Protein AF-A0A150GFI8-F1 (afdb_monomer)

pLDDT: mean 70.6, std 30.33, range [22.95, 98.62]

Secondary structure (DSSP, 8-state):
-PPEEEEESSHHHHHHHHHHHHTTT--EEE-S-GGGS-GGGGGGBHHHHHHTSHHHHHHHHHHHHHHHHHHHHHHHHHTT--TTHHHHHHHHHHHHHHHHHHHHHHHHHHHTT-SEEEEETGGGG-GGG-SS---EEEESSTTTS-HHHHHHHHTTT-SEEEE---TTSPPP--S-HHHIIIIITS-HHHHHHHTS--------EE-SS-HHHHHHHHHHHSTT-PEESS-GGGSPPPSSS--SSTT--EEEEE-TT---EESS-SS---------PPPPPPPP---------PPPP--------S--PPEE-HHHHHHHHHHHHHHHHTSS--EEEEEES-HHHHHHHHHHHHTTTHHHHHHTTT-EEEEEESGGGTT--EEEEEEE-----TT---GGGG-HHHHHHHHTSEEEEEEEEE-HHHHHHH-HHHHHHHHHHHHTT-EEEGGGT--HHHHHHHTTS-S----TTSTTS---------------SGGGSTTTTGGGSS----------------------------------------------------------------------------------------------------------------------------------------

Organism: Gonium pectorale (NCBI:txid33097)

Radius of gyration: 39.71 Å; Cα contacts (8 Å, |Δi|>4): 815; chains: 1; bounding box: 110×130×129 Å

Structure (mmCIF, N/CA/C/O backbone):
data_AF-A0A150GFI8-F1
#
_entry.id   AF-A0A150GFI8-F1
#
loop_
_atom_site.group_PDB
_atom_site.id
_atom_site.type_symbol
_atom_site.label_atom_id
_atom_site.label_alt_id
_atom_site.label_comp_id
_atom_site.label_asym_id
_atom_site.label_entity_id
_atom_site.label_seq_id
_atom_site.pdbx_PDB_ins_code
_atom_site.Cartn_x
_atom_site.Cartn_y
_atom_site.Cartn_z
_atom_site.occupancy
_atom_site.B_iso_or_equiv
_atom_site.auth_seq_id
_atom_site.auth_comp_id
_atom_site.auth_asym_id
_atom_site.auth_atom_id
_atom_site.pdbx_PDB_model_num
ATOM 1 N N . MET A 1 1 ? -29.118 -4.165 13.407 1.00 60.00 1 MET A N 1
ATOM 2 C CA . MET A 1 1 ? -27.859 -4.885 13.725 1.00 60.00 1 MET A CA 1
ATOM 3 C C . MET A 1 1 ? -26.965 -3.961 14.550 1.00 60.00 1 MET A C 1
ATOM 5 O O . MET A 1 1 ? -27.321 -2.798 14.691 1.00 60.00 1 MET A O 1
ATOM 9 N N . GLY A 1 2 ? -25.855 -4.447 15.115 1.00 74.50 2 GLY A N 1
ATOM 10 C CA . GLY A 1 2 ? -24.776 -3.554 15.567 1.00 74.50 2 GLY A CA 1
ATOM 11 C C . GLY A 1 2 ? -23.899 -3.099 14.388 1.00 74.50 2 GLY A C 1
ATOM 12 O O . GLY A 1 2 ? -24.077 -3.646 13.297 1.00 74.50 2 GLY A O 1
ATOM 13 N N . PRO A 1 3 ? -22.971 -2.143 14.587 1.00 88.44 3 PRO A N 1
ATOM 14 C CA . PRO A 1 3 ? -21.940 -1.818 13.610 1.00 88.44 3 PRO A CA 1
ATOM 15 C C . PRO A 1 3 ? -21.150 -3.037 13.134 1.00 88.44 3 PRO A C 1
ATOM 17 O O . PRO A 1 3 ? -20.943 -4.008 13.866 1.00 88.44 3 PRO A O 1
ATOM 20 N N . LEU A 1 4 ? -20.679 -2.923 11.899 1.00 95.81 4 LEU A N 1
ATOM 21 C CA . LEU A 1 4 ? -19.720 -3.816 11.266 1.00 95.81 4 LEU A CA 1
ATOM 22 C C . LEU A 1 4 ? -18.298 -3.458 11.731 1.00 95.81 4 LEU A C 1
ATOM 24 O O . LEU A 1 4 ? -17.987 -2.280 11.925 1.00 95.81 4 LEU A O 1
ATOM 28 N N . LEU A 1 5 ? -17.436 -4.464 11.898 1.00 97.69 5 LEU A N 1
ATOM 29 C CA . LEU A 1 5 ? -16.000 -4.264 12.111 1.00 97.69 5 LEU A CA 1
ATOM 30 C C . LEU A 1 5 ? -15.273 -4.422 10.773 1.00 97.69 5 LEU A C 1
ATOM 32 O O . LEU A 1 5 ? -15.402 -5.461 10.133 1.00 97.69 5 LEU A O 1
ATOM 36 N N . ALA A 1 6 ? -14.518 -3.416 10.348 1.00 98.31 6 ALA A N 1
ATOM 37 C CA . ALA A 1 6 ? -13.645 -3.493 9.183 1.00 98.31 6 ALA A CA 1
ATOM 38 C C . ALA A 1 6 ? -12.182 -3.400 9.633 1.00 98.31 6 ALA A C 1
ATOM 40 O O . ALA A 1 6 ? -11.830 -2.534 10.436 1.00 98.31 6 ALA A O 1
ATOM 41 N N . VAL A 1 7 ? -11.327 -4.284 9.127 1.00 98.38 7 VAL A N 1
ATOM 42 C CA . VAL A 1 7 ? -9.904 -4.322 9.475 1.00 98.38 7 VAL A CA 1
ATOM 43 C C . VAL A 1 7 ? -9.013 -4.501 8.258 1.00 98.38 7 VAL A C 1
ATOM 45 O O . VAL A 1 7 ? -9.412 -5.104 7.269 1.00 98.38 7 VAL A O 1
ATOM 48 N N . ALA A 1 8 ? -7.787 -4.001 8.363 1.00 97.19 8 ALA A N 1
ATOM 49 C CA . ALA A 1 8 ? -6.677 -4.308 7.466 1.00 97.19 8 ALA A CA 1
ATOM 50 C C . ALA A 1 8 ? -5.367 -4.278 8.269 1.00 97.19 8 ALA A C 1
ATOM 52 O O . ALA A 1 8 ? -5.318 -3.685 9.348 1.00 97.19 8 ALA A O 1
ATOM 53 N N . ASP A 1 9 ? -4.281 -4.885 7.788 1.00 94.56 9 ASP A N 1
ATOM 54 C CA . ASP A 1 9 ? -3.040 -4.932 8.585 1.00 94.56 9 ASP A CA 1
ATOM 55 C C . ASP A 1 9 ? -2.298 -3.577 8.618 1.00 94.56 9 ASP A C 1
ATOM 57 O O . ASP A 1 9 ? -1.563 -3.272 9.560 1.00 94.56 9 ASP A O 1
ATOM 61 N N . THR A 1 10 ? -2.536 -2.708 7.623 1.00 91.88 10 THR A N 1
ATOM 62 C CA . THR A 1 10 ? -1.851 -1.413 7.474 1.00 91.88 10 THR A CA 1
ATOM 63 C C . THR A 1 10 ? -2.767 -0.210 7.721 1.00 91.88 10 THR A C 1
ATOM 65 O O . THR A 1 10 ? -3.948 -0.205 7.378 1.00 91.88 10 THR A O 1
ATOM 68 N N . ASN A 1 11 ? -2.193 0.876 8.255 1.00 92.94 11 ASN A N 1
ATOM 69 C CA . ASN A 1 11 ? -2.918 2.139 8.458 1.00 92.94 11 ASN A CA 1
ATOM 70 C C . ASN A 1 11 ? -3.359 2.772 7.121 1.00 92.94 11 ASN A C 1
ATOM 72 O O . ASN A 1 11 ? -4.380 3.444 7.076 1.00 92.94 11 ASN A O 1
ATOM 76 N N . ALA A 1 12 ? -2.630 2.533 6.024 1.00 90.00 12 ALA A N 1
ATOM 77 C CA . ALA A 1 12 ? -2.977 3.065 4.706 1.00 90.00 12 ALA A CA 1
ATOM 78 C C . ALA A 1 12 ? -4.230 2.399 4.107 1.00 90.00 12 ALA A C 1
ATOM 80 O O . ALA A 1 12 ? -5.036 3.086 3.482 1.00 90.00 12 ALA A O 1
ATOM 81 N N . ALA A 1 13 ? -4.412 1.092 4.330 1.00 92.75 13 ALA A N 1
ATOM 82 C CA . ALA A 1 13 ? -5.620 0.368 3.936 1.00 92.75 13 ALA A CA 1
ATOM 83 C C . ALA A 1 13 ? -6.822 0.753 4.820 1.00 92.75 13 ALA A C 1
ATOM 85 O O . ALA A 1 13 ? -7.889 1.065 4.298 1.00 92.75 13 ALA A O 1
ATOM 86 N N . VAL A 1 14 ? -6.624 0.864 6.142 1.00 96.56 14 VAL A N 1
ATOM 87 C CA . VAL A 1 14 ? -7.624 1.430 7.073 1.00 96.56 14 VAL A CA 1
ATOM 88 C C . VAL A 1 14 ? -8.110 2.803 6.603 1.00 96.56 14 VAL A C 1
ATOM 90 O O . VAL A 1 14 ? -9.314 3.045 6.549 1.00 96.56 14 VAL A O 1
ATOM 93 N N . ASP A 1 15 ? -7.192 3.684 6.210 1.00 95.56 15 ASP A N 1
ATOM 94 C CA . ASP A 1 15 ? -7.524 5.027 5.736 1.00 95.56 15 ASP A CA 1
ATOM 95 C C . ASP A 1 15 ? -8.287 5.007 4.400 1.00 95.56 15 ASP A C 1
ATOM 97 O O . ASP A 1 15 ? -9.262 5.742 4.264 1.00 95.56 15 ASP A O 1
ATOM 101 N N . ASN A 1 16 ? -7.932 4.119 3.459 1.00 94.38 16 ASN A N 1
ATOM 102 C CA . ASN A 1 16 ? -8.699 3.913 2.219 1.00 94.38 16 ASN A CA 1
ATOM 103 C C . ASN A 1 16 ? -10.155 3.496 2.500 1.00 94.38 16 ASN A C 1
ATOM 105 O O . ASN A 1 16 ? -11.078 4.027 1.879 1.00 94.38 16 ASN A O 1
ATOM 109 N N . ILE A 1 17 ? -10.374 2.569 3.440 1.00 96.56 17 ILE A N 1
ATOM 110 C CA . ILE A 1 17 ? -11.719 2.117 3.831 1.00 96.56 17 ILE A CA 1
ATOM 111 C C . ILE A 1 17 ? -12.504 3.275 4.466 1.00 96.56 17 ILE A C 1
ATOM 113 O O . ILE A 1 17 ? -13.654 3.517 4.100 1.00 96.56 17 ILE A O 1
ATOM 117 N N . VAL A 1 18 ? -11.888 4.013 5.397 1.00 97.81 18 VAL A N 1
ATOM 118 C CA . VAL A 1 18 ? -12.515 5.162 6.074 1.00 97.81 18 VAL A CA 1
ATOM 119 C C . VAL A 1 18 ? -12.923 6.237 5.066 1.00 97.81 18 VAL A C 1
ATOM 121 O O . VAL A 1 18 ? -14.057 6.708 5.108 1.00 97.81 18 VAL A O 1
ATOM 124 N N . GLU A 1 19 ? -12.040 6.582 4.131 1.00 96.88 19 GLU A N 1
ATOM 125 C CA . GLU A 1 19 ? -12.284 7.563 3.069 1.00 96.88 19 GLU A CA 1
ATOM 126 C C . GLU A 1 19 ? -13.404 7.109 2.115 1.00 96.88 19 GLU A C 1
ATOM 128 O O . GLU A 1 19 ? -14.356 7.854 1.862 1.00 96.88 19 GLU A O 1
ATOM 133 N N . GLY A 1 20 ? -13.364 5.850 1.663 1.00 96.31 20 GLY A N 1
ATOM 134 C CA . GLY A 1 20 ? -14.378 5.264 0.782 1.00 96.31 20 GLY A CA 1
ATOM 135 C C . GLY A 1 20 ? -15.771 5.122 1.413 1.00 96.31 20 GLY A C 1
ATOM 136 O O . GLY A 1 20 ? -16.772 5.177 0.691 1.00 96.31 20 GLY A O 1
ATOM 137 N N . LEU A 1 21 ? -15.854 4.966 2.738 1.00 97.50 21 LEU A N 1
ATOM 138 C CA . LEU A 1 21 ? -17.109 4.941 3.499 1.00 97.50 21 LEU A CA 1
ATOM 139 C C . LEU A 1 21 ? -17.627 6.354 3.809 1.00 97.50 21 LEU A C 1
ATOM 141 O O . LEU A 1 21 ? -18.812 6.628 3.608 1.00 97.50 21 LEU A O 1
ATOM 145 N N . ALA A 1 22 ? -16.751 7.266 4.240 1.00 96.75 22 ALA A N 1
ATOM 146 C CA . ALA A 1 22 ? -17.109 8.654 4.537 1.00 96.75 22 ALA A CA 1
ATOM 147 C C . ALA A 1 22 ? -17.627 9.388 3.289 1.00 96.75 22 ALA A C 1
ATOM 149 O O . ALA A 1 22 ? -18.667 10.043 3.350 1.00 96.75 22 ALA A O 1
ATOM 150 N N . GLY A 1 23 ? -16.989 9.184 2.129 1.00 96.38 23 GLY A N 1
ATOM 151 C CA . GLY A 1 23 ? -17.454 9.705 0.835 1.00 96.38 23 GLY A CA 1
ATOM 152 C C . GLY A 1 23 ? -18.810 9.151 0.365 1.00 96.38 23 GLY A C 1
ATOM 153 O O . GLY A 1 23 ? -19.368 9.649 -0.609 1.00 96.38 23 GLY A O 1
ATOM 154 N N . ARG A 1 24 ? -19.361 8.141 1.054 1.00 96.94 24 ARG A N 1
ATOM 155 C CA . ARG A 1 24 ? -20.710 7.583 0.841 1.00 96.94 24 ARG A CA 1
ATOM 156 C C . ARG A 1 24 ? -21.705 7.966 1.947 1.00 96.94 24 ARG A C 1
ATOM 158 O O . ARG A 1 24 ? -22.824 7.465 1.949 1.00 96.94 24 ARG A O 1
ATOM 165 N N . GLY A 1 25 ? -21.316 8.831 2.887 1.00 96.25 25 GLY A N 1
ATOM 166 C CA . GLY A 1 25 ? -22.165 9.282 3.997 1.00 96.25 25 GLY A CA 1
ATOM 167 C C . GLY A 1 25 ? -22.359 8.261 5.127 1.00 96.25 25 GLY A C 1
ATOM 168 O O . GLY A 1 25 ? -23.204 8.475 5.995 1.00 96.25 25 GLY A O 1
ATOM 169 N N . VAL A 1 26 ? -21.592 7.165 5.141 1.00 97.19 26 VAL A N 1
ATOM 170 C CA . VAL A 1 26 ? -21.648 6.149 6.206 1.00 97.19 26 VAL A CA 1
ATOM 171 C C . VAL A 1 26 ? -21.075 6.727 7.501 1.00 97.19 26 VAL A C 1
ATOM 173 O O . VAL A 1 26 ? -20.017 7.360 7.486 1.00 97.19 26 VAL A O 1
ATOM 176 N N . ARG A 1 27 ? -21.725 6.471 8.646 1.00 96.81 27 ARG A N 1
ATOM 177 C CA . ARG A 1 27 ? -21.221 6.860 9.978 1.00 96.81 27 ARG A CA 1
ATOM 178 C C . ARG A 1 27 ? -20.055 5.963 10.391 1.00 96.81 27 ARG A C 1
ATOM 180 O O . ARG A 1 27 ? -20.212 5.014 11.163 1.00 96.81 27 ARG A O 1
ATOM 187 N N . VAL A 1 28 ? -18.892 6.265 9.824 1.00 97.94 28 VAL A N 1
ATOM 188 C CA . VAL A 1 28 ? -17.633 5.553 10.033 1.00 97.94 28 VAL A CA 1
ATOM 189 C C . VAL A 1 28 ? -16.857 6.112 11.229 1.00 97.94 28 VAL A C 1
ATOM 191 O O . VAL A 1 28 ? -16.815 7.321 11.463 1.00 97.94 28 VAL A O 1
ATOM 194 N N . VAL A 1 29 ? -16.223 5.223 11.992 1.00 98.06 29 VAL A N 1
ATOM 195 C CA . VAL A 1 29 ? -15.345 5.560 13.121 1.00 98.06 29 VAL A CA 1
ATOM 196 C C . VAL A 1 29 ? -13.994 4.892 12.910 1.00 98.06 29 VAL A C 1
ATOM 198 O O . VAL A 1 29 ? -13.917 3.669 12.826 1.00 98.06 29 VAL A O 1
ATOM 201 N N . ARG A 1 30 ? -12.919 5.682 12.855 1.00 98.19 30 ARG A N 1
ATOM 202 C CA . ARG A 1 30 ? -11.548 5.172 12.747 1.00 98.19 30 ARG A CA 1
ATOM 203 C C . ARG A 1 30 ? -10.952 4.957 14.141 1.00 98.19 30 ARG A C 1
ATOM 205 O O . ARG A 1 30 ? -10.594 5.922 14.814 1.00 98.19 30 ARG A O 1
ATOM 212 N N . LEU A 1 31 ? -10.820 3.709 14.577 1.00 97.06 31 LEU A N 1
ATOM 213 C CA . LEU A 1 31 ? -10.127 3.358 15.819 1.00 97.06 31 LEU A CA 1
ATOM 214 C C . LEU A 1 31 ? -8.623 3.145 15.559 1.00 97.06 31 LEU A C 1
ATOM 216 O O . LEU A 1 31 ? -8.215 2.550 14.562 1.00 97.06 31 LEU A O 1
ATOM 220 N N . GLY A 1 32 ? -7.806 3.627 16.493 1.00 92.25 32 GLY A N 1
ATOM 221 C CA . GLY A 1 32 ? -6.346 3.669 16.413 1.00 92.25 32 GLY A CA 1
ATOM 222 C C . GLY A 1 32 ? -5.827 5.113 16.486 1.00 92.25 32 GLY A C 1
ATOM 223 O O . GLY A 1 32 ? -6.617 6.049 16.351 1.00 92.25 32 GLY A O 1
ATOM 224 N N . PRO A 1 33 ? -4.513 5.327 16.698 1.00 88.25 33 PRO A N 1
ATOM 225 C CA . PRO A 1 33 ? -3.965 6.659 16.961 1.00 88.25 33 PRO A CA 1
ATOM 226 C C . PRO A 1 33 ? -4.272 7.663 15.842 1.00 88.25 33 PRO A C 1
ATOM 228 O O . PRO A 1 33 ? -3.973 7.391 14.672 1.00 88.25 33 PRO A O 1
ATOM 231 N N . ALA A 1 34 ? -4.802 8.843 16.189 1.00 87.75 34 ALA A N 1
ATOM 232 C CA . ALA A 1 34 ? -5.105 9.895 15.216 1.00 87.75 34 ALA A CA 1
ATOM 233 C C . ALA A 1 34 ? -3.845 10.381 14.474 1.00 87.75 34 ALA A C 1
ATOM 235 O O . ALA A 1 34 ? -3.887 10.632 13.274 1.00 87.75 34 ALA A O 1
ATOM 236 N N . ALA A 1 35 ? -2.690 10.403 15.148 1.00 88.88 35 ALA A N 1
ATOM 237 C CA . ALA A 1 35 ? -1.391 10.729 14.550 1.00 88.88 35 ALA A CA 1
ATOM 238 C C . ALA A 1 35 ? -0.885 9.713 13.497 1.00 88.88 35 ALA A C 1
ATOM 240 O O . ALA A 1 35 ? 0.134 9.964 12.859 1.00 88.88 35 ALA A O 1
ATOM 241 N N . LYS A 1 36 ? -1.569 8.572 13.312 1.00 89.56 36 LYS A N 1
ATOM 242 C CA . LYS A 1 36 ? -1.306 7.594 12.238 1.00 89.56 36 LYS A CA 1
ATOM 243 C C . LYS A 1 36 ? -2.336 7.654 11.098 1.00 89.56 36 LYS A C 1
ATOM 245 O O . LYS A 1 36 ? -2.366 6.730 10.289 1.00 89.56 36 LYS A O 1
ATOM 250 N N . ALA A 1 37 ? -3.209 8.662 11.066 1.00 91.75 37 ALA A N 1
ATOM 251 C CA . ALA A 1 37 ? -4.162 8.895 9.979 1.00 91.75 37 ALA A CA 1
ATOM 252 C C . ALA A 1 37 ? -3.614 9.893 8.950 1.00 91.75 37 ALA A C 1
ATOM 254 O O . ALA A 1 37 ? -2.856 10.796 9.310 1.00 91.75 37 ALA A O 1
ATOM 255 N N . ARG A 1 38 ? -4.093 9.805 7.703 1.00 92.19 38 ARG A N 1
ATOM 256 C CA . ARG A 1 38 ? -4.118 10.935 6.759 1.00 92.19 38 ARG A CA 1
ATOM 257 C C . ARG A 1 38 ? -4.739 12.151 7.441 1.00 92.19 38 ARG A C 1
ATOM 259 O O . ARG A 1 38 ? -5.770 12.033 8.104 1.00 92.19 38 ARG A O 1
ATOM 266 N N . ASP A 1 39 ? -4.150 13.324 7.235 1.00 92.94 39 ASP A N 1
ATOM 267 C CA . ASP A 1 39 ? -4.564 14.556 7.918 1.00 92.94 39 ASP A CA 1
ATOM 268 C C . ASP A 1 39 ? -6.028 14.923 7.638 1.00 92.94 39 ASP A C 1
ATOM 270 O O . ASP A 1 39 ? -6.759 15.288 8.559 1.00 92.94 39 ASP A O 1
ATOM 274 N N . SER A 1 40 ? -6.490 14.687 6.405 1.00 94.25 40 SER A N 1
ATOM 275 C CA . SER A 1 40 ? -7.896 14.802 5.997 1.00 94.25 40 SER A CA 1
ATOM 276 C C . SER A 1 40 ? -8.852 13.924 6.816 1.00 94.25 40 SER A C 1
ATOM 278 O O . SER A 1 40 ? -9.987 14.326 7.056 1.00 94.25 40 SER A O 1
ATOM 280 N N . LEU A 1 41 ? -8.406 12.756 7.291 1.00 96.19 41 LEU A N 1
ATOM 281 C CA . LEU A 1 41 ? -9.220 11.757 7.994 1.00 96.19 41 LEU A CA 1
ATOM 282 C C . LEU A 1 41 ? -9.086 11.818 9.525 1.00 96.19 41 LEU A C 1
ATOM 284 O O . LEU A 1 41 ? -9.826 11.122 10.221 1.00 96.19 41 LEU A O 1
ATOM 288 N N . ARG A 1 42 ? -8.191 12.649 10.086 1.00 95.62 42 ARG A N 1
ATOM 289 C CA . ARG A 1 42 ? -7.986 12.753 11.551 1.00 95.62 42 ARG A CA 1
ATOM 290 C C . ARG A 1 42 ? -9.277 13.065 12.313 1.00 95.62 42 ARG A C 1
ATOM 292 O O . ARG A 1 42 ? -9.484 12.528 13.399 1.00 95.62 42 ARG A O 1
ATOM 299 N N . HIS A 1 43 ? -10.169 13.864 11.727 1.00 95.38 43 HIS A N 1
ATOM 300 C CA . HIS A 1 43 ? -11.468 14.214 12.311 1.00 95.38 43 HIS A CA 1
ATOM 301 C C . HIS A 1 43 ? -12.446 13.024 12.426 1.00 95.38 43 HIS A C 1
ATOM 303 O O . HIS A 1 43 ? -13.380 13.078 13.222 1.00 95.38 43 HIS A O 1
ATOM 309 N N . LEU A 1 44 ? -12.217 11.938 11.677 1.00 97.25 44 LEU A N 1
ATOM 310 C CA . LEU A 1 44 ? -12.980 10.686 11.757 1.00 97.25 44 LEU A CA 1
ATOM 311 C C . LEU A 1 44 ? -12.394 9.696 12.777 1.00 97.25 44 LEU A C 1
ATOM 313 O O . LEU A 1 44 ? -12.981 8.631 12.990 1.00 97.25 44 LEU A O 1
ATOM 317 N N . SER A 1 45 ? -11.267 10.024 13.421 1.00 97.38 45 SER A N 1
ATOM 318 C CA . SER A 1 45 ? -10.718 9.216 14.515 1.00 97.38 45 SER A CA 1
ATOM 319 C C . SER A 1 45 ? -11.679 9.142 15.701 1.00 97.38 45 SER A C 1
ATOM 321 O O . SER A 1 45 ? -12.387 10.101 16.005 1.00 97.38 45 SER A O 1
ATOM 323 N N . LEU A 1 46 ? -11.696 8.002 16.394 1.00 97.06 46 LEU A N 1
ATOM 324 C CA . LEU A 1 46 ? -12.511 7.811 17.595 1.00 97.06 46 LEU A CA 1
ATOM 325 C C . LEU A 1 46 ? -12.181 8.848 18.680 1.00 97.06 46 LEU A C 1
ATOM 327 O O . LEU A 1 46 ? -13.081 9.323 19.359 1.00 97.06 46 LEU A O 1
ATOM 331 N N . GLU A 1 47 ? -10.910 9.230 18.791 1.00 94.56 47 GLU A N 1
ATOM 332 C CA . GLU A 1 47 ? -10.410 10.302 19.655 1.00 94.56 47 GLU A CA 1
ATOM 333 C C . GLU A 1 47 ? -11.103 11.641 19.341 1.00 94.56 47 GLU A C 1
ATOM 335 O O . GLU A 1 47 ? -11.834 12.170 20.181 1.00 94.56 47 GLU A O 1
ATOM 340 N N . ALA A 1 48 ? -10.989 12.129 18.100 1.00 95.50 48 ALA A N 1
ATOM 341 C CA . ALA A 1 48 ? -11.613 13.382 17.674 1.00 95.50 48 ALA A CA 1
ATOM 342 C C . ALA A 1 48 ? -13.151 13.341 17.754 1.00 95.50 48 ALA A C 1
ATOM 344 O O . ALA A 1 48 ? -13.776 14.311 18.184 1.00 95.50 48 ALA A O 1
ATOM 345 N N . GLN A 1 49 ? -13.780 12.219 17.385 1.00 97.38 49 GLN A N 1
ATOM 346 C CA . GLN A 1 49 ? -15.235 12.060 17.479 1.00 97.38 49 GLN A CA 1
ATOM 347 C C . GLN A 1 49 ? -15.728 12.015 18.935 1.00 97.38 49 GLN A C 1
ATOM 349 O O . GLN A 1 49 ? -16.783 12.578 19.232 1.00 97.38 49 GLN A O 1
ATOM 354 N N . ALA A 1 50 ? -14.981 11.389 19.851 1.00 97.12 50 ALA A N 1
ATOM 355 C CA . ALA A 1 50 ? -15.308 11.366 21.275 1.00 97.12 50 ALA A CA 1
ATOM 356 C C . ALA A 1 50 ? -15.212 12.772 21.876 1.00 97.12 50 ALA A C 1
ATOM 358 O O . ALA A 1 50 ? -16.185 13.235 22.480 1.00 97.12 50 ALA A O 1
ATOM 359 N N . GLU A 1 51 ? -14.104 13.486 21.647 1.00 96.81 51 GLU A N 1
ATOM 360 C CA . GLU A 1 51 ? -13.929 14.879 22.077 1.00 96.81 51 GLU A CA 1
ATOM 361 C C . GLU A 1 51 ? -14.977 15.821 21.463 1.00 96.81 51 GLU A C 1
ATOM 363 O O . GLU A 1 51 ? -15.442 16.739 22.135 1.00 96.81 51 GLU A O 1
ATOM 368 N N . ALA A 1 52 ? -15.439 15.566 20.234 1.00 96.62 52 ALA A N 1
ATOM 369 C CA . ALA A 1 52 ? -16.515 16.327 19.596 1.00 96.62 52 ALA A CA 1
ATOM 370 C C . ALA A 1 52 ? -17.911 16.121 20.231 1.00 96.62 52 ALA A C 1
ATOM 372 O O . ALA A 1 52 ? -18.846 16.872 19.922 1.00 96.62 52 ALA A O 1
ATOM 373 N N . THR A 1 53 ? -18.091 15.168 21.153 1.00 97.56 53 THR A N 1
ATOM 374 C CA . THR A 1 53 ? -19.342 15.043 21.923 1.00 97.56 53 THR A CA 1
ATOM 375 C C . THR A 1 53 ? -19.447 16.111 23.031 1.00 97.56 53 THR A C 1
ATOM 377 O O . THR A 1 53 ? -18.432 16.616 23.511 1.00 97.56 53 THR A O 1
ATOM 380 N N . PRO A 1 54 ? -20.658 16.468 23.511 1.00 97.44 54 PRO A N 1
ATOM 381 C CA . PRO A 1 54 ? -20.806 17.407 24.631 1.00 97.44 54 PRO A CA 1
ATOM 382 C C . PRO A 1 54 ? -20.144 16.931 25.935 1.00 97.44 54 PRO A C 1
ATOM 384 O O . PRO A 1 54 ? -19.609 17.749 26.681 1.00 97.44 54 PRO A O 1
ATOM 387 N N . ALA A 1 55 ? -20.157 15.618 26.197 1.00 96.06 55 ALA A N 1
ATOM 388 C CA . ALA A 1 55 ? -19.477 15.018 27.344 1.00 96.06 55 ALA A CA 1
ATOM 389 C C . ALA A 1 55 ? -17.952 15.005 27.144 1.00 96.06 55 ALA A C 1
ATOM 391 O O . ALA A 1 55 ? -17.215 15.441 28.026 1.00 96.06 55 ALA A O 1
ATOM 392 N N . GLY A 1 56 ? -17.491 14.597 25.958 1.00 97.31 56 GLY A N 1
ATOM 393 C CA . GLY A 1 56 ? -16.077 14.556 25.600 1.00 97.31 56 GLY A CA 1
ATOM 394 C C . GLY A 1 56 ? -15.400 15.922 25.637 1.00 97.31 56 GLY A C 1
ATOM 395 O O . GLY A 1 56 ? -14.332 16.019 26.223 1.00 97.31 56 GLY A O 1
ATOM 396 N N . ARG A 1 57 ? -16.037 17.003 25.158 1.00 98.00 57 ARG A N 1
ATOM 397 C CA . ARG A 1 57 ? -15.502 18.374 25.319 1.00 98.00 57 ARG A CA 1
ATOM 398 C C . ARG A 1 57 ? -15.241 18.734 26.781 1.00 98.00 57 ARG A C 1
ATOM 400 O O . ARG A 1 57 ? -14.209 19.318 27.099 1.00 98.00 57 ARG A O 1
ATOM 407 N N . LYS A 1 58 ? -16.174 18.391 27.677 1.00 97.50 58 LYS A N 1
ATOM 408 C CA . LYS A 1 58 ? -16.028 18.632 29.121 1.00 97.50 58 LYS A CA 1
ATOM 409 C C . LYS A 1 58 ? -14.896 17.782 29.711 1.00 97.50 58 LYS A C 1
ATOM 411 O O . LYS A 1 58 ? -14.148 18.273 30.551 1.00 97.50 58 LYS A O 1
ATOM 416 N N . ALA A 1 59 ? -14.774 16.531 29.272 1.00 97.06 59 ALA A N 1
ATOM 417 C CA . ALA A 1 59 ? -13.750 15.602 29.733 1.00 97.06 59 ALA A CA 1
ATOM 418 C C . ALA A 1 59 ? -12.342 15.972 29.222 1.00 97.06 59 ALA A C 1
ATOM 420 O O . ALA A 1 59 ? -11.412 16.014 30.018 1.00 97.06 59 ALA A O 1
ATOM 421 N N . ALA A 1 60 ? -12.192 16.354 27.950 1.00 96.56 60 ALA A N 1
ATOM 422 C CA . ALA A 1 60 ? -10.952 16.879 27.375 1.00 96.56 60 ALA A CA 1
ATOM 423 C C . ALA A 1 60 ? -10.481 18.142 28.114 1.00 96.56 60 ALA A C 1
ATOM 425 O O . ALA A 1 60 ? -9.363 18.179 28.618 1.00 96.56 60 ALA A O 1
ATOM 426 N N . ALA A 1 61 ? -11.366 19.126 28.318 1.00 96.81 61 ALA A N 1
ATOM 427 C CA . ALA A 1 61 ? -11.031 20.322 29.093 1.00 96.81 61 ALA A CA 1
ATOM 428 C C . ALA A 1 61 ? -10.616 20.001 30.548 1.00 96.81 61 ALA A C 1
ATOM 430 O O . ALA A 1 61 ? -9.746 20.670 31.107 1.00 96.81 61 ALA A O 1
ATOM 431 N N . ALA A 1 62 ? -11.202 18.966 31.165 1.00 95.75 62 ALA A N 1
ATOM 432 C CA . ALA A 1 62 ? -10.809 18.497 32.495 1.00 95.75 62 ALA A CA 1
ATOM 433 C C . ALA A 1 62 ? -9.443 17.780 32.495 1.00 95.75 62 ALA A C 1
ATOM 435 O O . ALA A 1 62 ? -8.632 18.043 33.387 1.00 95.75 62 ALA A O 1
ATOM 436 N N . ARG A 1 63 ? -9.165 16.939 31.485 1.00 96.19 63 ARG A N 1
ATOM 437 C CA . ARG A 1 63 ? -7.860 16.298 31.240 1.00 96.19 63 ARG A CA 1
ATOM 438 C C . ARG A 1 63 ? -6.776 17.359 31.095 1.00 96.19 63 ARG A C 1
ATOM 440 O O . ARG A 1 63 ? -5.794 17.329 31.828 1.00 96.19 63 ARG A O 1
ATOM 447 N N . ASP A 1 64 ? -6.977 18.326 30.208 1.00 95.50 64 ASP A N 1
ATOM 448 C CA . ASP A 1 64 ? -5.984 19.355 29.892 1.00 95.50 64 ASP A CA 1
ATOM 449 C C . ASP A 1 64 ? -5.700 20.234 31.122 1.00 95.50 64 ASP A C 1
ATOM 451 O O . ASP A 1 64 ? -4.544 20.497 31.462 1.00 95.50 64 ASP A O 1
ATOM 455 N N . ALA A 1 65 ? -6.741 20.596 31.881 1.00 94.25 65 ALA A N 1
ATOM 456 C CA . ALA A 1 65 ? -6.586 21.291 33.156 1.00 94.25 65 ALA A CA 1
ATOM 457 C C . ALA A 1 65 ? -5.874 20.441 34.229 1.00 94.25 65 ALA A C 1
ATOM 459 O O . ALA A 1 65 ? -5.187 20.995 35.089 1.00 94.25 65 ALA A O 1
ATOM 460 N N . ALA A 1 66 ? -6.035 19.113 34.238 1.00 91.81 66 ALA A N 1
ATOM 461 C CA . ALA A 1 66 ? -5.312 18.210 35.138 1.00 91.81 66 ALA A CA 1
ATOM 462 C C . ALA A 1 66 ? -3.830 18.060 34.742 1.00 91.81 66 ALA A C 1
ATOM 464 O O . ALA A 1 66 ? -2.958 18.181 35.607 1.00 91.81 66 ALA A O 1
ATOM 465 N N . LEU A 1 67 ? -3.532 17.905 33.447 1.00 92.00 67 LEU A N 1
ATOM 466 C CA . LEU A 1 67 ? -2.170 17.845 32.905 1.00 92.00 67 LEU A CA 1
ATOM 467 C C . LEU A 1 67 ? -1.380 19.120 33.229 1.00 92.00 67 LEU A C 1
ATOM 469 O O . LEU A 1 67 ? -0.338 19.031 33.874 1.00 92.00 67 LEU A O 1
ATOM 473 N N . GLN A 1 68 ? -1.933 20.304 32.943 1.00 90.62 68 GLN A N 1
ATOM 474 C CA . GLN A 1 68 ? -1.282 21.584 33.266 1.00 90.62 68 GLN A CA 1
ATOM 475 C C . GLN A 1 68 ? -1.011 21.790 34.768 1.00 90.62 68 GLN A C 1
ATOM 477 O O . GLN A 1 68 ? -0.165 22.607 35.139 1.00 90.62 68 GLN A O 1
ATOM 482 N N . ARG A 1 69 ? -1.760 21.120 35.656 1.00 86.62 69 ARG A N 1
ATOM 483 C CA . ARG A 1 69 ? -1.504 21.139 37.107 1.00 86.62 69 ARG A CA 1
ATOM 484 C C . ARG A 1 69 ? -0.421 20.136 37.498 1.00 86.62 69 ARG A C 1
ATOM 486 O O . ARG A 1 69 ? 0.390 20.445 38.366 1.00 86.62 69 ARG A O 1
ATOM 493 N N . GLN A 1 70 ? -0.349 18.987 36.825 1.00 84.56 70 GLN A N 1
ATOM 494 C CA . GLN A 1 70 ? 0.752 18.037 36.984 1.00 84.56 70 GLN A CA 1
ATOM 495 C C . GLN A 1 70 ? 2.089 18.614 36.481 1.00 84.56 70 GLN A C 1
ATOM 497 O O . GLN A 1 70 ? 3.116 18.398 37.118 1.00 84.56 70 GLN A O 1
ATOM 502 N N . GLU A 1 71 ? 2.087 19.374 35.384 1.00 86.19 71 GLU A N 1
ATOM 503 C CA . GLU A 1 71 ? 3.275 20.055 34.846 1.00 86.19 71 GLU A CA 1
ATOM 504 C C . GLU A 1 71 ? 3.788 21.132 35.806 1.00 86.19 71 GLU A C 1
ATOM 506 O O . GLU A 1 71 ? 4.917 21.024 36.284 1.00 86.19 71 GLU A O 1
ATOM 511 N N . ARG A 1 72 ? 2.923 22.070 36.217 1.00 83.75 72 ARG A N 1
ATOM 512 C CA . ARG A 1 72 ? 3.252 23.088 37.235 1.00 83.75 72 ARG A CA 1
ATOM 513 C C . ARG A 1 72 ? 3.747 22.475 38.552 1.00 83.75 72 ARG A C 1
ATOM 515 O O . ARG A 1 72 ? 4.625 23.035 39.207 1.00 83.75 72 ARG A O 1
ATOM 522 N N . TRP A 1 73 ? 3.229 21.305 38.936 1.00 76.25 73 TRP A N 1
ATOM 523 C CA . TRP A 1 73 ? 3.744 20.543 40.078 1.00 76.25 73 TRP A CA 1
ATOM 524 C C . TRP A 1 73 ? 5.151 19.973 39.829 1.00 76.25 73 TRP A C 1
ATOM 526 O O . TRP A 1 73 ? 5.996 20.068 40.717 1.00 76.25 73 TRP A O 1
ATOM 536 N N . ARG A 1 74 ? 5.444 19.416 38.642 1.00 76.81 74 ARG A N 1
ATOM 537 C CA . ARG A 1 74 ? 6.794 18.924 38.292 1.00 76.81 74 ARG A CA 1
ATOM 538 C C . ARG A 1 74 ? 7.824 20.056 38.344 1.00 76.81 74 ARG A C 1
ATOM 540 O O . ARG A 1 74 ? 8.892 19.867 38.923 1.00 76.81 74 ARG A O 1
ATOM 547 N N . GLU A 1 75 ? 7.482 21.221 37.801 1.00 79.38 75 GLU A N 1
ATOM 548 C CA . GLU A 1 75 ? 8.321 22.426 37.809 1.00 79.38 75 GLU A CA 1
ATOM 549 C C . GLU A 1 75 ? 8.564 22.939 39.237 1.00 79.38 75 GLU A C 1
ATOM 551 O O . GLU A 1 75 ? 9.711 23.064 39.667 1.00 79.38 75 GLU A O 1
ATOM 556 N N . GLY A 1 76 ? 7.500 23.143 40.025 1.00 75.12 76 GLY A N 1
ATOM 557 C CA . GLY A 1 76 ? 7.613 23.576 41.423 1.00 75.12 76 GLY A CA 1
ATOM 558 C C . GLY A 1 76 ? 8.372 22.585 42.316 1.00 75.12 76 GLY A C 1
ATOM 559 O O . GLY A 1 76 ? 9.069 22.985 43.248 1.00 75.12 76 GLY A O 1
ATOM 560 N N . ARG A 1 77 ? 8.308 21.283 42.010 1.00 70.81 77 ARG A N 1
ATOM 561 C CA . ARG A 1 77 ? 9.083 20.246 42.707 1.00 70.81 77 ARG A CA 1
ATOM 562 C C . ARG A 1 77 ? 10.573 20.306 42.367 1.00 70.81 77 ARG A C 1
ATOM 564 O O . ARG A 1 77 ? 11.391 20.121 43.264 1.00 70.81 77 ARG A O 1
ATOM 571 N N . ALA A 1 78 ? 10.930 20.593 41.113 1.00 63.44 78 ALA A N 1
ATOM 572 C CA . ALA A 1 78 ? 12.323 20.797 40.701 1.00 63.44 78 ALA A CA 1
ATOM 573 C C . ALA A 1 78 ? 12.966 22.027 41.376 1.00 63.44 78 ALA A C 1
ATOM 575 O O . ALA A 1 78 ? 14.183 22.072 41.536 1.00 63.44 78 ALA A O 1
ATOM 576 N N . LEU A 1 79 ? 12.144 22.980 41.827 1.00 68.94 79 LEU A N 1
ATOM 577 C CA . LEU A 1 79 ? 12.543 24.171 42.584 1.00 68.94 79 LEU A CA 1
ATOM 578 C C . LEU A 1 79 ? 12.531 23.978 44.121 1.00 68.94 79 LEU A C 1
ATOM 580 O O . LEU A 1 79 ? 12.733 24.945 44.851 1.00 68.94 79 LEU A O 1
ATOM 584 N N . GLY A 1 80 ? 12.333 22.750 44.627 1.00 61.53 80 GLY A N 1
ATOM 585 C CA . GLY A 1 80 ? 12.489 22.415 46.056 1.00 61.53 80 GLY A CA 1
ATOM 586 C C . GLY A 1 80 ? 11.218 22.485 46.920 1.00 61.53 80 GLY A C 1
ATOM 587 O O . GLY A 1 80 ? 11.310 22.786 48.107 1.00 61.53 80 GLY A O 1
ATOM 588 N N . GLY A 1 81 ? 10.039 22.236 46.338 1.00 63.69 81 GLY A N 1
ATOM 589 C CA . GLY A 1 81 ? 8.732 22.407 46.994 1.00 63.69 81 GLY A CA 1
ATOM 590 C C . GLY A 1 81 ? 8.378 21.503 48.200 1.00 63.69 81 GLY A C 1
ATOM 591 O O . GLY A 1 81 ? 8.937 20.429 48.415 1.00 63.69 81 GLY A O 1
ATOM 592 N N . ASP A 1 82 ? 7.372 21.971 48.949 1.00 61.56 82 ASP A N 1
ATOM 593 C CA . ASP A 1 82 ? 6.831 21.474 50.231 1.00 61.56 82 ASP A CA 1
ATOM 594 C C . ASP A 1 82 ? 6.179 20.061 50.167 1.00 61.56 82 ASP A C 1
ATOM 596 O O . ASP A 1 82 ? 5.443 19.772 49.217 1.00 61.56 82 ASP A O 1
ATOM 600 N N . PRO A 1 83 ? 6.367 19.174 51.177 1.00 53.44 83 PRO A N 1
ATOM 601 C CA . PRO A 1 83 ? 5.650 17.895 51.295 1.00 53.44 83 PRO A CA 1
ATOM 602 C C . PRO A 1 83 ? 4.110 17.953 51.202 1.00 53.44 83 PRO A C 1
ATOM 604 O O . PRO A 1 83 ? 3.512 16.951 50.785 1.00 53.44 83 PRO A O 1
ATOM 607 N N . THR A 1 84 ? 3.445 19.077 51.515 1.00 57.97 84 THR A N 1
ATOM 608 C CA . THR A 1 84 ? 1.985 19.234 51.296 1.00 57.97 84 THR A CA 1
ATOM 609 C C . THR A 1 84 ? 1.572 19.017 49.832 1.00 57.97 84 THR A C 1
ATOM 611 O O . THR A 1 84 ? 0.465 18.541 49.564 1.00 57.97 84 THR A O 1
ATOM 614 N N . ALA A 1 85 ? 2.488 19.234 48.878 1.00 59.94 85 ALA A N 1
ATOM 615 C CA . ALA A 1 85 ? 2.282 19.016 47.446 1.00 59.94 85 ALA A CA 1
ATOM 616 C C . ALA A 1 85 ? 1.955 17.556 47.061 1.00 59.94 85 ALA A C 1
ATOM 618 O O . ALA A 1 85 ? 1.602 17.288 45.911 1.00 59.94 85 ALA A O 1
ATOM 619 N N . THR A 1 86 ? 2.053 16.603 47.995 1.00 68.44 86 THR A N 1
ATOM 620 C CA . THR A 1 86 ? 1.658 15.200 47.785 1.00 68.44 86 THR A CA 1
ATOM 621 C C . THR A 1 86 ? 0.148 15.053 47.553 1.00 68.44 86 THR A C 1
ATOM 623 O O . THR A 1 86 ? -0.262 14.290 46.679 1.00 68.44 86 THR A O 1
ATOM 626 N N . LEU A 1 87 ? -0.682 15.813 48.282 1.00 74.06 87 LEU A N 1
ATOM 627 C CA . LEU A 1 87 ? -2.144 15.787 48.125 1.00 74.06 87 LEU A CA 1
ATOM 628 C C . LEU A 1 87 ? -2.573 16.408 46.792 1.00 74.06 87 LEU A C 1
ATOM 630 O O . LEU A 1 87 ? -3.287 15.767 46.028 1.00 74.06 87 LEU A O 1
ATOM 634 N N . ALA A 1 88 ? -2.048 17.588 46.451 1.00 77.88 88 ALA A N 1
ATOM 635 C CA . ALA A 1 88 ? -2.338 18.250 45.176 1.00 77.88 88 ALA A CA 1
ATOM 636 C C . ALA A 1 88 ? -1.929 17.401 43.952 1.00 77.88 88 ALA A C 1
ATOM 638 O O . ALA A 1 88 ? -2.627 17.394 42.938 1.00 77.88 88 ALA A O 1
ATOM 639 N N . ALA A 1 89 ? -0.832 16.638 44.045 1.00 78.06 89 ALA A N 1
ATOM 640 C CA . ALA A 1 89 ? -0.433 15.690 43.004 1.00 78.06 89 ALA A CA 1
ATOM 641 C C . ALA A 1 89 ? -1.392 14.491 42.892 1.00 78.06 89 ALA A C 1
ATOM 643 O O . ALA A 1 89 ? -1.716 14.068 41.780 1.00 78.06 89 ALA A O 1
ATOM 644 N N . ALA A 1 90 ? -1.866 13.959 44.024 1.00 83.44 90 ALA A N 1
ATOM 645 C CA . ALA A 1 90 ? -2.857 12.885 44.051 1.00 83.44 90 ALA A CA 1
ATOM 646 C C . ALA A 1 90 ? -4.221 13.350 43.510 1.00 83.44 90 ALA A C 1
ATOM 648 O O . ALA A 1 90 ? -4.840 12.634 42.728 1.00 83.44 90 ALA A O 1
ATOM 649 N N . GLU A 1 91 ? -4.654 14.570 43.839 1.00 86.00 91 GLU A N 1
ATOM 650 C CA . GLU A 1 91 ? -5.860 15.194 43.286 1.00 86.00 91 GLU A CA 1
ATOM 651 C C . GLU A 1 91 ? -5.747 15.430 41.777 1.00 86.00 91 GLU A C 1
ATOM 653 O O . GLU A 1 91 ? -6.654 15.059 41.034 1.00 86.00 91 GLU A O 1
ATOM 658 N N . ALA A 1 92 ? -4.635 16.001 41.298 1.00 85.69 92 ALA A N 1
ATOM 659 C CA . ALA A 1 92 ? -4.413 16.214 39.868 1.00 85.69 92 ALA A CA 1
ATOM 660 C C . ALA A 1 92 ? -4.393 14.885 39.093 1.00 85.69 92 ALA A C 1
ATOM 662 O O . ALA A 1 92 ? -4.950 14.806 37.999 1.00 85.69 92 ALA A O 1
ATOM 663 N N . ARG A 1 93 ? -3.815 13.825 39.675 1.00 88.31 93 ARG A N 1
ATOM 664 C CA . ARG A 1 93 ? -3.853 12.468 39.116 1.00 88.31 93 ARG A CA 1
ATOM 665 C C . ARG A 1 93 ? -5.271 11.885 39.110 1.00 88.31 93 ARG A C 1
ATOM 667 O O . ARG A 1 93 ? -5.716 11.428 38.068 1.00 88.31 93 ARG A O 1
ATOM 674 N N . SER A 1 94 ? -5.988 11.945 40.228 1.00 92.50 94 SER A N 1
ATOM 675 C CA . SER A 1 94 ? -7.364 11.443 40.348 1.00 92.50 94 SER A CA 1
ATOM 676 C C . SER A 1 94 ? -8.323 12.153 39.379 1.00 92.50 94 SER A C 1
ATOM 678 O O . SER A 1 94 ? -9.190 11.524 38.776 1.00 92.50 94 SER A O 1
ATOM 680 N N . GLN A 1 95 ? -8.128 13.456 39.159 1.00 92.38 95 GLN A N 1
ATOM 681 C CA . GLN A 1 95 ? -8.897 14.242 38.189 1.00 92.38 95 GLN A CA 1
ATOM 682 C C . GLN A 1 95 ? -8.520 13.931 36.733 1.00 92.38 95 GLN A C 1
ATOM 684 O O . GLN A 1 95 ? -9.394 13.994 35.871 1.00 92.38 95 GLN A O 1
ATOM 689 N N . LEU A 1 96 ? -7.264 13.559 36.457 1.00 93.69 96 LEU A N 1
ATOM 690 C CA . LEU A 1 96 ? -6.850 13.035 35.154 1.00 93.69 96 LEU A CA 1
ATOM 691 C C . LEU A 1 96 ? -7.492 11.664 34.887 1.00 93.69 96 LEU A C 1
ATOM 693 O O . LEU A 1 96 ? -8.153 11.504 33.869 1.00 93.69 96 LEU A O 1
ATOM 697 N N . GLU A 1 97 ? -7.399 10.726 35.833 1.00 95.50 97 GLU A N 1
ATOM 698 C CA . GLU A 1 97 ? -8.004 9.386 35.740 1.00 95.50 97 GLU A CA 1
ATOM 699 C C . GLU A 1 97 ? -9.538 9.467 35.555 1.00 95.50 97 GLU A C 1
ATOM 701 O O . GLU A 1 97 ? -10.115 8.759 34.729 1.00 95.50 97 GLU A O 1
ATOM 706 N N . ALA A 1 98 ? -10.211 10.396 36.247 1.00 96.38 98 ALA A N 1
ATOM 707 C CA . ALA A 1 98 ? -11.641 10.660 36.060 1.00 96.38 98 ALA A CA 1
ATOM 708 C C . ALA A 1 98 ? -11.974 11.290 34.690 1.00 96.38 98 ALA A C 1
ATOM 710 O O . ALA A 1 98 ? -12.998 10.956 34.089 1.00 96.38 98 ALA A O 1
ATOM 711 N N . ALA A 1 99 ? -11.125 12.185 34.176 1.00 96.50 99 ALA A N 1
ATOM 712 C CA . ALA A 1 99 ? -11.292 12.779 32.850 1.00 96.50 99 ALA A CA 1
ATOM 713 C C . ALA A 1 99 ? -11.060 11.756 31.724 1.00 96.50 99 ALA A C 1
ATOM 715 O O . ALA A 1 99 ? -11.819 11.723 30.756 1.00 96.50 99 ALA A O 1
ATOM 716 N N . GLU A 1 100 ? -10.068 10.877 31.876 1.00 95.62 100 GLU A N 1
ATOM 717 C CA . GLU A 1 100 ? -9.804 9.753 30.974 1.00 95.62 100 GLU A CA 1
ATOM 718 C C . GLU A 1 100 ? -10.964 8.744 30.976 1.00 95.62 100 GLU A C 1
ATOM 720 O O . GLU A 1 100 ? -11.391 8.314 29.903 1.00 95.62 100 GLU A O 1
ATOM 725 N N . SER A 1 101 ? -11.558 8.439 32.139 1.00 96.38 101 SER A N 1
ATOM 726 C CA . SER A 1 101 ? -12.780 7.620 32.219 1.00 96.38 101 SER A CA 1
ATOM 727 C C . SER A 1 101 ? -13.953 8.262 31.469 1.00 96.38 101 SER A C 1
ATOM 729 O O . SER A 1 101 ? -14.607 7.603 30.663 1.00 96.38 101 SER A O 1
ATOM 731 N N . ALA A 1 102 ? -14.184 9.566 31.648 1.00 96.88 102 ALA A N 1
ATOM 732 C CA . ALA A 1 102 ? -15.260 10.279 30.955 1.00 96.88 102 ALA A CA 1
ATOM 733 C C . ALA A 1 102 ? -15.027 10.399 29.430 1.00 96.88 102 ALA A C 1
ATOM 735 O O . ALA A 1 102 ? -15.982 10.336 28.651 1.00 96.88 102 ALA A O 1
ATOM 736 N N . LEU A 1 103 ? -13.771 10.515 28.977 1.00 96.38 103 LEU A N 1
ATOM 737 C CA . LEU A 1 103 ? -13.411 10.403 27.555 1.00 96.38 103 LEU A CA 1
ATOM 738 C C . LEU A 1 103 ? -13.650 8.983 27.023 1.00 96.38 103 LEU A C 1
ATOM 740 O O . LEU A 1 103 ? -14.184 8.822 25.924 1.00 96.38 103 LEU A O 1
ATOM 744 N N . ARG A 1 104 ? -13.318 7.949 27.805 1.00 95.62 104 ARG A N 1
ATOM 745 C CA . ARG A 1 104 ? -13.561 6.541 27.457 1.00 95.62 104 ARG A CA 1
ATOM 746 C C . ARG A 1 104 ? -15.056 6.237 27.328 1.00 95.62 104 ARG A C 1
ATOM 748 O O . ARG A 1 104 ? -15.456 5.591 26.364 1.00 95.62 104 ARG A O 1
ATOM 755 N N . GLU A 1 105 ? -15.888 6.740 28.236 1.00 96.00 105 GLU A N 1
ATOM 756 C CA . GLU A 1 105 ? -17.353 6.643 28.149 1.00 96.00 105 GLU A CA 1
ATOM 757 C C . GLU A 1 105 ? -17.899 7.335 26.890 1.00 96.00 105 GLU A C 1
ATOM 759 O O . GLU A 1 105 ? -18.722 6.760 26.172 1.00 96.00 105 GLU A O 1
ATOM 764 N N . ALA A 1 106 ? -17.397 8.533 26.562 1.00 97.19 106 ALA A N 1
ATOM 765 C CA . ALA A 1 106 ? -17.751 9.225 25.322 1.00 97.19 106 ALA A CA 1
ATOM 766 C C . ALA A 1 106 ? -17.344 8.418 24.072 1.00 97.19 106 ALA A C 1
ATOM 768 O O . ALA A 1 106 ? -18.139 8.298 23.137 1.00 97.19 106 ALA A O 1
ATOM 769 N N . ALA A 1 107 ? -16.156 7.805 24.074 1.00 96.44 107 ALA A N 1
ATOM 770 C CA . ALA A 1 107 ? -15.674 6.945 22.994 1.00 96.44 107 ALA A CA 1
ATOM 771 C C . ALA A 1 107 ? -16.527 5.673 22.827 1.00 96.44 107 ALA A C 1
ATOM 773 O O . ALA A 1 107 ? -16.937 5.354 21.711 1.00 96.44 107 ALA A O 1
ATOM 774 N N . VAL A 1 108 ? -16.893 4.989 23.917 1.00 94.94 108 VAL A N 1
ATOM 775 C CA . VAL A 1 108 ? -17.845 3.860 23.876 1.00 94.94 108 VAL A CA 1
ATOM 776 C C . VAL A 1 108 ? -19.200 4.314 23.313 1.00 94.94 108 VAL A C 1
ATOM 778 O O . VAL A 1 108 ? -19.787 3.624 22.477 1.00 94.94 108 VAL A O 1
ATOM 781 N N . GLY A 1 109 ? -19.668 5.510 23.684 1.00 94.44 109 GLY A N 1
ATOM 782 C CA . GLY A 1 109 ? -20.878 6.123 23.129 1.00 94.44 109 GLY A CA 1
ATOM 783 C C . GLY A 1 109 ? -20.812 6.413 21.622 1.00 94.44 109 GLY A C 1
ATOM 784 O O . GLY A 1 109 ? -21.832 6.300 20.940 1.00 94.44 109 GLY A O 1
ATOM 785 N N . VAL A 1 110 ? -19.632 6.741 21.085 1.00 96.38 110 VAL A N 1
ATOM 786 C CA . VAL A 1 110 ? -19.382 6.902 19.640 1.00 96.38 110 VAL A CA 1
ATOM 787 C C . VAL A 1 110 ? -19.349 5.540 18.936 1.00 96.38 110 VAL A C 1
ATOM 789 O O . VAL A 1 110 ? -20.102 5.330 17.984 1.00 96.38 110 VAL A O 1
ATOM 792 N N . VAL A 1 111 ? -18.577 4.574 19.450 1.00 95.38 111 VAL A N 1
ATOM 793 C CA . VAL A 1 111 ? -18.507 3.187 18.937 1.00 95.38 111 VAL A CA 1
ATOM 794 C C . VAL A 1 111 ? -19.886 2.517 18.905 1.00 95.38 111 VAL A C 1
ATOM 796 O O . VAL A 1 111 ? -20.196 1.763 17.983 1.00 95.38 111 VAL A O 1
ATOM 799 N N . ALA A 1 112 ? -20.755 2.806 19.876 1.00 92.81 112 ALA A N 1
ATOM 800 C CA . ALA A 1 112 ? -22.119 2.282 19.917 1.00 92.81 112 ALA A CA 1
ATOM 801 C C . ALA A 1 112 ? -23.041 2.833 18.808 1.00 92.81 112 ALA A C 1
ATOM 803 O O . ALA A 1 112 ? -24.015 2.165 18.461 1.00 92.81 112 ALA A O 1
ATOM 804 N N . ARG A 1 113 ? -22.749 4.025 18.263 1.00 93.56 113 ARG A N 1
ATOM 805 C CA . ARG A 1 113 ? -23.578 4.761 17.280 1.00 93.56 113 ARG A CA 1
ATOM 806 C C . ARG A 1 113 ? -23.061 4.687 15.837 1.00 93.56 113 ARG A C 1
ATOM 808 O O . ARG A 1 113 ? -23.762 5.128 14.921 1.00 93.56 113 ARG A O 1
ATOM 815 N N . ALA A 1 114 ? -21.855 4.157 15.650 1.00 95.88 114 ALA A N 1
ATOM 816 C CA . ALA A 1 114 ? -21.260 3.896 14.346 1.00 95.88 114 ALA A CA 1
ATOM 817 C C . ALA A 1 114 ? -22.101 2.912 13.513 1.00 95.88 114 ALA A C 1
ATOM 819 O O . ALA A 1 114 ? -22.836 2.080 14.048 1.00 95.88 114 ALA A O 1
ATOM 820 N N . GLU A 1 115 ? -21.939 2.974 12.194 1.00 96.75 115 GLU A N 1
ATOM 821 C CA . GLU A 1 115 ? -22.363 1.921 11.257 1.00 96.75 115 GLU A CA 1
ATOM 822 C C . GLU A 1 115 ? -21.202 0.982 10.930 1.00 96.75 115 GLU A C 1
ATOM 824 O O . GLU A 1 115 ? -21.391 -0.230 10.825 1.00 96.75 115 GLU A O 1
ATOM 829 N N . VAL A 1 116 ? -19.991 1.537 10.841 1.00 97.88 116 VAL A N 1
ATOM 830 C CA . VAL A 1 116 ? -18.747 0.788 10.655 1.00 97.88 116 VAL A CA 1
ATOM 831 C C . VAL A 1 116 ? -17.681 1.348 11.590 1.00 97.88 116 VAL A C 1
ATOM 833 O O . VAL A 1 116 ? -17.450 2.559 11.614 1.00 97.88 116 VAL A O 1
ATOM 836 N N . VAL A 1 117 ? -17.001 0.473 12.327 1.00 98.06 117 VAL A N 1
ATOM 837 C CA . VAL A 1 117 ? -15.724 0.804 12.971 1.00 98.06 117 VAL A CA 1
ATOM 838 C C . VAL A 1 117 ? -14.603 0.220 12.122 1.00 98.06 117 VAL A C 1
ATOM 840 O O . VAL A 1 117 ? -14.650 -0.961 11.784 1.00 98.06 117 VAL A O 1
ATOM 843 N N . VAL A 1 118 ? -13.612 1.041 11.775 1.00 98.50 118 VAL A N 1
ATOM 844 C CA . VAL A 1 118 ? -12.438 0.639 10.990 1.00 98.50 118 VAL A CA 1
ATOM 845 C C . VAL A 1 118 ? -11.184 0.780 11.847 1.00 98.50 118 VAL A C 1
ATOM 847 O O . VAL A 1 118 ? -10.969 1.838 12.442 1.00 98.50 118 VAL A O 1
ATOM 850 N N . CYS A 1 119 ? -10.345 -0.249 11.912 1.00 98.06 119 CYS A N 1
ATOM 851 C CA . CYS A 1 119 ? -9.071 -0.211 12.636 1.00 98.06 119 CYS A CA 1
ATOM 852 C C . CYS A 1 119 ? -8.040 -1.171 12.028 1.00 98.06 119 CYS A C 1
ATOM 854 O O . CYS A 1 119 ? -8.363 -1.939 11.125 1.00 98.06 119 CYS A O 1
ATOM 856 N N . THR A 1 120 ? -6.785 -1.146 12.490 1.00 97.62 120 THR A N 1
ATOM 857 C CA . THR A 1 120 ? -5.847 -2.206 12.085 1.00 97.62 120 THR A CA 1
ATOM 858 C C . THR A 1 120 ? -6.248 -3.542 12.712 1.00 97.62 120 THR A C 1
ATOM 860 O O . THR A 1 120 ? -6.817 -3.551 13.802 1.00 97.62 120 THR A O 1
ATOM 863 N N . CYS A 1 121 ? -5.901 -4.671 12.088 1.00 97.12 121 CYS A N 1
ATOM 864 C CA . CYS A 1 121 ? -6.136 -6.014 12.647 1.00 97.12 121 CYS A CA 1
ATOM 865 C C . CYS A 1 121 ? -5.696 -6.119 14.124 1.00 97.12 121 CYS A C 1
ATOM 867 O O . CYS A 1 121 ? -6.456 -6.549 14.986 1.00 97.12 121 CYS A O 1
ATOM 869 N N . THR A 1 122 ? -4.517 -5.583 14.444 1.00 94.94 122 THR A N 1
ATOM 870 C CA . THR A 1 122 ? -3.993 -5.446 15.815 1.00 94.94 122 THR A CA 1
ATOM 871 C C . THR A 1 122 ? -4.817 -4.527 16.727 1.00 94.94 122 THR A C 1
ATOM 873 O O . THR A 1 122 ? -4.983 -4.826 17.908 1.00 94.94 122 THR A O 1
ATOM 876 N N . ALA A 1 123 ? -5.365 -3.424 16.209 1.00 96.50 123 ALA A N 1
ATOM 877 C CA . ALA A 1 123 ? -6.207 -2.492 16.963 1.00 96.50 123 ALA A CA 1
ATOM 878 C C . ALA A 1 123 ? -7.651 -2.996 17.157 1.00 96.50 123 ALA A C 1
ATOM 880 O O . ALA A 1 123 ? -8.370 -2.460 17.997 1.00 96.50 123 ALA A O 1
ATOM 881 N N . ALA A 1 124 ? -8.067 -4.075 16.482 1.00 96.69 124 ALA A N 1
ATOM 882 C CA . ALA A 1 124 ? -9.265 -4.824 16.873 1.00 96.69 124 ALA A CA 1
ATOM 883 C C . ALA A 1 124 ? -9.132 -5.450 18.279 1.00 96.69 124 ALA A C 1
ATOM 885 O O . ALA A 1 124 ? -10.131 -5.806 18.902 1.00 96.69 124 ALA A O 1
ATOM 886 N N . GLY A 1 125 ? -7.901 -5.527 18.803 1.00 95.25 125 GLY A N 1
ATOM 887 C CA . GLY A 1 125 ? -7.587 -5.910 20.174 1.00 95.25 125 GLY A CA 1
ATOM 888 C C . GLY A 1 125 ? -7.967 -4.877 21.243 1.00 95.25 125 GLY A C 1
ATOM 889 O O . GLY A 1 125 ? -7.837 -5.186 22.425 1.00 95.25 125 GLY A O 1
ATOM 890 N N . ASP A 1 126 ? -8.444 -3.678 20.886 1.00 95.25 126 ASP A N 1
ATOM 891 C CA . ASP A 1 126 ? -8.762 -2.641 21.875 1.00 95.25 126 ASP A CA 1
ATOM 892 C C . ASP A 1 126 ? -9.935 -3.035 22.795 1.00 95.25 126 ASP A C 1
ATOM 894 O O . ASP A 1 126 ? -10.961 -3.587 22.381 1.00 95.25 126 ASP A O 1
ATOM 898 N N . SER A 1 127 ? -9.797 -2.685 24.069 1.00 93.31 127 SER A N 1
ATOM 899 C CA . SER A 1 127 ? -10.834 -2.805 25.094 1.00 93.31 127 SER A CA 1
ATOM 900 C C . SER A 1 127 ? -12.074 -1.932 24.838 1.00 93.31 127 SER A C 1
ATOM 902 O O . SER A 1 127 ? -13.153 -2.218 25.349 1.00 93.31 127 SER A O 1
ATOM 904 N N . LEU A 1 128 ? -11.967 -0.888 24.009 1.00 92.94 128 LEU A N 1
ATOM 905 C CA . LEU A 1 128 ? -13.101 -0.097 23.509 1.00 92.94 128 LEU A CA 1
ATOM 906 C C . LEU A 1 128 ? -14.047 -0.899 22.593 1.00 92.94 128 LEU A C 1
ATOM 908 O O . LEU A 1 128 ? -15.167 -0.459 22.338 1.00 92.94 128 LEU A O 1
ATOM 912 N N . LEU A 1 129 ? -13.615 -2.071 22.110 1.00 93.25 129 LEU A N 1
ATOM 913 C CA . LEU A 1 129 ? -14.420 -2.997 21.305 1.00 93.25 129 LEU A CA 1
ATOM 914 C C . LEU A 1 129 ? -14.906 -4.227 22.097 1.00 93.25 129 LEU A C 1
ATOM 916 O O . LEU A 1 129 ? -15.394 -5.183 21.491 1.00 93.25 129 LEU A O 1
ATOM 920 N N . GLU A 1 130 ? -14.744 -4.251 23.422 1.00 90.94 130 GLU A N 1
ATOM 921 C CA . GLU A 1 130 ? -15.240 -5.329 24.292 1.00 90.94 130 GLU A CA 1
ATOM 922 C C . GLU A 1 130 ? -16.742 -5.177 24.611 1.00 90.94 130 GLU A C 1
ATOM 924 O O . GLU A 1 130 ? -17.427 -4.281 24.116 1.00 90.94 130 GLU A O 1
ATOM 929 N N . GLY A 1 131 ? -17.294 -6.105 25.400 1.00 85.56 131 GLY A N 1
ATOM 930 C CA . GLY A 1 131 ? -18.693 -6.070 25.849 1.00 85.56 131 GLY A CA 1
ATOM 931 C C . GLY A 1 131 ? -19.746 -6.363 24.771 1.00 85.56 131 GLY A C 1
ATOM 932 O O . GLY A 1 131 ? -20.939 -6.357 25.074 1.00 85.56 131 GLY A O 1
ATOM 933 N N . ARG A 1 132 ? -19.346 -6.638 23.520 1.00 86.62 132 ARG A N 1
ATOM 934 C CA . ARG A 1 132 ? -20.262 -6.937 22.406 1.00 86.62 132 ARG A CA 1
ATOM 935 C C . ARG A 1 132 ? -19.673 -7.922 21.382 1.00 86.62 132 ARG A C 1
ATOM 937 O O . ARG A 1 132 ? -18.472 -7.874 21.134 1.00 86.62 132 ARG A O 1
ATOM 944 N N . PRO A 1 133 ? -20.504 -8.756 20.724 1.00 91.62 133 PRO A N 1
ATOM 945 C CA . PRO A 1 133 ? -20.073 -9.576 19.596 1.00 91.62 133 PRO A CA 1
ATOM 946 C C . PRO A 1 133 ? -20.084 -8.776 18.284 1.00 91.62 133 PRO A C 1
ATOM 948 O O . PRO A 1 133 ? -21.105 -8.199 17.894 1.00 91.62 133 PRO A O 1
ATOM 951 N N . TRP A 1 134 ? -18.968 -8.800 17.564 1.00 95.06 134 TRP A N 1
ATOM 952 C CA . TRP A 1 134 ? -18.788 -8.180 16.251 1.00 95.06 134 TRP A CA 1
ATOM 953 C C . TRP A 1 134 ? -19.148 -9.174 15.147 1.00 95.06 134 TRP A C 1
ATOM 955 O O . TRP A 1 134 ? -18.303 -9.672 14.411 1.00 95.06 134 TRP A O 1
ATOM 965 N N . ARG A 1 135 ? -20.446 -9.493 15.065 1.00 94.25 135 ARG A N 1
ATOM 966 C CA . ARG A 1 135 ? -20.973 -10.595 14.239 1.00 94.25 135 ARG A CA 1
ATOM 967 C C . ARG A 1 135 ? -20.613 -10.513 12.752 1.00 94.25 135 ARG A C 1
ATOM 969 O O . ARG A 1 135 ? -20.558 -11.563 12.123 1.00 94.25 135 ARG A O 1
ATOM 976 N N . CYS A 1 136 ? -20.388 -9.319 12.207 1.00 96.06 136 CYS A N 1
ATOM 977 C CA . CYS A 1 136 ? -19.925 -9.117 10.836 1.00 96.06 136 CYS A CA 1
ATOM 978 C C . CYS A 1 136 ? -18.536 -8.472 10.854 1.00 96.06 136 CYS A C 1
ATOM 980 O O . CYS A 1 136 ? -18.399 -7.346 11.343 1.00 96.06 136 CYS A O 1
ATOM 982 N N . VAL A 1 137 ? -17.541 -9.170 10.300 1.00 97.69 137 VAL A N 1
ATOM 983 C CA . VAL A 1 137 ? -16.170 -8.664 10.138 1.00 97.69 137 VAL A CA 1
ATOM 984 C C . VAL A 1 137 ? -15.795 -8.638 8.658 1.00 97.69 137 VAL A C 1
ATOM 986 O O . VAL A 1 137 ? -15.987 -9.623 7.947 1.00 97.69 137 VAL A O 1
ATOM 989 N N . VAL A 1 138 ? -15.248 -7.518 8.197 1.00 98.12 138 VAL A N 1
ATOM 990 C CA . VAL A 1 138 ? -14.618 -7.375 6.880 1.00 98.12 138 VAL A CA 1
ATOM 991 C C . VAL A 1 138 ? -13.112 -7.257 7.087 1.00 98.12 138 VAL A C 1
ATOM 993 O O . VAL A 1 138 ? -12.670 -6.431 7.880 1.00 98.12 138 VAL A O 1
ATOM 996 N N . VAL A 1 139 ? -12.334 -8.069 6.381 1.00 98.06 139 VAL A N 1
ATOM 997 C CA . VAL A 1 139 ? -10.868 -8.022 6.355 1.00 98.06 139 VAL A CA 1
ATOM 998 C C . VAL A 1 139 ? -10.452 -7.597 4.952 1.00 98.06 139 VAL A C 1
ATOM 1000 O O . VAL A 1 139 ? -10.714 -8.328 4.001 1.00 98.06 139 VAL A O 1
ATOM 1003 N N . ASP A 1 140 ? -9.843 -6.427 4.811 1.00 96.81 140 ASP A N 1
ATOM 1004 C CA . ASP A 1 140 ? -9.266 -5.948 3.552 1.00 96.81 140 ASP A CA 1
ATOM 1005 C C . ASP A 1 140 ? -7.746 -6.153 3.540 1.00 96.81 140 ASP A C 1
ATOM 1007 O O . ASP A 1 140 ? -7.108 -6.251 4.593 1.00 96.81 140 ASP A O 1
ATOM 1011 N N . GLU A 1 141 ? -7.168 -6.237 2.341 1.00 95.12 141 GLU A N 1
ATOM 1012 C CA . GLU A 1 141 ? -5.764 -6.602 2.110 1.00 95.12 141 GLU A CA 1
ATOM 1013 C C . GLU A 1 141 ? -5.356 -7.889 2.871 1.00 95.12 141 GLU A C 1
ATOM 1015 O O . GLU A 1 141 ? -4.233 -8.036 3.354 1.00 95.12 141 GLU A O 1
ATOM 1020 N N . ALA A 1 142 ? -6.278 -8.854 2.977 1.00 95.88 142 ALA A N 1
ATOM 1021 C CA . ALA A 1 142 ? -6.149 -10.062 3.796 1.00 95.88 142 ALA A CA 1
ATOM 1022 C C . ALA A 1 142 ? -5.000 -10.999 3.369 1.00 95.88 142 ALA A C 1
ATOM 1024 O O . ALA A 1 142 ? -4.554 -11.816 4.172 1.00 95.88 142 ALA A O 1
ATOM 1025 N N . SER A 1 143 ? -4.494 -10.866 2.137 1.00 93.81 143 SER A N 1
ATOM 1026 C CA . SER A 1 143 ? -3.290 -11.559 1.652 1.00 93.81 143 SER A CA 1
ATOM 1027 C C . SER A 1 143 ? -1.970 -10.901 2.086 1.00 93.81 143 SER A C 1
ATOM 1029 O O . SER A 1 143 ? -0.917 -11.508 1.926 1.00 93.81 143 SER A O 1
ATOM 1031 N N . GLN A 1 144 ? -2.006 -9.700 2.675 1.00 93.50 144 GLN A N 1
ATOM 1032 C CA . GLN A 1 144 ? -0.850 -9.048 3.309 1.00 93.50 144 GLN A CA 1
ATOM 1033 C C . GLN A 1 144 ? -0.774 -9.316 4.820 1.00 93.50 144 GLN A C 1
ATOM 1035 O O . GLN A 1 144 ? 0.241 -9.013 5.446 1.00 93.50 144 GLN A O 1
ATOM 1040 N N . ALA A 1 145 ? -1.841 -9.840 5.427 1.00 95.44 145 ALA A N 1
ATOM 1041 C CA . ALA A 1 145 ? -1.952 -10.016 6.870 1.00 95.44 145 ALA A CA 1
ATOM 1042 C C . ALA A 1 145 ? -1.494 -11.417 7.303 1.00 95.44 145 ALA A C 1
ATOM 1044 O O . ALA A 1 145 ? -1.923 -12.425 6.739 1.00 95.44 145 ALA A O 1
ATOM 1045 N N . THR A 1 146 ? -0.679 -11.507 8.359 1.00 96.75 146 THR A N 1
ATOM 1046 C CA . THR A 1 146 ? -0.430 -12.811 9.004 1.00 96.75 146 THR A CA 1
ATOM 1047 C C . THR A 1 146 ? -1.723 -13.326 9.640 1.00 96.75 146 THR A C 1
ATOM 1049 O O . THR A 1 146 ? -2.495 -12.546 10.205 1.00 96.75 146 THR A O 1
ATOM 1052 N N . GLU A 1 147 ? -1.960 -14.639 9.592 1.00 96.25 147 GLU A N 1
ATOM 1053 C CA . GLU A 1 147 ? -3.158 -15.240 10.191 1.00 96.25 147 GLU A CA 1
ATOM 1054 C C . GLU A 1 147 ? -3.369 -14.847 11.673 1.00 96.25 147 GLU A C 1
ATOM 1056 O O . GLU A 1 147 ? -4.477 -14.409 12.000 1.00 96.25 147 GLU A O 1
ATOM 1061 N N . PRO A 1 148 ? -2.349 -14.882 12.560 1.00 96.75 148 PRO A N 1
ATOM 1062 C CA . PRO A 1 148 ? -2.499 -14.425 13.942 1.00 96.75 148 PRO A CA 1
ATOM 1063 C C . PRO A 1 148 ? -2.974 -12.973 14.081 1.00 96.75 148 PRO A C 1
ATOM 1065 O O . PRO A 1 148 ? -3.692 -12.676 15.031 1.00 96.75 148 PRO A O 1
ATOM 1068 N N . SER A 1 149 ? -2.627 -12.081 13.143 1.00 96.81 149 SER A N 1
ATOM 1069 C CA . SER A 1 149 ? -3.118 -10.695 13.145 1.00 96.81 149 SER A CA 1
ATOM 1070 C C . SER A 1 149 ? -4.618 -10.640 12.842 1.00 96.81 149 SER A C 1
ATOM 1072 O O . SER A 1 149 ? -5.382 -10.020 13.581 1.00 96.81 149 SER A O 1
ATOM 1074 N N . VAL A 1 150 ? -5.076 -11.354 11.806 1.00 97.38 150 VAL A N 1
ATOM 1075 C CA . VAL A 1 150 ? -6.502 -11.400 11.423 1.00 97.38 150 VAL A CA 1
ATOM 1076 C C . VAL A 1 150 ? -7.362 -12.024 12.531 1.00 97.38 150 VAL A C 1
ATOM 1078 O O . VAL A 1 150 ? -8.464 -11.544 12.815 1.00 97.38 150 VAL A O 1
ATOM 1081 N N . LEU A 1 151 ? -6.849 -13.046 13.224 1.00 97.00 151 LEU A N 1
ATOM 1082 C CA . LEU A 1 151 ? -7.545 -13.702 14.336 1.00 97.00 151 LEU A CA 1
ATOM 1083 C C . LEU A 1 151 ? -7.859 -12.757 15.513 1.00 97.00 151 LEU A C 1
ATOM 1085 O O . LEU A 1 151 ? -8.856 -12.986 16.202 1.00 97.00 151 LEU A O 1
ATOM 1089 N N . VAL A 1 152 ? -7.108 -11.664 15.712 1.00 97.12 152 VAL A N 1
ATOM 1090 C CA . VAL A 1 152 ? -7.427 -10.629 16.723 1.00 97.12 152 VAL A CA 1
ATOM 1091 C C . VAL A 1 152 ? -8.803 -9.996 16.470 1.00 97.12 152 VAL A C 1
ATOM 1093 O O . VAL A 1 152 ? -9.535 -9.709 17.417 1.00 97.12 152 VAL A O 1
ATOM 1096 N N . ALA A 1 153 ? -9.190 -9.828 15.202 1.00 96.44 153 ALA A N 1
ATOM 1097 C CA . ALA A 1 153 ? -10.509 -9.327 14.826 1.00 96.44 153 ALA A CA 1
ATOM 1098 C C . ALA A 1 153 ? -11.579 -10.432 14.840 1.00 96.44 153 ALA A C 1
ATOM 1100 O O . ALA A 1 153 ? -12.680 -10.221 15.346 1.00 96.44 153 ALA A O 1
ATOM 1101 N N . LEU A 1 154 ? -11.274 -11.627 14.321 1.00 95.94 154 LEU A N 1
ATOM 1102 C CA . LEU A 1 154 ? -12.271 -12.702 14.190 1.00 95.94 154 LEU A CA 1
ATOM 1103 C C . LEU A 1 154 ? -12.713 -13.295 15.537 1.00 95.94 154 LEU A C 1
ATOM 1105 O O . LEU A 1 154 ? -13.882 -13.661 15.695 1.00 95.94 154 LEU A O 1
ATOM 1109 N N . THR A 1 155 ? -11.820 -13.329 16.531 1.00 94.69 155 THR A N 1
ATOM 1110 C CA . THR A 1 155 ? -12.125 -13.798 17.897 1.00 94.69 155 THR A CA 1
ATOM 1111 C C . THR A 1 155 ? -13.113 -12.905 18.657 1.00 94.69 155 THR A C 1
ATOM 1113 O O . THR A 1 155 ? -13.663 -13.332 19.670 1.00 94.69 155 THR A O 1
ATOM 1116 N N . ARG A 1 156 ? -13.447 -11.709 18.148 1.00 93.00 156 ARG A N 1
ATOM 1117 C CA . ARG A 1 156 ? -14.421 -10.769 18.740 1.00 93.00 156 ARG A CA 1
ATOM 1118 C C . ARG A 1 156 ? -15.893 -11.190 18.567 1.00 93.00 156 ARG A C 1
ATOM 1120 O O . ARG A 1 156 ? -16.784 -10.344 18.492 1.00 93.00 156 ARG A O 1
ATOM 1127 N N . GLY A 1 157 ? -16.176 -12.492 18.514 1.00 91.12 157 GLY A N 1
ATOM 1128 C CA . GLY A 1 157 ? -17.527 -13.031 18.321 1.00 91.12 157 GLY A CA 1
ATOM 1129 C C . GLY A 1 157 ? -18.062 -12.844 16.898 1.00 91.12 157 GLY A C 1
ATOM 1130 O O . GLY A 1 157 ? -19.243 -12.524 16.725 1.00 91.12 157 GLY A O 1
ATOM 1131 N N . SER A 1 158 ? -17.195 -13.004 15.891 1.00 93.94 158 SER A N 1
ATOM 1132 C CA . SER A 1 158 ? -17.606 -13.016 14.484 1.00 93.94 158 SER A CA 1
ATOM 1133 C C . SER A 1 158 ? -18.514 -14.213 14.164 1.00 93.94 158 SER A C 1
ATOM 1135 O O . SER A 1 158 ? -18.448 -15.262 14.802 1.00 93.94 158 SER A O 1
ATOM 1137 N N . ALA A 1 159 ? -19.419 -14.024 13.203 1.00 94.44 159 ALA A N 1
ATOM 1138 C CA . ALA A 1 159 ? -20.377 -15.037 12.741 1.00 94.44 159 ALA A CA 1
ATOM 1139 C C . ALA A 1 159 ? -20.560 -15.020 11.211 1.00 94.44 159 ALA A C 1
ATOM 1141 O O . ALA A 1 159 ? -20.991 -16.005 10.622 1.00 94.44 159 ALA A O 1
ATOM 1142 N N . PHE A 1 160 ? -20.219 -13.901 10.573 1.00 94.69 160 PHE A N 1
ATOM 1143 C CA . PHE A 1 160 ? -20.100 -13.722 9.135 1.00 94.69 160 PHE A CA 1
ATOM 1144 C C . PHE A 1 160 ? -18.809 -12.943 8.863 1.00 94.69 160 PHE A C 1
ATOM 1146 O O . PHE A 1 160 ? -18.538 -11.935 9.525 1.00 94.69 160 PHE A O 1
ATOM 1153 N N . VAL A 1 161 ? -18.001 -13.428 7.921 1.00 95.56 161 VAL A N 1
ATOM 1154 C CA . VAL A 1 161 ? -16.681 -12.872 7.608 1.00 95.56 161 VAL A CA 1
ATOM 1155 C C . VAL A 1 161 ? -16.568 -12.684 6.102 1.00 95.56 161 VAL A C 1
ATOM 1157 O O . VAL A 1 161 ? -16.838 -13.610 5.340 1.00 95.56 161 VAL A O 1
ATOM 1160 N N . VAL A 1 162 ? -16.142 -11.497 5.681 1.00 96.12 162 VAL A N 1
ATOM 1161 C CA . VAL A 1 162 ? -15.760 -11.204 4.295 1.00 96.12 162 VAL A CA 1
ATOM 1162 C C . VAL A 1 162 ? -14.266 -10.920 4.284 1.00 96.12 162 VAL A C 1
ATOM 1164 O O . VAL A 1 162 ? -13.802 -10.094 5.064 1.00 96.12 162 VAL A O 1
ATOM 1167 N N . MET A 1 163 ? -13.514 -11.583 3.408 1.00 96.56 163 MET A N 1
ATOM 1168 C CA . MET A 1 163 ? -12.094 -11.297 3.204 1.00 96.56 163 MET A CA 1
ATOM 1169 C C . MET A 1 163 ? -11.870 -10.837 1.763 1.00 96.56 163 MET A C 1
ATOM 1171 O O . MET A 1 163 ? -12.245 -11.539 0.825 1.00 96.56 163 MET A O 1
ATOM 1175 N N . ALA A 1 164 ? -11.260 -9.668 1.600 1.00 95.75 164 ALA A N 1
ATOM 1176 C CA . ALA A 1 164 ? -10.778 -9.128 0.338 1.00 95.75 164 ALA A CA 1
ATOM 1177 C C . ALA A 1 164 ? -9.244 -9.107 0.357 1.00 95.75 164 ALA A C 1
ATOM 1179 O O . ALA A 1 164 ? -8.625 -8.873 1.393 1.00 95.75 164 ALA A O 1
ATOM 1180 N N . GLY A 1 165 ? -8.623 -9.397 -0.781 1.00 94.06 165 GLY A N 1
ATOM 1181 C CA . GLY A 1 165 ? -7.176 -9.515 -0.909 1.00 94.06 165 GLY A CA 1
ATOM 1182 C C . GLY A 1 165 ? -6.795 -10.191 -2.220 1.00 94.06 165 GLY A C 1
ATOM 1183 O O . GLY A 1 165 ? -7.654 -10.672 -2.960 1.00 94.06 165 GLY A O 1
ATOM 1184 N N . ASP A 1 166 ? -5.497 -10.231 -2.502 1.00 94.31 166 ASP A N 1
ATOM 1185 C CA . ASP A 1 166 ? -4.944 -10.830 -3.714 1.00 94.31 166 ASP A CA 1
ATOM 1186 C C . ASP A 1 166 ? -3.688 -11.668 -3.393 1.00 94.31 166 ASP A C 1
ATOM 1188 O O . ASP A 1 166 ? -2.635 -11.095 -3.089 1.00 94.31 166 ASP A O 1
ATOM 1192 N N . PRO A 1 167 ? -3.752 -13.012 -3.476 1.00 92.12 167 PRO A N 1
ATOM 1193 C CA . PRO A 1 167 ? -2.609 -13.897 -3.239 1.00 92.12 167 PRO A CA 1
ATOM 1194 C C . PRO A 1 167 ? -1.585 -13.892 -4.394 1.00 92.12 167 PRO A C 1
ATOM 1196 O O . PRO A 1 167 ? -0.571 -14.590 -4.337 1.00 92.12 167 PRO A O 1
ATOM 1199 N N . ARG A 1 168 ? -1.822 -13.123 -5.468 1.00 93.75 168 ARG A N 1
ATOM 1200 C CA . ARG A 1 168 ? -0.815 -12.805 -6.493 1.00 93.75 168 ARG A CA 1
ATOM 1201 C C . ARG A 1 168 ? -0.026 -11.530 -6.182 1.00 93.75 168 ARG A C 1
ATOM 1203 O O . ARG A 1 168 ? 0.968 -11.280 -6.865 1.00 93.75 168 ARG A O 1
ATOM 1210 N N . GLN A 1 169 ? -0.430 -10.732 -5.196 1.00 93.62 169 GLN A N 1
ATOM 1211 C CA . GLN A 1 169 ? 0.344 -9.597 -4.674 1.00 93.62 169 GLN A CA 1
ATOM 1212 C C . GLN A 1 169 ? 1.093 -10.004 -3.390 1.00 93.62 169 GLN A C 1
ATOM 1214 O O . GLN A 1 169 ? 1.199 -11.193 -3.098 1.00 93.62 169 GLN A O 1
ATOM 1219 N N . LEU A 1 170 ? 1.740 -9.061 -2.695 1.00 91.31 170 LEU A N 1
ATOM 1220 C CA . LEU A 1 170 ? 2.734 -9.400 -1.667 1.00 91.31 170 LEU A CA 1
ATOM 1221 C C . LEU A 1 170 ? 2.129 -10.109 -0.442 1.00 91.31 170 LEU A C 1
ATOM 1223 O O . LEU A 1 170 ? 1.090 -9.659 0.041 1.00 91.31 170 LEU A O 1
ATOM 1227 N N . PRO A 1 171 ? 2.809 -11.149 0.086 1.00 91.88 171 PRO A N 1
ATOM 1228 C CA . PRO A 1 171 ? 2.456 -11.794 1.348 1.00 91.88 171 PRO A CA 1
ATOM 1229 C C . PRO A 1 171 ? 2.849 -10.922 2.558 1.00 91.88 171 PRO A C 1
ATOM 1231 O O . PRO A 1 171 ? 3.628 -9.970 2.405 1.00 91.88 171 PRO A O 1
ATOM 1234 N N . PRO A 1 172 ? 2.413 -11.272 3.783 1.00 92.44 172 PRO A N 1
ATOM 1235 C CA . PRO A 1 172 ? 2.943 -10.687 5.013 1.00 92.44 172 PRO A CA 1
ATOM 1236 C C . PRO A 1 172 ? 4.474 -10.734 5.096 1.00 92.44 172 PRO A C 1
ATOM 1238 O O . PRO A 1 172 ? 5.122 -11.732 4.773 1.00 92.44 172 PRO A O 1
ATOM 1241 N N . THR A 1 173 ? 5.070 -9.655 5.611 1.00 89.88 173 THR A N 1
ATOM 1242 C CA . THR A 1 173 ? 6.520 -9.581 5.848 1.00 89.88 173 THR A CA 1
ATOM 1243 C C . THR A 1 173 ? 6.897 -10.312 7.137 1.00 89.88 173 THR A C 1
ATOM 1245 O O . THR A 1 173 ? 6.824 -9.750 8.230 1.00 89.88 173 THR A O 1
ATOM 1248 N N . VAL A 1 174 ? 7.348 -11.560 7.011 1.00 90.25 174 VAL A N 1
ATOM 1249 C CA . VAL A 1 174 ? 7.892 -12.351 8.125 1.00 90.25 174 VAL A CA 1
ATOM 1250 C C . VAL A 1 174 ? 9.416 -12.197 8.174 1.00 90.25 174 VAL A C 1
ATOM 1252 O O . VAL A 1 174 ? 10.106 -12.509 7.209 1.00 90.25 174 VAL A O 1
ATOM 1255 N N . LEU A 1 175 ? 9.950 -11.704 9.299 1.00 89.81 175 LEU A N 1
ATOM 1256 C CA . LEU A 1 175 ? 11.391 -11.432 9.458 1.00 89.81 175 LEU A CA 1
ATOM 1257 C C . LEU A 1 175 ? 12.230 -12.674 9.801 1.00 89.81 175 LEU A C 1
ATOM 1259 O O . LEU A 1 175 ? 13.420 -12.705 9.499 1.00 89.81 175 LEU A O 1
ATOM 1263 N N . SER A 1 176 ? 11.632 -13.681 10.446 1.00 93.94 176 SER A N 1
ATOM 1264 C CA . SER A 1 176 ? 12.300 -14.954 10.735 1.00 93.94 176 SER A CA 1
ATOM 1265 C C . SER A 1 176 ? 12.104 -15.916 9.567 1.00 93.94 176 SER A C 1
ATOM 1267 O O . SER A 1 176 ? 10.980 -16.326 9.280 1.00 93.94 176 SER A O 1
ATOM 1269 N N . GLU A 1 177 ? 13.202 -16.297 8.914 1.00 89.31 177 GLU A N 1
ATOM 1270 C CA . GLU A 1 177 ? 13.197 -17.267 7.810 1.00 89.31 177 GLU A CA 1
ATOM 1271 C C . GLU A 1 177 ? 12.689 -18.642 8.270 1.00 89.31 177 GLU A C 1
ATOM 1273 O O . GLU A 1 177 ? 11.974 -19.312 7.530 1.00 89.31 177 GLU A O 1
ATOM 1278 N N . GLU A 1 178 ? 12.975 -19.021 9.520 1.00 95.56 178 GLU A N 1
ATOM 1279 C CA . GLU A 1 178 ? 12.438 -20.229 10.150 1.00 95.56 178 GLU A CA 1
ATOM 1280 C C . GLU A 1 178 ? 10.912 -20.154 10.298 1.00 95.56 178 GLU A C 1
ATOM 1282 O O . GLU A 1 178 ? 10.212 -21.070 9.875 1.00 95.56 178 GLU A O 1
ATOM 1287 N N . ALA A 1 179 ? 10.375 -19.047 10.825 1.00 95.81 179 ALA A N 1
ATOM 1288 C CA . ALA A 1 179 ? 8.928 -18.886 10.976 1.00 95.81 179 ALA A CA 1
ATOM 1289 C C . ALA A 1 179 ? 8.211 -18.810 9.616 1.00 95.81 179 ALA A C 1
ATOM 1291 O O . ALA A 1 179 ? 7.109 -19.335 9.465 1.00 95.81 179 ALA A O 1
ATOM 1292 N N . ALA A 1 180 ? 8.842 -18.193 8.610 1.00 91.31 180 ALA A N 1
ATOM 1293 C CA . ALA A 1 180 ? 8.332 -18.170 7.243 1.00 91.31 180 ALA A CA 1
ATOM 1294 C C . ALA A 1 180 ? 8.285 -19.584 6.636 1.00 91.31 180 ALA A C 1
ATOM 1296 O O . ALA A 1 180 ? 7.262 -19.965 6.070 1.00 91.31 180 ALA A O 1
ATOM 1297 N N . ALA A 1 181 ? 9.348 -20.380 6.811 1.00 91.50 181 ALA A N 1
ATOM 1298 C CA . ALA A 1 181 ? 9.418 -21.771 6.360 1.00 91.50 181 ALA A CA 1
ATOM 1299 C C . ALA A 1 181 ? 8.454 -22.706 7.117 1.00 91.50 181 ALA A C 1
ATOM 1301 O O . ALA A 1 181 ? 7.933 -23.648 6.528 1.00 91.50 181 ALA A O 1
ATOM 1302 N N . GLN A 1 182 ? 8.166 -22.418 8.392 1.00 95.62 182 GLN A N 1
ATOM 1303 C CA . GLN A 1 182 ? 7.137 -23.095 9.197 1.00 95.62 182 GLN A CA 1
ATOM 1304 C C . GLN A 1 182 ? 5.704 -22.594 8.912 1.00 95.62 182 GLN A C 1
ATOM 1306 O O . GLN A 1 182 ? 4.763 -23.014 9.580 1.00 95.62 182 GLN A O 1
ATOM 1311 N N . GLY A 1 183 ? 5.510 -21.723 7.913 1.00 94.06 183 GLY A N 1
ATOM 1312 C CA . GLY A 1 183 ? 4.188 -21.365 7.392 1.00 94.06 183 GLY A CA 1
ATOM 1313 C C . GLY A 1 183 ? 3.590 -20.048 7.893 1.00 94.06 183 GLY A C 1
ATOM 1314 O O . GLY A 1 183 ? 2.508 -19.692 7.441 1.00 94.06 183 GLY A O 1
ATOM 1315 N N . LEU A 1 184 ? 4.274 -19.256 8.732 1.00 95.44 184 LEU A N 1
ATOM 1316 C CA . LEU A 1 184 ? 3.761 -17.946 9.189 1.00 95.44 184 LEU A CA 1
ATOM 1317 C C . LEU A 1 184 ? 3.570 -16.929 8.040 1.00 95.44 184 LEU A C 1
ATOM 1319 O O . LEU A 1 184 ? 2.883 -15.922 8.203 1.00 95.44 184 LEU A O 1
ATOM 1323 N N . GLY A 1 185 ? 4.185 -17.187 6.881 1.00 92.81 185 GLY A N 1
ATOM 1324 C CA . GLY A 1 185 ? 3.983 -16.423 5.648 1.00 92.81 185 GLY A CA 1
ATOM 1325 C C . GLY A 1 185 ? 2.726 -16.800 4.851 1.00 92.81 185 GLY A C 1
ATOM 1326 O O . GLY A 1 185 ? 2.428 -16.113 3.878 1.00 92.81 185 GLY A O 1
ATOM 1327 N N . VAL A 1 186 ? 2.012 -17.868 5.230 1.00 93.69 186 VAL A N 1
ATOM 1328 C CA . VAL A 1 186 ? 0.727 -18.262 4.632 1.00 93.69 186 VAL A CA 1
ATOM 1329 C C . VAL A 1 186 ? -0.388 -17.468 5.306 1.00 93.69 186 VAL A C 1
ATOM 1331 O O . VAL A 1 186 ? -0.493 -17.429 6.533 1.00 93.69 186 VAL A O 1
ATOM 1334 N N . THR A 1 187 ? -1.231 -16.821 4.508 1.00 96.00 187 THR A N 1
ATOM 1335 C CA . THR A 1 187 ? -2.357 -16.041 5.029 1.00 96.00 187 THR A CA 1
ATOM 1336 C C . THR A 1 187 ? -3.594 -16.892 5.285 1.00 96.00 187 THR A C 1
ATOM 1338 O O . THR A 1 187 ? -3.826 -17.913 4.633 1.00 96.00 187 THR A O 1
ATOM 1341 N N . LEU A 1 188 ? -4.462 -16.414 6.183 1.00 95.69 188 LEU A N 1
ATOM 1342 C CA . LEU A 1 188 ? -5.783 -17.012 6.397 1.00 95.69 188 LEU A CA 1
ATOM 1343 C C . LEU A 1 188 ? -6.603 -17.041 5.093 1.00 95.69 188 LEU A C 1
ATOM 1345 O O . LEU A 1 188 ? -7.355 -17.985 4.861 1.00 95.69 188 LEU A O 1
ATOM 1349 N N . PHE A 1 189 ? -6.424 -16.040 4.222 1.00 95.12 189 PHE A N 1
ATOM 1350 C CA . PHE A 1 189 ? -7.042 -15.987 2.896 1.00 95.12 189 PHE A CA 1
ATOM 1351 C C . PHE A 1 189 ? -6.595 -17.166 2.017 1.00 95.12 189 PHE A C 1
ATOM 1353 O O . PHE A 1 189 ? -7.436 -17.893 1.494 1.00 95.12 189 PHE A O 1
ATOM 1360 N N . GLU A 1 190 ? -5.283 -17.389 1.882 1.00 93.12 190 GLU A N 1
ATOM 1361 C CA . GLU A 1 190 ? -4.728 -18.502 1.098 1.00 93.12 190 GLU A CA 1
ATOM 1362 C C . GLU A 1 190 ? -5.134 -19.864 1.673 1.00 93.12 190 GLU A C 1
ATOM 1364 O O . GLU A 1 190 ? -5.549 -20.749 0.923 1.00 93.12 190 GLU A O 1
ATOM 1369 N N . ARG A 1 191 ? -5.078 -20.027 3.001 1.00 94.06 191 ARG A N 1
ATOM 1370 C CA . ARG A 1 191 ? -5.397 -21.294 3.672 1.00 94.06 191 ARG A CA 1
ATOM 1371 C C . ARG A 1 191 ? -6.878 -21.662 3.550 1.00 94.06 191 ARG A C 1
ATOM 1373 O O . ARG A 1 191 ? -7.206 -22.797 3.211 1.00 94.06 191 ARG A O 1
ATOM 1380 N N . VAL A 1 192 ? -7.787 -20.703 3.740 1.00 92.62 192 VAL A N 1
ATOM 1381 C CA . VAL A 1 192 ? -9.238 -20.917 3.569 1.00 92.62 192 VAL A CA 1
ATOM 1382 C C . VAL A 1 192 ? -9.614 -21.143 2.095 1.00 92.62 192 VAL A C 1
ATOM 1384 O O . VAL A 1 192 ? -10.519 -21.930 1.815 1.00 92.62 192 VAL A O 1
ATOM 1387 N N . ALA A 1 193 ? -8.893 -20.526 1.154 1.00 89.12 193 ALA A N 1
ATOM 1388 C CA . ALA A 1 193 ? -9.092 -20.741 -0.279 1.00 89.12 193 ALA A CA 1
ATOM 1389 C C . ALA A 1 193 ? -8.568 -22.100 -0.784 1.00 89.12 193 ALA A C 1
ATOM 1391 O O . ALA A 1 193 ? -9.171 -22.690 -1.680 1.00 89.12 193 ALA A O 1
ATOM 1392 N N . GLY A 1 194 ? -7.446 -22.583 -0.238 1.00 85.38 194 GLY A N 1
ATOM 1393 C CA . GLY A 1 194 ? -6.813 -23.846 -0.630 1.00 85.38 194 GLY A CA 1
ATOM 1394 C C . GLY A 1 194 ? -7.347 -25.063 0.127 1.00 85.38 194 GLY A C 1
ATOM 1395 O O . GLY A 1 194 ? -7.892 -25.980 -0.480 1.00 85.38 194 GLY A O 1
ATOM 1396 N N . GLU A 1 195 ? -7.198 -25.074 1.452 1.00 84.62 195 GLU A N 1
ATOM 1397 C CA . GLU A 1 195 ? -7.582 -26.198 2.323 1.00 84.62 195 GLU A CA 1
ATOM 1398 C C . GLU A 1 195 ? -9.065 -26.139 2.709 1.00 84.62 195 GLU A C 1
ATOM 1400 O O . GLU A 1 195 ? -9.739 -27.163 2.773 1.00 84.62 195 GLU A O 1
ATOM 1405 N N . GLY A 1 196 ? -9.587 -24.931 2.949 1.00 78.75 196 GLY A N 1
ATOM 1406 C CA . GLY A 1 196 ? -10.975 -24.714 3.370 1.00 78.75 196 GLY A CA 1
ATOM 1407 C C . GLY A 1 196 ? -12.023 -24.879 2.262 1.00 78.75 196 GLY A C 1
ATOM 1408 O O . GLY A 1 196 ? -13.216 -24.805 2.546 1.00 78.75 196 GLY A O 1
ATOM 1409 N N . GLY A 1 197 ? -11.605 -25.075 1.005 1.00 83.50 197 GLY A N 1
ATOM 1410 C CA . GLY A 1 197 ? -12.497 -25.262 -0.147 1.00 83.50 197 GLY A CA 1
ATOM 1411 C C . GLY A 1 197 ? -13.317 -24.029 -0.555 1.00 83.50 197 GLY A C 1
ATOM 1412 O O . GLY A 1 197 ? -14.189 -24.135 -1.420 1.00 83.50 197 GLY A O 1
ATOM 1413 N N . VAL A 1 198 ? -13.066 -22.856 0.038 1.00 87.75 198 VAL A N 1
ATOM 1414 C CA . VAL A 1 198 ? -13.826 -21.627 -0.238 1.00 87.75 198 VAL A CA 1
ATOM 1415 C C . VAL A 1 198 ? -13.270 -20.945 -1.487 1.00 87.75 198 VAL A C 1
ATOM 1417 O O . VAL A 1 198 ? -12.301 -20.194 -1.420 1.00 87.75 198 VAL A O 1
ATOM 1420 N N . LEU A 1 199 ? -13.896 -21.188 -2.640 1.00 87.81 199 LEU A N 1
ATOM 1421 C CA . LEU A 1 199 ? -13.480 -20.601 -3.919 1.00 87.81 199 LEU A CA 1
ATOM 1422 C C . LEU A 1 199 ? -13.535 -19.055 -3.886 1.00 87.81 199 LEU A C 1
ATOM 1424 O O . LEU A 1 199 ? -14.630 -18.498 -3.760 1.00 87.81 199 LEU A O 1
ATOM 1428 N N . PRO A 1 200 ? -12.404 -18.337 -4.055 1.00 90.75 200 PRO A N 1
ATOM 1429 C CA . PRO A 1 200 ? -12.408 -16.877 -4.059 1.00 90.75 200 PRO A CA 1
ATOM 1430 C C . PRO A 1 200 ? -13.137 -16.299 -5.278 1.00 90.75 200 PRO A C 1
ATOM 1432 O O . PRO A 1 200 ? -12.887 -16.688 -6.424 1.00 90.75 200 PRO A O 1
ATOM 1435 N N . LEU A 1 201 ? -14.002 -15.313 -5.037 1.00 93.94 201 LEU A N 1
ATOM 1436 C CA . LEU A 1 201 ? -14.665 -14.552 -6.094 1.00 93.94 201 LEU A CA 1
ATOM 1437 C C . LEU A 1 201 ? -13.685 -13.534 -6.693 1.00 93.94 201 LEU A C 1
ATOM 1439 O O . LEU A 1 201 ? -13.429 -12.481 -6.112 1.00 93.94 201 LEU A O 1
ATOM 1443 N N . LEU A 1 202 ? -13.134 -13.847 -7.868 1.00 94.75 202 LEU A N 1
ATOM 1444 C CA . LEU A 1 202 ? -12.301 -12.910 -8.622 1.00 94.75 202 LEU A CA 1
ATOM 1445 C C . LEU A 1 202 ? -13.159 -11.754 -9.156 1.00 94.75 202 LEU A C 1
ATOM 1447 O O . LEU A 1 202 ? -14.028 -11.974 -10.000 1.00 94.75 202 LEU A O 1
ATOM 1451 N N . LEU A 1 203 ? -12.855 -10.527 -8.730 1.00 96.50 203 LEU A N 1
ATOM 1452 C CA . LEU A 1 203 ? -13.306 -9.317 -9.417 1.00 96.50 203 LEU A CA 1
ATOM 1453 C C . LEU A 1 203 ? -12.531 -9.210 -10.736 1.00 96.50 203 LEU A C 1
ATOM 1455 O O . LEU A 1 203 ? -11.337 -8.922 -10.750 1.00 96.50 203 LEU A O 1
ATOM 1459 N N . ASP A 1 204 ? -13.196 -9.527 -11.843 1.00 96.44 204 ASP A N 1
ATOM 1460 C CA . ASP A 1 204 ? -12.547 -9.860 -13.116 1.00 96.44 204 ASP A CA 1
ATOM 1461 C C . ASP A 1 204 ? -12.442 -8.689 -14.111 1.00 96.44 204 ASP A C 1
ATOM 1463 O O . ASP A 1 204 ? -12.141 -8.897 -15.284 1.00 96.44 204 ASP A O 1
ATOM 1467 N N . THR A 1 205 ? -12.681 -7.456 -13.657 1.00 97.88 205 THR A N 1
ATOM 1468 C CA . THR A 1 205 ? -12.670 -6.244 -14.493 1.00 97.88 205 THR A CA 1
ATOM 1469 C C . THR A 1 205 ? -11.887 -5.124 -13.799 1.00 97.88 205 THR A C 1
ATOM 1471 O O . THR A 1 205 ? -12.193 -4.769 -12.661 1.00 97.88 205 THR A O 1
ATOM 1474 N N . GLN A 1 206 ? -10.867 -4.578 -14.471 1.00 97.12 206 GLN A N 1
ATOM 1475 C CA . GLN A 1 206 ? -9.932 -3.584 -13.926 1.00 97.12 206 GLN A CA 1
ATOM 1476 C C . GLN A 1 206 ? -10.156 -2.184 -14.526 1.00 97.12 206 GLN A C 1
ATOM 1478 O O . GLN A 1 206 ? -10.423 -2.059 -15.717 1.00 97.12 206 GLN A O 1
ATOM 1483 N N . TYR A 1 207 ? -9.998 -1.129 -13.719 1.00 97.31 207 TYR A N 1
ATOM 1484 C CA . TYR A 1 207 ? -10.259 0.271 -14.115 1.00 97.31 207 TYR A CA 1
ATOM 1485 C C . TYR A 1 207 ? -9.039 1.207 -13.955 1.00 97.31 207 TYR A C 1
ATOM 1487 O O . TYR A 1 207 ? -9.127 2.424 -14.155 1.00 97.31 207 TYR A O 1
ATOM 1495 N N . ARG A 1 208 ? -7.880 0.661 -13.565 1.00 96.56 208 ARG A N 1
ATOM 1496 C CA . ARG A 1 208 ? -6.649 1.413 -13.276 1.00 96.56 208 ARG A CA 1
ATOM 1497 C C . ARG A 1 208 ? -5.843 1.674 -14.542 1.00 96.56 208 ARG A C 1
ATOM 1499 O O . ARG A 1 208 ? -5.604 2.835 -14.871 1.00 96.56 208 ARG A O 1
ATOM 1506 N N . MET A 1 209 ? -5.409 0.594 -15.181 1.00 98.00 209 MET A N 1
ATOM 1507 C CA . MET A 1 209 ? -4.355 0.541 -16.192 1.00 98.00 209 MET A CA 1
ATOM 1508 C C . MET A 1 209 ? -4.906 0.787 -17.599 1.00 98.00 209 MET A C 1
ATOM 1510 O O . MET A 1 209 ? -6.014 0.359 -17.909 1.00 98.00 209 MET A O 1
ATOM 1514 N N . HIS A 1 210 ? -4.097 1.391 -18.470 1.00 98.31 210 HIS A N 1
ATOM 1515 C CA . HIS A 1 210 ? -4.266 1.301 -19.923 1.00 98.31 210 HIS A CA 1
ATOM 1516 C C . HIS A 1 210 ? -4.190 -0.178 -20.383 1.00 98.31 210 HIS A C 1
ATOM 1518 O O . HIS A 1 210 ? -3.317 -0.891 -19.877 1.00 98.31 210 HIS A O 1
ATOM 1524 N N . PRO A 1 211 ? -5.008 -0.643 -21.354 1.00 98.19 211 PRO A N 1
ATOM 1525 C CA . PRO A 1 211 ? -5.074 -2.057 -21.767 1.00 98.19 211 PRO A CA 1
ATOM 1526 C C . PRO A 1 211 ? -3.733 -2.736 -22.116 1.00 98.19 211 PRO A C 1
ATOM 1528 O O . PRO A 1 211 ? -3.496 -3.888 -21.762 1.00 98.19 211 PRO A O 1
ATOM 1531 N N . ASP A 1 212 ? -2.788 -2.022 -22.743 1.00 97.94 212 ASP A N 1
ATOM 1532 C CA . ASP A 1 212 ? -1.439 -2.574 -22.996 1.00 97.94 212 ASP A CA 1
ATOM 1533 C C . ASP A 1 212 ? -0.697 -2.978 -21.707 1.00 97.94 212 ASP A C 1
ATOM 1535 O O . ASP A 1 212 ? 0.074 -3.938 -21.704 1.00 97.94 212 ASP A O 1
ATOM 1539 N N . ILE A 1 213 ? -0.913 -2.239 -20.615 1.00 98.12 213 ILE A N 1
ATOM 1540 C CA . ILE A 1 213 ? -0.237 -2.443 -19.329 1.00 98.12 213 ILE A CA 1
ATOM 1541 C C . ILE A 1 213 ? -0.882 -3.611 -18.572 1.00 98.12 213 ILE A C 1
ATOM 1543 O O . ILE A 1 213 ? -0.165 -4.414 -17.979 1.00 98.12 213 ILE A O 1
ATOM 1547 N N . SER A 1 214 ? -2.213 -3.743 -18.613 1.00 98.06 214 SER A N 1
ATOM 1548 C CA . SER A 1 214 ? -2.952 -4.835 -17.959 1.00 98.06 214 SER A CA 1
ATOM 1549 C C . SER A 1 214 ? -2.805 -6.184 -18.672 1.00 98.06 214 SER A C 1
ATOM 1551 O O . SER A 1 214 ? -2.925 -7.226 -18.019 1.00 98.06 214 SER A O 1
ATOM 1553 N N . ALA A 1 215 ? -2.488 -6.190 -19.973 1.00 98.12 215 ALA A N 1
ATOM 1554 C CA . ALA A 1 215 ? -2.377 -7.394 -20.794 1.00 98.12 215 ALA A CA 1
ATOM 1555 C C . ALA A 1 215 ? -1.407 -8.452 -20.230 1.00 98.12 215 ALA A C 1
ATOM 1557 O O . ALA A 1 215 ? -1.785 -9.622 -20.106 1.00 98.12 215 ALA A O 1
ATOM 1558 N N . PHE A 1 216 ? -0.176 -8.074 -19.850 1.00 98.38 216 PHE A N 1
ATOM 1559 C CA . PHE A 1 216 ? 0.770 -9.035 -19.261 1.00 98.38 216 PHE A CA 1
ATOM 1560 C C . PHE A 1 216 ? 0.326 -9.523 -17.870 1.00 98.38 216 PHE A C 1
ATOM 1562 O O . PHE A 1 216 ? 0.252 -10.741 -17.692 1.00 98.38 216 PHE A O 1
ATOM 1569 N N . PRO A 1 217 ? -0.010 -8.651 -16.893 1.00 98.06 217 PRO A N 1
ATOM 1570 C CA . PRO A 1 217 ? -0.514 -9.088 -15.596 1.00 98.06 217 PRO A CA 1
ATOM 1571 C C . PRO A 1 217 ? -1.717 -10.026 -15.702 1.00 98.06 217 PRO A C 1
ATOM 1573 O O . PRO A 1 217 ? -1.702 -11.087 -15.076 1.00 98.06 217 PRO A O 1
ATOM 1576 N N . SER A 1 218 ? -2.713 -9.675 -16.531 1.00 98.00 218 SER A N 1
ATOM 1577 C CA . SER A 1 218 ? -3.903 -10.495 -16.789 1.00 98.00 218 SER A CA 1
ATOM 1578 C C . SER A 1 218 ? -3.505 -11.898 -17.240 1.00 98.00 218 SER A C 1
ATOM 1580 O O . SER A 1 218 ? -3.852 -12.875 -16.573 1.00 98.00 218 SER A O 1
ATOM 1582 N N . ALA A 1 219 ? -2.710 -12.004 -18.310 1.00 97.94 219 ALA A N 1
ATOM 1583 C CA . ALA A 1 219 ? -2.263 -13.279 -18.862 1.00 97.94 219 ALA A CA 1
ATOM 1584 C C . ALA A 1 219 ? -1.427 -14.109 -17.870 1.00 97.94 219 ALA A C 1
ATOM 1586 O O . ALA A 1 219 ? -1.674 -15.304 -17.715 1.00 97.94 219 ALA A O 1
ATOM 1587 N N . PHE A 1 220 ? -0.455 -13.487 -17.196 1.00 97.88 220 PHE A N 1
ATOM 1588 C CA . PHE A 1 220 ? 0.575 -14.192 -16.431 1.00 97.88 220 PHE A CA 1
ATOM 1589 C C . PHE A 1 220 ? 0.146 -14.558 -15.000 1.00 97.88 220 PHE A C 1
ATOM 1591 O O . PHE A 1 220 ? 0.333 -15.699 -14.581 1.00 97.88 220 PHE A O 1
ATOM 1598 N N . PHE A 1 221 ? -0.464 -13.635 -14.247 1.00 96.94 221 PHE A N 1
ATOM 1599 C CA . PHE A 1 221 ? -0.831 -13.878 -12.841 1.00 96.94 221 PHE A CA 1
ATOM 1600 C C . PHE A 1 221 ? -2.264 -14.404 -12.672 1.00 96.94 221 PHE A C 1
ATOM 1602 O O . PHE A 1 221 ? -2.520 -15.213 -11.770 1.00 96.94 221 PHE A O 1
ATOM 1609 N N . TYR A 1 222 ? -3.184 -13.987 -13.549 1.00 96.50 222 TYR A N 1
ATOM 1610 C CA . TYR A 1 222 ? -4.625 -14.258 -13.431 1.00 96.50 222 TYR A CA 1
ATOM 1611 C C . TYR A 1 222 ? -5.182 -15.137 -14.569 1.00 96.50 222 TYR A C 1
ATOM 1613 O O . TYR A 1 222 ? -6.395 -15.323 -14.664 1.00 96.50 222 TYR A O 1
ATOM 1621 N N . GLY A 1 223 ? -4.321 -15.706 -15.423 1.00 95.94 223 GLY A N 1
ATOM 1622 C CA . GLY A 1 223 ? -4.706 -16.667 -16.467 1.00 95.94 223 GLY A CA 1
ATOM 1623 C C . GLY A 1 223 ? -5.560 -16.078 -17.596 1.00 95.94 223 GLY A C 1
ATOM 1624 O O . GLY A 1 223 ? -6.426 -16.765 -18.129 1.00 95.94 223 GLY A O 1
ATOM 1625 N N . GLY A 1 224 ? -5.367 -14.797 -17.918 1.00 97.00 224 GLY A N 1
ATOM 1626 C CA . GLY A 1 224 ? -6.131 -14.056 -18.928 1.00 97.00 224 GLY A CA 1
ATOM 1627 C C . GLY A 1 224 ? -7.544 -13.663 -18.488 1.00 97.00 224 GLY A C 1
ATOM 1628 O O . GLY A 1 224 ? -8.358 -13.291 -19.328 1.00 97.00 224 GLY A O 1
ATOM 1629 N N . ARG A 1 225 ? -7.867 -13.780 -17.191 1.00 96.50 225 ARG A N 1
ATOM 1630 C CA . ARG A 1 225 ? -9.228 -13.559 -16.676 1.00 96.50 225 ARG A CA 1
ATOM 1631 C C . ARG A 1 225 ? -9.586 -12.098 -16.408 1.00 96.50 225 ARG A C 1
ATOM 1633 O O . ARG A 1 225 ? -10.775 -11.821 -16.306 1.00 96.50 225 ARG A O 1
ATOM 1640 N N . LEU A 1 226 ? -8.614 -11.190 -16.272 1.00 97.38 226 LEU A N 1
ATOM 1641 C CA . LEU A 1 226 ? -8.916 -9.768 -16.079 1.00 97.38 226 LEU A CA 1
ATOM 1642 C C . LEU A 1 226 ? -9.255 -9.118 -17.422 1.00 97.38 226 LEU A C 1
ATOM 1644 O O . LEU A 1 226 ? -8.447 -9.174 -18.353 1.00 97.38 226 LEU A O 1
ATOM 1648 N N . ARG A 1 227 ? -10.427 -8.484 -17.483 1.00 97.75 227 ARG A N 1
ATOM 1649 C CA . ARG A 1 227 ? -10.875 -7.589 -18.557 1.00 97.75 227 ARG A CA 1
ATOM 1650 C C . ARG A 1 227 ? -10.566 -6.140 -18.197 1.00 97.75 227 ARG A C 1
ATOM 1652 O O . ARG A 1 227 ? -10.491 -5.792 -17.018 1.00 97.75 227 ARG A O 1
ATOM 1659 N N . ASP A 1 228 ? -10.484 -5.286 -19.205 1.00 98.19 228 ASP A N 1
ATOM 1660 C CA . ASP A 1 228 ? -10.386 -3.843 -19.017 1.00 98.19 228 ASP A CA 1
ATOM 1661 C C . ASP A 1 228 ? -11.787 -3.217 -19.001 1.00 98.19 228 ASP A C 1
ATOM 1663 O O . ASP A 1 228 ? -12.590 -3.436 -19.904 1.00 98.19 228 ASP A O 1
ATOM 1667 N N . GLY A 1 229 ? -12.084 -2.453 -17.949 1.00 97.75 229 GLY A N 1
ATOM 1668 C CA . GLY A 1 229 ? -13.273 -1.603 -17.821 1.00 97.75 229 GLY A CA 1
ATOM 1669 C C . GLY A 1 229 ? -13.005 -0.145 -18.209 1.00 97.75 229 GLY A C 1
ATOM 1670 O O . GLY A 1 229 ? -13.736 0.745 -17.784 1.00 97.75 229 GLY A O 1
ATOM 1671 N N . VAL A 1 230 ? -11.915 0.090 -18.944 1.00 96.88 230 VAL A N 1
ATOM 1672 C CA . VAL A 1 230 ? -11.436 1.381 -19.454 1.00 96.88 230 VAL A CA 1
ATOM 1673 C C . VAL A 1 230 ? -10.834 1.162 -20.839 1.00 96.88 230 VAL A C 1
ATOM 1675 O O . VAL A 1 230 ? -10.147 0.164 -21.069 1.00 96.88 230 VAL A O 1
ATOM 1678 N N . GLU A 1 231 ? -11.068 2.087 -21.759 1.00 97.00 231 GLU A N 1
ATOM 1679 C CA . GLU A 1 231 ? -10.489 2.046 -23.099 1.00 97.00 231 GLU A CA 1
ATOM 1680 C C . GLU A 1 231 ? -9.094 2.690 -23.137 1.00 97.00 231 GLU A C 1
ATOM 1682 O O . GLU A 1 231 ? -8.668 3.406 -22.226 1.00 97.00 231 GLU A O 1
ATOM 1687 N N . ALA A 1 232 ? -8.370 2.490 -24.243 1.00 96.12 232 ALA A N 1
ATOM 1688 C CA . ALA A 1 232 ? -7.110 3.192 -24.495 1.00 96.12 232 ALA A CA 1
ATOM 1689 C C . ALA A 1 232 ? -7.282 4.729 -24.482 1.00 96.12 232 ALA A C 1
ATOM 1691 O O . ALA A 1 232 ? -6.392 5.456 -24.037 1.00 96.12 232 ALA A O 1
ATOM 1692 N N . ALA A 1 233 ? -8.453 5.217 -24.912 1.00 95.69 233 ALA A N 1
ATOM 1693 C CA . ALA A 1 233 ? -8.811 6.634 -24.915 1.00 95.69 233 ALA A CA 1
ATOM 1694 C C . ALA A 1 233 ? -8.966 7.236 -23.502 1.00 95.69 233 ALA A C 1
ATOM 1696 O O . ALA A 1 233 ? -8.628 8.402 -23.312 1.00 95.69 233 ALA A O 1
ATOM 1697 N N . ASP A 1 234 ? -9.393 6.448 -22.505 1.00 95.88 234 ASP A N 1
ATOM 1698 C CA . ASP A 1 234 ? -9.525 6.890 -21.104 1.00 95.88 234 ASP A CA 1
ATOM 1699 C C . ASP A 1 234 ? -8.167 7.050 -20.401 1.00 95.88 234 ASP A C 1
ATOM 1701 O O . ASP A 1 234 ? -8.052 7.691 -19.352 1.00 95.88 234 ASP A O 1
ATOM 1705 N N . LYS A 1 235 ? -7.125 6.414 -20.949 1.00 96.19 235 LYS A N 1
ATOM 1706 C CA . LYS A 1 235 ? -5.784 6.316 -20.358 1.00 96.19 235 LYS A CA 1
ATOM 1707 C C . LYS A 1 235 ? -4.708 6.738 -21.371 1.00 96.19 235 LYS A C 1
ATOM 1709 O O . LYS A 1 235 ? -3.759 5.982 -21.582 1.00 96.19 235 LYS A O 1
ATOM 1714 N N . PRO A 1 236 ? -4.822 7.924 -22.003 1.00 95.38 236 PRO A N 1
ATOM 1715 C CA . PRO A 1 236 ? -4.028 8.279 -23.175 1.00 95.38 236 PRO A CA 1
ATOM 1716 C C . PRO A 1 236 ? -2.527 8.253 -22.877 1.00 95.38 236 PRO A C 1
ATOM 1718 O O . PRO A 1 236 ? -2.095 8.616 -21.779 1.00 95.38 236 PRO A O 1
ATOM 1721 N N . VAL A 1 237 ? -1.729 7.855 -23.867 1.00 96.75 237 VAL A N 1
ATOM 1722 C CA . VAL A 1 237 ? -0.270 7.714 -23.745 1.00 96.75 237 VAL A CA 1
ATOM 1723 C C . VAL A 1 237 ? 0.370 9.021 -23.242 1.00 96.75 237 VAL A C 1
ATOM 1725 O O . VAL A 1 237 ? 0.156 10.062 -23.868 1.00 96.75 237 VAL A O 1
ATOM 1728 N N . PRO A 1 238 ? 1.137 9.000 -22.131 1.00 96.69 238 PRO A N 1
ATOM 1729 C CA . PRO A 1 238 ? 1.804 10.187 -21.596 1.00 96.69 238 PRO A CA 1
ATOM 1730 C C . PRO A 1 238 ? 2.768 10.835 -22.593 1.00 96.69 238 PRO A C 1
ATOM 1732 O O . PRO A 1 238 ? 3.457 10.132 -23.341 1.00 96.69 238 PRO A O 1
ATOM 1735 N N . ARG A 1 239 ? 2.845 12.169 -22.592 1.00 94.56 239 ARG A N 1
ATOM 1736 C CA . ARG A 1 239 ? 3.731 12.932 -23.486 1.00 94.56 239 ARG A CA 1
ATOM 1737 C C . ARG A 1 239 ? 5.126 13.114 -22.866 1.00 94.56 239 ARG A C 1
ATOM 1739 O O . ARG A 1 239 ? 5.443 12.559 -21.819 1.00 94.56 239 ARG A O 1
ATOM 1746 N N . GLY A 1 240 ? 6.004 13.848 -23.552 1.00 90.00 240 GLY A N 1
ATOM 1747 C CA . GLY A 1 240 ? 7.354 14.198 -23.077 1.00 90.00 240 GLY A CA 1
ATOM 1748 C C . GLY A 1 240 ? 8.413 13.103 -23.230 1.00 90.00 240 GLY A C 1
ATOM 1749 O O . GLY A 1 240 ? 9.563 13.418 -23.517 1.00 90.00 240 GLY A O 1
ATOM 1750 N N . PHE A 1 241 ? 8.033 11.830 -23.112 1.00 93.19 241 PHE A N 1
ATOM 1751 C CA . PHE A 1 241 ? 8.923 10.684 -23.311 1.00 93.19 241 PHE A CA 1
ATOM 1752 C C . PHE A 1 241 ? 8.737 10.039 -24.696 1.00 93.19 241 PHE A C 1
ATOM 1754 O O . PHE A 1 241 ? 7.610 9.840 -25.158 1.00 93.19 241 PHE A O 1
ATOM 1761 N N . ARG A 1 242 ? 9.842 9.669 -25.362 1.00 92.81 242 ARG A N 1
ATOM 1762 C CA . ARG A 1 242 ? 9.808 8.904 -26.621 1.00 92.81 242 ARG A CA 1
ATOM 1763 C C . ARG A 1 242 ? 9.605 7.417 -26.311 1.00 92.81 242 ARG A C 1
ATOM 1765 O O . ARG A 1 242 ? 10.561 6.690 -26.057 1.00 92.81 242 ARG A O 1
ATOM 1772 N N . TRP A 1 243 ? 8.357 6.963 -26.359 1.00 95.12 243 TRP A N 1
ATOM 1773 C CA . TRP A 1 243 ? 8.012 5.545 -26.224 1.00 95.12 243 TRP A CA 1
ATOM 1774 C C . TRP A 1 243 ? 8.643 4.696 -27.351 1.00 95.12 243 TRP A C 1
ATOM 1776 O O . TRP A 1 243 ? 8.618 5.134 -28.504 1.00 95.12 243 TRP A O 1
ATOM 1786 N N . PRO A 1 244 ? 9.170 3.482 -27.070 1.00 95.56 244 PRO A N 1
ATOM 1787 C CA . PRO A 1 244 ? 9.789 2.622 -28.089 1.00 95.56 244 PRO A CA 1
ATOM 1788 C C . PRO A 1 244 ? 8.829 2.193 -29.208 1.00 95.56 244 PRO A C 1
ATOM 1790 O O . PRO A 1 244 ? 9.263 1.927 -30.324 1.00 95.56 244 PRO A O 1
ATOM 1793 N N . GLN A 1 245 ? 7.529 2.119 -28.906 1.00 94.25 245 GLN A N 1
ATOM 1794 C CA . GLN A 1 245 ? 6.458 1.924 -29.881 1.00 94.25 245 GLN A CA 1
ATOM 1795 C C . GLN A 1 245 ? 5.487 3.108 -29.791 1.00 94.25 245 GLN A C 1
ATOM 1797 O O . GLN A 1 245 ? 4.881 3.306 -28.733 1.00 94.25 245 GLN A O 1
ATOM 1802 N N . PRO A 1 246 ? 5.310 3.900 -30.865 1.00 91.81 246 PRO A N 1
ATOM 1803 C CA . PRO A 1 246 ? 4.310 4.960 -30.899 1.00 91.81 246 PRO A CA 1
ATOM 1804 C C . PRO A 1 246 ? 2.915 4.427 -30.552 1.00 91.81 246 PRO A C 1
ATOM 1806 O O . PRO A 1 246 ? 2.500 3.378 -31.038 1.00 91.81 246 PRO A O 1
ATOM 1809 N N . GLY A 1 247 ? 2.192 5.147 -29.694 1.00 91.31 247 GLY A N 1
ATOM 1810 C CA . GLY A 1 247 ? 0.850 4.754 -29.254 1.00 91.31 247 GLY A CA 1
ATOM 1811 C C . GLY A 1 247 ? 0.793 3.677 -28.161 1.00 91.31 247 GLY A C 1
ATOM 1812 O O . GLY A 1 247 ? -0.309 3.361 -27.726 1.00 91.31 247 GLY A O 1
ATOM 1813 N N . ARG A 1 248 ? 1.928 3.155 -27.666 1.00 95.31 248 ARG A N 1
ATOM 1814 C CA . ARG A 1 248 ? 1.962 2.168 -26.568 1.00 95.31 248 ARG A CA 1
ATOM 1815 C C . ARG A 1 248 ? 2.693 2.725 -25.341 1.00 95.31 248 ARG A C 1
ATOM 1817 O O . ARG A 1 248 ? 3.877 3.043 -25.449 1.00 95.31 248 ARG A O 1
ATOM 1824 N N . PRO A 1 249 ? 2.060 2.818 -24.158 1.00 97.12 249 PRO A N 1
ATOM 1825 C CA . PRO A 1 249 ? 2.660 3.455 -22.987 1.00 97.12 249 PRO A CA 1
ATOM 1826 C C . PRO A 1 249 ? 3.494 2.467 -22.148 1.00 97.12 249 PRO A C 1
ATOM 1828 O O . PRO A 1 249 ? 3.332 2.329 -20.931 1.00 97.12 249 PRO A O 1
ATOM 1831 N N . LEU A 1 250 ? 4.375 1.738 -22.831 1.00 97.81 250 LEU A N 1
ATOM 1832 C CA . LEU A 1 250 ? 5.246 0.706 -22.281 1.00 97.81 250 LEU A CA 1
ATOM 1833 C C . LEU A 1 250 ? 6.677 0.925 -22.767 1.00 97.81 250 LEU A C 1
ATOM 1835 O O . LEU A 1 250 ? 6.905 1.120 -23.960 1.00 97.81 250 LEU A O 1
ATOM 1839 N N . ALA A 1 251 ? 7.645 0.807 -21.863 1.00 97.81 251 ALA A N 1
ATOM 1840 C CA . ALA A 1 251 ? 9.053 0.715 -22.222 1.00 97.81 251 ALA A CA 1
ATOM 1841 C C . ALA A 1 251 ? 9.816 -0.229 -21.286 1.00 97.81 251 ALA A C 1
ATOM 1843 O O . ALA A 1 251 ? 9.639 -0.195 -20.070 1.00 97.81 251 ALA A O 1
ATOM 1844 N N . LEU A 1 252 ? 10.711 -1.031 -21.857 1.00 97.25 252 LEU A N 1
ATOM 1845 C CA . LEU A 1 252 ? 11.785 -1.728 -21.157 1.00 97.25 252 LEU A CA 1
ATOM 1846 C C . LEU A 1 252 ? 13.112 -1.183 -21.692 1.00 97.25 252 LEU A C 1
ATOM 1848 O O . LEU A 1 252 ? 13.496 -1.475 -22.826 1.00 97.25 252 LEU A O 1
ATOM 1852 N N . LEU A 1 253 ? 13.792 -0.374 -20.884 1.00 95.25 253 LEU A N 1
ATOM 1853 C CA . LEU A 1 253 ? 15.089 0.203 -21.215 1.00 95.25 253 LEU A CA 1
ATOM 1854 C C . LEU A 1 253 ? 16.192 -0.707 -20.677 1.00 95.25 253 LEU A C 1
ATOM 1856 O O . LEU A 1 253 ? 16.331 -0.869 -19.462 1.00 95.25 253 LEU A O 1
ATOM 1860 N N . SER A 1 254 ? 16.978 -1.286 -21.585 1.00 91.50 254 SER A N 1
ATOM 1861 C CA . SER A 1 254 ? 18.228 -1.953 -21.220 1.00 91.50 254 SER A CA 1
ATOM 1862 C C . SER A 1 254 ? 19.281 -0.873 -20.959 1.00 91.50 254 SER A C 1
ATOM 1864 O O . SER A 1 254 ? 19.579 -0.077 -21.852 1.00 91.50 254 SER A O 1
ATOM 1866 N N . VAL A 1 255 ? 19.791 -0.805 -19.728 1.00 88.44 255 VAL A N 1
ATOM 1867 C CA . VAL A 1 255 ? 20.600 0.332 -19.250 1.00 88.44 255 VAL A CA 1
ATOM 1868 C C . VAL A 1 255 ? 22.089 0.117 -19.523 1.00 88.44 255 VAL A C 1
ATOM 1870 O O . VAL A 1 255 ? 22.694 -0.845 -19.052 1.00 88.44 255 VAL A O 1
ATOM 1873 N N . THR A 1 256 ? 22.708 1.021 -20.282 1.00 74.88 256 THR A N 1
ATOM 1874 C CA . THR A 1 256 ? 24.041 0.819 -20.859 1.00 74.88 256 THR A CA 1
ATOM 1875 C C . THR A 1 256 ? 25.149 1.264 -19.905 1.00 74.88 256 THR A C 1
ATOM 1877 O O . THR A 1 256 ? 25.524 2.439 -19.858 1.00 74.88 256 THR A O 1
ATOM 1880 N N . GLY A 1 257 ? 25.748 0.301 -19.201 1.00 68.06 257 GLY A N 1
ATOM 1881 C CA . GLY A 1 257 ? 26.920 0.521 -18.342 1.00 68.06 257 GLY A CA 1
ATOM 1882 C C . GLY A 1 257 ? 26.597 0.828 -16.878 1.00 68.06 257 GLY A C 1
ATOM 1883 O O . GLY A 1 257 ? 27.510 1.130 -16.110 1.00 68.06 257 GLY A O 1
ATOM 1884 N N . GLY A 1 258 ? 25.331 0.711 -16.469 1.00 72.81 258 GLY A N 1
ATOM 1885 C CA . GLY A 1 258 ? 24.976 0.667 -15.054 1.00 72.81 258 GLY A CA 1
ATOM 1886 C C . GLY A 1 258 ? 25.543 -0.590 -14.396 1.00 72.81 258 GLY A C 1
ATOM 1887 O O . GLY A 1 258 ? 25.284 -1.698 -14.857 1.00 72.81 258 GLY A O 1
ATOM 1888 N N . ARG A 1 259 ? 26.313 -0.420 -13.320 1.00 80.25 259 ARG A N 1
ATOM 1889 C CA . ARG A 1 259 ? 26.735 -1.510 -12.430 1.00 80.25 259 ARG A CA 1
ATOM 1890 C C . ARG A 1 259 ? 26.020 -1.374 -11.095 1.00 80.25 259 ARG A C 1
ATOM 1892 O O . ARG A 1 259 ? 25.715 -0.263 -10.659 1.00 80.25 259 ARG A O 1
ATOM 1899 N N . GLU A 1 260 ? 25.768 -2.505 -10.450 1.00 83.56 260 GLU A N 1
ATOM 1900 C CA . GLU A 1 260 ? 25.275 -2.508 -9.079 1.00 83.56 260 GLU A CA 1
ATOM 1901 C C . GLU A 1 260 ? 26.400 -2.207 -8.078 1.00 83.56 260 GLU A C 1
ATOM 1903 O O . GLU A 1 260 ? 27.518 -2.706 -8.192 1.00 83.56 260 GLU A O 1
ATOM 1908 N N . GLU A 1 261 ? 26.077 -1.405 -7.071 1.00 88.94 261 GLU A N 1
ATOM 1909 C CA . GLU A 1 261 ? 26.928 -1.089 -5.928 1.00 88.94 261 GLU A CA 1
ATOM 1910 C C . GLU A 1 261 ? 26.203 -1.457 -4.631 1.00 88.94 261 GLU A C 1
ATOM 1912 O O . GLU A 1 261 ? 24.985 -1.285 -4.516 1.00 88.94 261 GLU A O 1
ATOM 1917 N N . THR A 1 262 ? 26.944 -1.887 -3.613 1.00 83.56 262 THR A N 1
ATOM 1918 C CA . THR A 1 262 ? 26.421 -2.124 -2.262 1.00 83.56 262 THR A CA 1
ATOM 1919 C C . THR A 1 262 ? 26.608 -0.891 -1.377 1.00 83.56 262 THR A C 1
ATOM 1921 O O . THR A 1 262 ? 27.708 -0.367 -1.223 1.00 83.56 262 THR A O 1
ATOM 1924 N N . SER A 1 263 ? 25.531 -0.423 -0.740 1.00 62.25 263 SER A N 1
ATOM 1925 C CA . SER A 1 263 ? 25.528 0.757 0.132 1.00 62.25 263 SER A CA 1
ATOM 1926 C C . SER A 1 263 ? 26.138 0.459 1.514 1.00 62.25 263 SER A C 1
ATOM 1928 O O . SER A 1 263 ? 25.427 0.419 2.519 1.00 62.25 263 SER A O 1
ATOM 1930 N N . GLY A 1 264 ? 27.445 0.204 1.558 1.00 49.72 264 GLY A N 1
ATOM 1931 C CA . GLY A 1 264 ? 28.212 -0.039 2.781 1.00 49.72 264 GLY A CA 1
ATOM 1932 C C . GLY A 1 264 ? 29.447 -0.894 2.504 1.00 49.72 264 GLY A C 1
ATOM 1933 O O . GLY A 1 264 ? 29.310 -2.081 2.213 1.00 49.72 264 GLY A O 1
ATOM 1934 N N . GLY A 1 265 ? 30.630 -0.280 2.598 1.00 32.47 265 GLY A N 1
ATOM 1935 C CA . GLY A 1 265 ? 31.929 -0.900 2.318 1.00 32.47 265 GLY A CA 1
ATOM 1936 C C . GLY A 1 265 ? 32.812 -0.046 1.398 1.00 32.47 265 GLY A C 1
ATOM 1937 O O . GLY A 1 265 ? 32.315 0.664 0.528 1.00 32.47 265 GLY A O 1
ATOM 1938 N N . ALA A 1 266 ? 34.127 -0.104 1.619 1.00 28.11 266 ALA A N 1
ATOM 1939 C CA . ALA A 1 266 ? 35.153 0.423 0.714 1.00 28.11 266 ALA A CA 1
ATOM 1940 C C . ALA A 1 266 ? 35.319 -0.503 -0.522 1.00 28.11 266 ALA A C 1
ATOM 1942 O O . ALA A 1 266 ? 34.833 -1.636 -0.474 1.00 28.11 266 ALA A O 1
ATOM 1943 N N . PRO A 1 267 ? 35.980 -0.071 -1.620 1.00 32.94 267 PRO A N 1
ATOM 1944 C CA . PRO A 1 267 ? 36.180 -0.913 -2.805 1.00 32.94 267 PRO A CA 1
ATOM 1945 C C . PRO A 1 267 ? 36.844 -2.269 -2.504 1.00 32.94 267 PRO A C 1
ATOM 1947 O O . PRO A 1 267 ? 37.698 -2.397 -1.628 1.00 32.94 267 PRO A O 1
ATOM 1950 N N . GLU A 1 268 ? 36.424 -3.284 -3.260 1.00 29.44 268 GLU A N 1
ATOM 1951 C CA . GLU A 1 268 ? 36.668 -4.705 -3.001 1.00 29.44 268 GLU A CA 1
ATOM 1952 C C . GLU A 1 268 ? 38.137 -5.121 -3.224 1.00 29.44 268 GLU A C 1
ATOM 1954 O O . GLU A 1 268 ? 38.587 -5.313 -4.352 1.00 29.44 268 GLU A O 1
ATOM 1959 N N . MET A 1 269 ? 38.878 -5.325 -2.129 1.00 26.58 269 MET A N 1
ATOM 1960 C CA . MET A 1 269 ? 40.187 -5.994 -2.125 1.00 26.58 269 MET A CA 1
ATOM 1961 C C . MET A 1 269 ? 40.222 -7.150 -1.110 1.00 26.58 269 MET A C 1
ATOM 1963 O O . MET A 1 269 ? 40.842 -7.041 -0.057 1.00 26.58 269 MET A O 1
ATOM 1967 N N . ALA A 1 270 ? 39.561 -8.268 -1.437 1.00 26.23 270 ALA A N 1
ATOM 1968 C CA . ALA A 1 270 ? 39.880 -9.602 -0.902 1.00 26.23 270 ALA A CA 1
ATOM 1969 C C . ALA A 1 270 ? 39.110 -10.715 -1.641 1.00 26.23 270 ALA A C 1
ATOM 1971 O O . ALA A 1 270 ? 38.026 -11.123 -1.227 1.00 26.23 270 ALA A O 1
ATOM 1972 N N . ALA A 1 271 ? 39.703 -11.277 -2.696 1.00 29.36 271 ALA A N 1
ATOM 1973 C CA . ALA A 1 271 ? 39.404 -12.664 -3.050 1.00 29.36 271 ALA A CA 1
ATOM 1974 C C . ALA A 1 271 ? 40.139 -13.614 -2.076 1.00 29.36 271 ALA A C 1
ATOM 1976 O O . ALA A 1 271 ? 41.149 -13.233 -1.491 1.00 29.36 271 ALA A O 1
ATOM 1977 N N . ALA A 1 272 ? 39.659 -14.860 -1.969 1.00 26.06 272 ALA A N 1
ATOM 1978 C CA . ALA A 1 272 ? 40.224 -15.965 -1.175 1.00 26.06 272 ALA A CA 1
ATOM 1979 C C . ALA A 1 272 ? 40.124 -15.866 0.370 1.00 26.06 272 ALA A C 1
ATOM 1981 O O . ALA A 1 272 ? 41.082 -15.529 1.057 1.00 26.06 272 ALA A O 1
ATOM 1982 N N . ALA A 1 273 ? 38.990 -16.326 0.921 1.00 24.36 273 ALA A N 1
ATOM 1983 C CA . ALA A 1 273 ? 38.876 -16.786 2.317 1.00 24.36 273 ALA A CA 1
ATOM 1984 C C . ALA A 1 273 ? 37.772 -17.858 2.513 1.00 24.36 273 ALA A C 1
ATOM 1986 O O . ALA A 1 273 ? 37.004 -17.818 3.470 1.00 24.36 273 ALA A O 1
ATOM 1987 N N . ALA A 1 274 ? 37.655 -18.825 1.595 1.00 30.81 274 ALA A N 1
ATOM 1988 C CA . ALA A 1 274 ? 36.678 -19.916 1.698 1.00 30.81 274 ALA A CA 1
ATOM 1989 C C . ALA A 1 274 ? 37.222 -21.102 2.527 1.00 30.81 274 ALA A C 1
ATOM 1991 O O . ALA A 1 274 ? 37.505 -22.163 1.975 1.00 30.81 274 ALA A O 1
ATOM 1992 N N . ALA A 1 275 ? 37.397 -20.923 3.843 1.00 28.77 275 ALA A N 1
ATOM 1993 C CA . ALA A 1 275 ? 37.783 -22.001 4.764 1.00 28.77 275 ALA A CA 1
ATOM 1994 C C . ALA A 1 275 ? 37.427 -21.708 6.238 1.00 28.77 275 ALA A C 1
ATOM 1996 O O . ALA A 1 275 ? 37.388 -20.557 6.659 1.00 28.77 275 ALA A O 1
ATOM 1997 N N . THR A 1 276 ? 37.285 -22.785 7.022 1.00 23.88 276 THR A N 1
ATOM 1998 C CA . THR A 1 276 ? 37.260 -22.819 8.502 1.00 23.88 276 THR A CA 1
ATOM 1999 C C . THR A 1 276 ? 36.011 -22.248 9.194 1.00 23.88 276 THR A C 1
ATOM 2001 O O . THR A 1 276 ? 35.913 -21.061 9.488 1.00 23.88 276 THR A O 1
ATOM 2004 N N . ALA A 1 277 ? 35.087 -23.138 9.571 1.00 27.89 277 ALA A N 1
ATOM 2005 C CA . ALA A 1 277 ? 34.004 -22.827 10.508 1.00 27.89 277 ALA A CA 1
ATOM 2006 C C . ALA A 1 277 ? 34.465 -22.978 11.979 1.00 27.89 277 ALA A C 1
ATOM 2008 O O . ALA A 1 277 ? 35.172 -23.942 12.287 1.00 27.89 277 ALA A O 1
ATOM 2009 N N . PRO A 1 278 ? 34.045 -22.095 12.908 1.00 26.38 278 PRO A N 1
ATOM 2010 C CA . PRO A 1 278 ? 34.211 -22.306 14.346 1.00 26.38 278 PRO A CA 1
ATOM 2011 C C . PRO A 1 278 ? 33.158 -23.290 14.895 1.00 26.38 278 PRO A C 1
ATOM 2013 O O . PRO A 1 278 ? 32.047 -23.395 14.376 1.00 26.38 278 PRO A O 1
ATOM 2016 N N . ALA A 1 279 ? 33.506 -24.028 15.951 1.00 25.03 279 ALA A N 1
ATOM 2017 C CA . ALA A 1 279 ? 32.700 -25.144 16.449 1.00 25.03 279 ALA A CA 1
ATOM 2018 C C . ALA A 1 279 ? 31.509 -24.721 17.333 1.00 25.03 279 ALA A C 1
ATOM 2020 O O . ALA A 1 279 ? 31.631 -23.869 18.211 1.00 25.03 279 ALA A O 1
ATOM 2021 N N . VAL A 1 280 ? 30.374 -25.407 17.164 1.00 30.30 280 VAL A N 1
ATOM 2022 C CA . VAL A 1 280 ? 29.196 -25.306 18.042 1.00 30.30 280 VAL A CA 1
ATOM 2023 C C . VAL A 1 280 ? 29.358 -26.240 19.246 1.00 30.30 280 VAL A C 1
ATOM 2025 O O . VAL A 1 280 ? 29.531 -27.449 19.070 1.00 30.30 280 VAL A O 1
ATOM 2028 N N . LEU A 1 281 ? 29.235 -25.716 20.473 1.00 26.81 281 LEU A N 1
ATOM 2029 C CA . LEU A 1 281 ? 29.075 -26.559 21.665 1.00 26.81 281 LEU A CA 1
ATOM 2030 C C . LEU A 1 281 ? 27.721 -27.284 21.619 1.00 26.81 281 LEU A C 1
ATOM 2032 O O . LEU A 1 281 ? 26.671 -26.648 21.553 1.00 26.81 281 LEU A O 1
ATOM 2036 N N . ARG A 1 282 ? 27.739 -28.617 21.725 1.00 29.30 282 ARG A N 1
ATOM 2037 C CA . ARG A 1 282 ? 26.535 -29.443 21.905 1.00 29.30 282 ARG A CA 1
ATOM 2038 C C . ARG A 1 282 ? 26.347 -29.846 23.374 1.00 29.30 282 ARG A C 1
ATOM 2040 O O . ARG A 1 282 ? 27.272 -30.425 23.949 1.00 29.30 282 ARG A O 1
ATOM 2047 N N . PRO A 1 283 ? 25.147 -29.670 23.955 1.00 28.56 283 PRO A N 1
ATOM 2048 C CA . PRO A 1 283 ? 24.693 -30.464 25.096 1.00 28.56 283 PRO A CA 1
ATOM 2049 C C . PRO A 1 283 ? 24.606 -31.965 24.747 1.00 28.56 283 PRO A C 1
ATOM 2051 O O . PRO A 1 283 ? 24.571 -32.347 23.575 1.00 28.56 283 PRO A O 1
ATOM 2054 N N . ARG A 1 284 ? 24.579 -32.834 25.765 1.00 28.48 284 ARG A N 1
ATOM 2055 C CA . ARG A 1 284 ? 24.553 -34.303 25.617 1.00 28.48 284 ARG A CA 1
ATOM 2056 C C . ARG A 1 284 ? 23.155 -34.890 25.842 1.00 28.48 284 ARG A C 1
ATOM 2058 O O . ARG A 1 284 ? 22.560 -34.628 26.878 1.00 28.48 284 ARG A O 1
ATOM 2065 N N . GLY A 1 285 ? 22.769 -35.831 24.975 1.00 26.86 285 GLY A N 1
ATOM 2066 C CA . GLY A 1 285 ? 21.732 -36.842 25.236 1.00 26.86 285 GLY A CA 1
ATOM 2067 C C . GLY A 1 285 ? 20.282 -36.424 24.925 1.00 26.86 285 GLY A C 1
ATOM 2068 O O . GLY A 1 285 ? 19.958 -35.247 24.994 1.00 26.86 285 GLY A O 1
ATOM 2069 N N . ALA A 1 286 ? 19.377 -37.350 24.579 1.00 28.41 286 ALA A N 1
ATOM 2070 C CA . ALA A 1 286 ? 19.594 -38.769 24.265 1.00 28.41 286 ALA A CA 1
ATOM 2071 C C . ALA A 1 286 ? 18.438 -39.382 23.439 1.00 28.41 286 ALA A C 1
ATOM 2073 O O . ALA A 1 286 ? 17.283 -39.126 23.743 1.00 28.41 286 ALA A O 1
ATOM 2074 N N . GLY A 1 287 ? 18.783 -40.269 22.493 1.00 26.67 287 GLY A N 1
ATOM 2075 C CA . GLY A 1 287 ? 17.974 -41.426 22.063 1.00 26.67 287 GLY A CA 1
ATOM 2076 C C . GLY A 1 287 ? 16.740 -41.222 21.163 1.00 26.67 287 GLY A C 1
ATOM 2077 O O . GLY A 1 287 ? 15.766 -40.609 21.573 1.00 26.67 287 GLY A O 1
ATOM 2078 N N . GLY A 1 288 ? 16.718 -41.924 20.018 1.00 25.72 288 GLY A N 1
ATOM 2079 C CA . GLY A 1 288 ? 15.476 -42.525 19.493 1.00 25.72 288 GLY A CA 1
ATOM 2080 C C . GLY A 1 288 ? 15.055 -42.193 18.053 1.00 25.72 288 GLY A C 1
ATOM 2081 O O . GLY A 1 288 ? 14.432 -41.170 17.830 1.00 25.72 288 GLY A O 1
ATOM 2082 N N . ALA A 1 289 ? 15.284 -43.155 17.145 1.00 27.78 289 ALA A N 1
ATOM 2083 C CA . ALA A 1 289 ? 14.576 -43.409 15.874 1.00 27.78 289 ALA A CA 1
ATOM 2084 C C . ALA A 1 289 ? 14.535 -42.339 14.749 1.00 27.78 289 ALA A C 1
ATOM 2086 O O . ALA A 1 289 ? 14.276 -41.158 14.944 1.00 27.78 289 ALA A O 1
ATOM 2087 N N . THR A 1 290 ? 14.714 -42.822 13.516 1.00 24.95 290 THR A N 1
ATOM 2088 C CA . THR A 1 290 ? 14.395 -42.148 12.242 1.00 24.95 290 THR A CA 1
ATOM 2089 C C . THR A 1 290 ? 13.145 -42.803 11.616 1.00 24.95 290 THR A C 1
ATOM 2091 O O . THR A 1 290 ? 12.749 -43.884 12.062 1.00 24.95 290 THR A O 1
ATOM 2094 N N . PRO A 1 291 ? 12.494 -42.169 10.618 1.00 32.72 291 PRO A N 1
ATOM 2095 C CA . PRO A 1 291 ? 12.900 -42.464 9.239 1.00 32.72 291 PRO A CA 1
ATOM 2096 C C . PRO A 1 291 ? 12.966 -41.251 8.283 1.00 32.72 291 PRO A C 1
ATOM 2098 O O . PRO A 1 291 ? 12.110 -40.375 8.270 1.00 32.72 291 PRO A O 1
ATOM 2101 N N . GLU A 1 292 ? 14.027 -41.265 7.476 1.00 24.36 292 GLU A N 1
ATOM 2102 C CA . GLU A 1 292 ? 14.096 -40.971 6.033 1.00 24.36 292 GLU A CA 1
ATOM 2103 C C . GLU A 1 292 ? 12.986 -40.137 5.342 1.00 24.36 292 GLU A C 1
ATOM 2105 O O . GLU A 1 292 ? 11.846 -40.569 5.193 1.00 24.36 292 GLU A O 1
ATOM 2110 N N . ALA A 1 293 ? 13.386 -38.991 4.770 1.00 24.55 293 ALA A N 1
ATOM 2111 C CA . ALA A 1 293 ? 12.643 -38.249 3.746 1.00 24.55 293 ALA A CA 1
ATOM 2112 C C . ALA A 1 293 ? 13.613 -37.672 2.689 1.00 24.55 293 ALA A C 1
ATOM 2114 O O . ALA A 1 293 ? 14.744 -37.302 3.011 1.00 24.55 293 ALA A O 1
ATOM 2115 N N . ALA A 1 294 ? 13.186 -37.620 1.423 1.00 27.52 294 ALA A N 1
ATOM 2116 C CA . ALA A 1 294 ? 14.043 -37.309 0.270 1.00 27.52 294 ALA A CA 1
ATOM 2117 C C . ALA A 1 294 ? 14.316 -35.793 0.072 1.00 27.52 294 ALA A C 1
ATOM 2119 O O . ALA A 1 294 ? 13.501 -34.962 0.480 1.00 27.52 294 ALA A O 1
ATOM 2120 N N . PRO A 1 295 ? 15.435 -35.398 -0.576 1.00 25.78 295 PRO A N 1
ATOM 2121 C CA . PRO A 1 295 ? 15.850 -33.996 -0.663 1.00 25.78 295 PRO A CA 1
ATOM 2122 C C . PRO A 1 295 ? 15.093 -33.185 -1.731 1.00 25.78 295 PRO A C 1
ATOM 2124 O O . PRO A 1 295 ? 15.183 -33.462 -2.928 1.00 25.78 295 PRO A O 1
ATOM 2127 N N . GLY A 1 296 ? 14.423 -32.111 -1.301 1.00 25.41 296 GLY A N 1
ATOM 2128 C CA . GLY A 1 296 ? 13.956 -31.023 -2.172 1.00 25.41 296 GLY A CA 1
ATOM 2129 C C . GLY A 1 296 ? 15.035 -29.943 -2.395 1.00 25.41 296 GLY A C 1
ATOM 2130 O O . GLY A 1 296 ? 15.930 -29.792 -1.560 1.00 25.41 296 GLY A O 1
ATOM 2131 N N . PRO A 1 297 ? 14.991 -29.177 -3.503 1.00 27.86 297 PRO A N 1
ATOM 2132 C CA . PRO A 1 297 ? 16.030 -28.202 -3.838 1.00 27.86 297 PRO A CA 1
ATOM 2133 C C . PRO A 1 297 ? 15.968 -26.944 -2.957 1.00 27.86 297 PRO A C 1
ATOM 2135 O O . PRO A 1 297 ? 14.946 -26.262 -2.890 1.00 27.86 297 PRO A O 1
ATOM 2138 N N . ALA A 1 298 ? 17.092 -26.587 -2.333 1.00 24.23 298 ALA A N 1
ATOM 2139 C CA . ALA A 1 298 ? 17.199 -25.413 -1.469 1.00 24.23 298 ALA A CA 1
ATOM 2140 C C . ALA A 1 298 ? 17.259 -24.093 -2.269 1.00 24.23 298 ALA A C 1
ATOM 2142 O O . ALA A 1 298 ? 18.328 -23.647 -2.689 1.00 24.23 298 ALA A O 1
ATOM 2143 N N . SER A 1 299 ? 16.115 -23.425 -2.439 1.00 28.45 299 SER A N 1
ATOM 2144 C CA . SER A 1 299 ? 16.052 -22.036 -2.912 1.00 28.45 299 SER A CA 1
ATOM 2145 C C . SER A 1 299 ? 16.369 -21.064 -1.768 1.00 28.45 299 SER A C 1
ATOM 2147 O O . SER A 1 299 ? 15.466 -20.552 -1.105 1.00 28.45 299 SER A O 1
ATOM 2149 N N . GLY A 1 300 ? 17.658 -20.837 -1.509 1.00 26.88 300 GLY A N 1
ATOM 2150 C CA . GLY A 1 300 ? 18.115 -19.951 -0.436 1.00 26.88 300 GLY A CA 1
ATOM 2151 C C . GLY A 1 300 ? 17.715 -18.489 -0.657 1.00 26.88 300 GLY A C 1
ATOM 2152 O O . GLY A 1 300 ? 18.338 -17.788 -1.456 1.00 26.88 300 GLY A O 1
ATOM 2153 N N . PHE A 1 301 ? 16.712 -18.016 0.086 1.00 37.59 301 PHE A N 1
ATOM 2154 C CA . PHE A 1 301 ? 16.520 -16.584 0.316 1.00 37.59 301 PHE A CA 1
ATOM 2155 C C . PHE A 1 301 ? 17.594 -16.063 1.286 1.00 37.59 301 PHE A C 1
ATOM 2157 O O . PHE A 1 301 ? 18.186 -16.815 2.055 1.00 37.59 301 PHE A O 1
ATOM 2164 N N . GLY A 1 302 ? 17.938 -14.782 1.141 1.00 31.36 302 GLY A N 1
ATOM 2165 C CA . GLY A 1 302 ? 19.205 -14.227 1.621 1.00 31.36 302 GLY A CA 1
ATOM 2166 C C . GLY A 1 302 ? 19.137 -13.402 2.905 1.00 31.36 302 GLY A C 1
ATOM 2167 O O . GLY A 1 302 ? 19.620 -12.274 2.879 1.00 31.36 302 GLY A O 1
ATOM 2168 N N . SER A 1 303 ? 18.604 -13.958 3.996 1.00 32.12 303 SER A N 1
ATOM 2169 C CA . SER A 1 303 ? 18.823 -13.584 5.404 1.00 32.12 303 SER A CA 1
ATOM 2170 C C . SER A 1 303 ? 18.571 -12.133 5.852 1.00 32.12 303 SER A C 1
ATOM 2172 O O . SER A 1 303 ? 19.189 -11.181 5.371 1.00 32.12 303 SER A O 1
ATOM 2174 N N . ALA A 1 304 ? 17.818 -11.951 6.945 1.00 37.19 304 ALA A N 1
ATOM 2175 C CA . ALA A 1 304 ? 17.462 -10.640 7.517 1.00 37.19 304 ALA A CA 1
ATOM 2176 C C . ALA A 1 304 ? 17.901 -10.428 8.993 1.00 37.19 304 ALA A C 1
ATOM 2178 O O . ALA A 1 304 ? 17.072 -10.296 9.889 1.00 37.19 304 ALA A O 1
ATOM 2179 N N . SER A 1 305 ? 19.212 -10.348 9.257 1.00 34.09 305 SER A N 1
ATOM 2180 C CA . SER A 1 305 ? 19.792 -9.971 10.563 1.00 34.09 305 SER A CA 1
ATOM 2181 C C . SER A 1 305 ? 21.273 -9.553 10.456 1.00 34.09 305 SER A C 1
ATOM 2183 O O . SER A 1 305 ? 22.083 -10.227 9.817 1.00 34.09 305 SER A O 1
ATOM 2185 N N . GLY A 1 306 ? 21.648 -8.439 11.094 1.00 27.27 306 GLY A N 1
ATOM 2186 C CA . GLY A 1 306 ? 22.973 -7.814 10.940 1.00 27.27 306 GLY A CA 1
ATOM 2187 C C . GLY A 1 306 ? 23.030 -6.802 9.787 1.00 27.27 306 GLY A C 1
ATOM 2188 O O . GLY A 1 306 ? 22.269 -6.902 8.826 1.00 27.27 306 GLY A O 1
ATOM 2189 N N . ASP A 1 307 ? 23.907 -5.803 9.918 1.00 41.81 307 ASP A N 1
ATOM 2190 C CA . ASP A 1 307 ? 23.956 -4.614 9.055 1.00 41.81 307 ASP A CA 1
ATOM 2191 C C . ASP A 1 307 ? 24.361 -4.972 7.612 1.00 41.81 307 ASP A C 1
ATOM 2193 O O . ASP A 1 307 ? 25.536 -5.179 7.306 1.00 41.81 307 ASP A O 1
ATOM 2197 N N . ARG A 1 308 ? 23.366 -5.136 6.727 1.00 48.22 308 ARG A N 1
ATOM 2198 C CA . ARG A 1 308 ? 23.559 -5.560 5.333 1.00 48.22 308 ARG A CA 1
ATOM 2199 C C . ARG A 1 308 ? 23.380 -4.400 4.365 1.00 48.22 308 ARG A C 1
ATOM 2201 O O . ARG A 1 308 ? 22.301 -3.816 4.247 1.00 48.22 308 ARG A O 1
ATOM 2208 N N . SER A 1 309 ? 24.448 -4.125 3.623 1.00 62.69 309 SER A N 1
ATOM 2209 C CA . SER A 1 309 ? 24.489 -3.128 2.561 1.00 62.69 309 SER A CA 1
ATOM 2210 C C . SER A 1 309 ? 23.429 -3.414 1.488 1.00 62.69 309 SER A C 1
ATOM 2212 O O . SER A 1 309 ? 23.232 -4.544 1.040 1.00 62.69 309 SER A O 1
ATOM 2214 N N . SER A 1 310 ? 22.696 -2.371 1.096 1.00 85.44 310 SER A N 1
ATOM 2215 C CA . SER A 1 310 ? 21.585 -2.453 0.145 1.00 85.44 310 SER A CA 1
ATOM 2216 C C . SER A 1 310 ? 22.065 -2.076 -1.254 1.00 85.44 310 SER A C 1
ATOM 2218 O O . SER A 1 310 ? 22.946 -1.232 -1.391 1.00 85.44 310 SER A O 1
ATOM 2220 N N . TYR A 1 311 ? 21.498 -2.669 -2.302 1.00 91.62 311 TYR A N 1
ATOM 2221 C CA . TYR A 1 311 ? 21.953 -2.394 -3.665 1.00 91.62 311 TYR A CA 1
ATOM 2222 C C . TYR A 1 311 ? 21.478 -1.019 -4.164 1.00 91.62 311 TYR A C 1
ATOM 2224 O O . TYR A 1 311 ? 20.389 -0.550 -3.816 1.00 91.62 311 TYR A O 1
ATOM 2232 N N . ARG A 1 312 ? 22.305 -0.383 -4.993 1.00 94.50 312 ARG A N 1
ATOM 2233 C CA . ARG A 1 312 ? 22.016 0.841 -5.755 1.00 94.50 312 ARG A CA 1
ATOM 2234 C C . ARG A 1 312 ? 22.687 0.761 -7.133 1.00 94.50 312 ARG A C 1
ATOM 2236 O O . ARG A 1 312 ? 23.621 -0.012 -7.310 1.00 94.50 312 ARG A O 1
ATOM 2243 N N . ASN A 1 313 ? 22.217 1.543 -8.097 1.00 95.19 313 ASN A N 1
ATOM 2244 C CA . ASN A 1 313 ? 22.752 1.613 -9.458 1.00 95.19 313 ASN A CA 1
ATOM 2245 C C . ASN A 1 313 ? 22.592 3.055 -9.952 1.00 95.19 313 ASN A C 1
ATOM 2247 O O . ASN A 1 313 ? 21.471 3.537 -10.139 1.00 95.19 313 ASN A O 1
ATOM 2251 N N . GLN A 1 314 ? 23.714 3.759 -10.112 1.00 93.62 314 GLN A N 1
ATOM 2252 C CA . GLN A 1 314 ? 23.717 5.202 -10.360 1.00 93.62 314 GLN A CA 1
ATOM 2253 C C . GLN A 1 314 ? 23.270 5.579 -11.781 1.00 93.62 314 GLN A C 1
ATOM 2255 O O . GLN A 1 314 ? 22.673 6.641 -11.957 1.00 93.62 314 GLN A O 1
ATOM 2260 N N . ALA A 1 315 ? 23.477 4.702 -12.770 1.00 93.00 315 ALA A N 1
ATOM 2261 C CA . ALA A 1 315 ? 22.960 4.909 -14.122 1.00 93.00 315 ALA A CA 1
ATOM 2262 C C . ALA A 1 315 ? 21.428 4.797 -14.137 1.00 93.00 315 ALA A C 1
ATOM 2264 O O . ALA A 1 315 ? 20.754 5.708 -14.612 1.00 93.00 315 ALA A O 1
ATOM 2265 N N . GLU A 1 316 ? 20.871 3.744 -13.526 1.00 95.69 316 GLU A N 1
ATOM 2266 C CA . GLU A 1 316 ? 19.417 3.611 -13.362 1.00 95.69 316 GLU A CA 1
ATOM 2267 C C . GLU A 1 316 ? 18.808 4.760 -12.547 1.00 95.69 316 GLU A C 1
ATOM 2269 O O . GLU A 1 316 ? 17.731 5.238 -12.889 1.00 95.69 316 GLU A O 1
ATOM 2274 N N . ALA A 1 317 ? 19.483 5.232 -11.494 1.00 96.00 317 ALA A N 1
ATOM 2275 C CA . ALA A 1 317 ? 18.980 6.324 -10.660 1.00 96.00 317 ALA A CA 1
ATOM 2276 C C . ALA A 1 317 ? 18.903 7.657 -11.427 1.00 96.00 317 ALA A C 1
ATOM 2278 O O . ALA A 1 317 ? 17.904 8.371 -11.327 1.00 96.00 317 ALA A O 1
ATOM 2279 N N . ALA A 1 318 ? 19.927 7.982 -12.224 1.00 94.38 318 ALA A N 1
ATOM 2280 C CA . ALA A 1 318 ? 19.910 9.154 -13.098 1.00 94.38 318 ALA A CA 1
ATOM 2281 C C . ALA A 1 318 ? 18.853 9.014 -14.207 1.00 94.38 318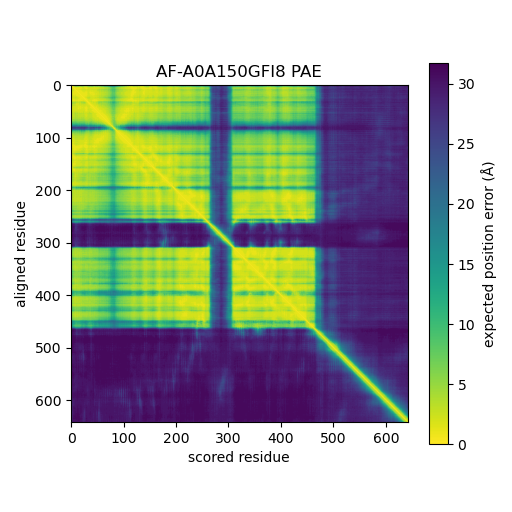 ALA A C 1
ATOM 2283 O O . ALA A 1 318 ? 18.057 9.926 -14.427 1.00 94.38 318 ALA A O 1
ATOM 2284 N N . LEU A 1 319 ? 18.789 7.852 -14.859 1.00 95.50 319 LEU A N 1
ATOM 2285 C CA . LEU A 1 319 ? 17.816 7.561 -15.910 1.00 95.50 319 LEU A CA 1
ATOM 2286 C C . LEU A 1 319 ? 16.368 7.648 -15.396 1.00 95.50 319 LEU A C 1
ATOM 2288 O O . LEU A 1 319 ? 15.520 8.239 -16.061 1.00 95.50 319 LEU A O 1
ATOM 2292 N N . ALA A 1 320 ? 16.094 7.152 -14.186 1.00 97.31 320 ALA A N 1
ATOM 2293 C CA . ALA A 1 320 ? 14.775 7.235 -13.564 1.00 97.31 320 ALA A CA 1
ATOM 2294 C C . ALA A 1 320 ? 14.327 8.681 -13.319 1.00 97.31 320 ALA A C 1
ATOM 2296 O O . ALA A 1 320 ? 13.184 9.030 -13.624 1.00 97.31 320 ALA A O 1
ATOM 2297 N N . LEU A 1 321 ? 15.225 9.535 -12.816 1.00 97.19 321 LEU A N 1
ATOM 2298 C CA . LEU A 1 321 ? 14.946 10.959 -12.623 1.00 97.19 321 LEU A CA 1
ATOM 2299 C C . LEU A 1 321 ? 14.753 11.688 -13.959 1.00 97.19 321 LEU A C 1
ATOM 2301 O O . LEU A 1 321 ? 13.843 12.505 -14.068 1.00 97.19 321 LEU A O 1
ATOM 2305 N N . ALA A 1 322 ? 15.554 11.372 -14.980 1.00 96.00 322 ALA A N 1
ATOM 2306 C CA . ALA A 1 322 ? 15.462 11.997 -16.298 1.00 96.00 322 ALA A CA 1
ATOM 2307 C C . ALA A 1 322 ? 14.145 11.656 -17.021 1.00 96.00 322 ALA A C 1
ATOM 2309 O O . ALA A 1 322 ? 13.456 12.557 -17.500 1.00 96.00 322 ALA A O 1
ATOM 2310 N N . VAL A 1 323 ? 13.751 10.376 -17.036 1.00 96.56 323 VAL A N 1
ATOM 2311 C CA . VAL A 1 323 ? 12.468 9.919 -17.602 1.00 96.56 323 VAL A CA 1
ATOM 2312 C C . VAL A 1 323 ? 11.289 10.528 -16.838 1.00 96.56 323 VAL A C 1
ATOM 2314 O O . VAL A 1 323 ? 10.366 11.062 -17.452 1.00 96.56 323 VAL A O 1
ATOM 2317 N N . THR A 1 324 ? 11.336 10.518 -15.501 1.00 97.44 324 THR A N 1
ATOM 2318 C CA . THR A 1 324 ? 10.290 11.129 -14.660 1.00 97.44 324 THR A CA 1
ATOM 2319 C C . THR A 1 324 ? 10.177 12.633 -14.918 1.00 97.44 324 THR A C 1
ATOM 2321 O O . THR A 1 324 ? 9.070 13.151 -15.051 1.00 97.44 324 THR A O 1
ATOM 2324 N N . HIS A 1 325 ? 11.307 13.334 -15.064 1.00 95.81 325 HIS A N 1
ATOM 2325 C CA . HIS A 1 325 ? 11.315 14.754 -15.399 1.00 95.81 325 HIS A CA 1
ATOM 2326 C C . HIS A 1 325 ? 10.701 15.020 -16.779 1.00 95.81 325 HIS A C 1
ATOM 2328 O O . HIS A 1 325 ? 9.842 15.888 -16.872 1.00 95.81 325 HIS A O 1
ATOM 2334 N N . GLN A 1 326 ? 11.068 14.269 -17.826 1.00 94.38 326 GLN A N 1
ATOM 2335 C CA . GLN A 1 326 ? 10.488 14.433 -19.169 1.00 94.38 326 GLN A CA 1
ATOM 2336 C C . GLN A 1 326 ? 8.963 14.239 -19.185 1.00 94.38 326 GLN A C 1
ATOM 2338 O O . GLN A 1 326 ? 8.248 15.074 -19.741 1.00 94.38 326 GLN A O 1
ATOM 2343 N N . LEU A 1 327 ? 8.466 13.176 -18.544 1.00 95.31 327 LEU A N 1
ATOM 2344 C CA . LEU A 1 327 ? 7.030 12.890 -18.436 1.00 95.31 327 LEU A CA 1
ATOM 2345 C C . LEU A 1 327 ? 6.287 14.041 -17.733 1.00 95.31 327 LEU A C 1
ATOM 2347 O O . LEU A 1 327 ? 5.310 14.574 -18.255 1.00 95.31 327 LEU A O 1
ATOM 2351 N N . LEU A 1 328 ? 6.788 14.490 -16.577 1.00 95.00 328 LEU A N 1
ATOM 2352 C CA . LEU A 1 328 ? 6.176 15.582 -15.811 1.00 95.00 328 LEU A CA 1
ATOM 2353 C C . LEU A 1 328 ? 6.330 16.957 -16.483 1.00 95.00 328 LEU A C 1
ATOM 2355 O O . LEU A 1 328 ? 5.473 17.825 -16.296 1.00 95.00 328 LEU A O 1
ATOM 2359 N N . ALA A 1 329 ? 7.384 17.177 -17.276 1.00 92.06 329 ALA A N 1
ATOM 2360 C CA . ALA A 1 329 ? 7.638 18.424 -18.002 1.00 92.06 329 ALA A CA 1
ATOM 2361 C C . ALA A 1 329 ? 6.612 18.677 -19.120 1.00 92.06 329 ALA A C 1
ATOM 2363 O O . ALA A 1 329 ? 6.243 19.831 -19.350 1.00 92.06 329 ALA A O 1
ATOM 2364 N N . ALA A 1 330 ? 6.074 17.622 -19.742 1.00 91.25 330 ALA A N 1
ATOM 2365 C CA . ALA A 1 330 ? 4.998 17.744 -20.727 1.00 91.25 330 ALA A CA 1
ATOM 2366 C C . ALA A 1 330 ? 3.650 18.188 -20.126 1.00 91.25 330 ALA A C 1
ATOM 2368 O O . ALA A 1 330 ? 2.809 18.725 -20.843 1.00 91.25 330 ALA A O 1
ATOM 2369 N N . GLY A 1 331 ? 3.459 18.011 -18.812 1.00 91.69 331 GLY A N 1
ATOM 2370 C CA . GLY A 1 331 ? 2.330 18.569 -18.059 1.00 91.69 331 GLY A CA 1
ATOM 2371 C C . GLY A 1 331 ? 0.983 17.870 -18.258 1.00 91.69 331 GLY A C 1
ATOM 2372 O O . GLY A 1 331 ? -0.012 18.334 -17.713 1.00 91.69 331 GLY A O 1
ATOM 2373 N N . ASP A 1 332 ? 0.929 16.759 -18.999 1.00 93.31 332 ASP A N 1
ATOM 2374 C CA . ASP A 1 332 ? -0.298 15.976 -19.180 1.00 93.31 332 ASP A CA 1
ATOM 2375 C C . ASP A 1 332 ? -0.497 14.886 -18.110 1.00 93.31 332 ASP A C 1
ATOM 2377 O O . ASP A 1 332 ? -1.542 14.241 -18.094 1.00 93.31 332 ASP A O 1
ATOM 2381 N N . VAL A 1 333 ? 0.477 14.673 -17.219 1.00 94.56 333 VAL A N 1
ATOM 2382 C CA . VAL A 1 333 ? 0.428 13.739 -16.078 1.00 94.56 333 VAL A CA 1
ATOM 2383 C C . VAL A 1 333 ? 0.649 14.488 -14.762 1.00 94.56 333 VAL A C 1
ATOM 2385 O O . VAL A 1 333 ? 1.528 15.345 -14.685 1.00 94.56 333 VAL A O 1
ATOM 2388 N N . SER A 1 334 ? -0.134 14.166 -13.726 1.00 92.19 334 SER A N 1
ATOM 2389 C CA . SER A 1 334 ? -0.086 14.852 -12.422 1.00 92.19 334 SER A CA 1
ATOM 2390 C C . SER A 1 334 ? 0.519 14.006 -11.300 1.00 92.19 334 SER A C 1
ATOM 2392 O O . SER A 1 334 ? 0.874 14.550 -10.256 1.00 92.19 334 SER A O 1
ATOM 2394 N N . SER A 1 335 ? 0.669 12.693 -11.501 1.00 97.56 335 SER A N 1
ATOM 2395 C CA . SER A 1 335 ? 1.247 11.786 -10.505 1.00 97.56 335 SER A CA 1
ATOM 2396 C C . SER A 1 335 ? 2.290 10.832 -11.097 1.00 97.56 335 SER A C 1
ATOM 2398 O O . SER A 1 335 ? 2.078 10.212 -12.143 1.00 97.56 335 SER A O 1
ATOM 2400 N N . ALA A 1 336 ? 3.422 10.686 -10.407 1.00 98.12 336 ALA A N 1
ATOM 2401 C CA . ALA A 1 336 ? 4.521 9.805 -10.795 1.00 98.12 336 ALA A CA 1
ATOM 2402 C C . ALA A 1 336 ? 5.064 8.999 -9.605 1.00 98.12 336 ALA A C 1
ATOM 2404 O O . ALA A 1 336 ? 5.159 9.503 -8.484 1.00 98.12 336 ALA A O 1
ATOM 2405 N N . ALA A 1 337 ? 5.486 7.757 -9.848 1.00 98.38 337 ALA A N 1
ATOM 2406 C CA . ALA A 1 337 ? 6.187 6.957 -8.845 1.00 98.38 337 ALA A CA 1
ATOM 2407 C C . ALA A 1 337 ? 7.458 6.305 -9.402 1.00 98.38 337 ALA A C 1
ATOM 2409 O O . ALA A 1 337 ? 7.416 5.569 -10.389 1.00 98.38 337 ALA A O 1
ATOM 2410 N N . ILE A 1 338 ? 8.583 6.533 -8.725 1.00 98.56 338 ILE A N 1
ATOM 2411 C CA . ILE A 1 338 ? 9.844 5.834 -8.965 1.00 98.56 338 ILE A CA 1
ATOM 2412 C C . ILE A 1 338 ? 9.945 4.685 -7.957 1.00 98.56 338 ILE A C 1
ATOM 2414 O O . ILE A 1 338 ? 10.089 4.905 -6.751 1.00 98.56 338 ILE A O 1
ATOM 2418 N N . LEU A 1 339 ? 9.833 3.454 -8.453 1.00 98.31 339 LEU A N 1
ATOM 2419 C CA . LEU A 1 339 ? 9.736 2.238 -7.642 1.00 98.31 339 LEU A CA 1
ATOM 2420 C C . LEU A 1 339 ? 10.974 1.358 -7.814 1.00 98.31 339 LEU A C 1
ATOM 2422 O O . LEU A 1 339 ? 11.527 1.249 -8.903 1.00 98.31 339 LEU A O 1
ATOM 2426 N N . THR A 1 340 ? 11.409 0.693 -6.747 1.00 97.25 340 THR A N 1
ATOM 2427 C CA . THR A 1 340 ? 12.591 -0.185 -6.780 1.00 97.25 340 THR A CA 1
ATOM 2428 C C . THR A 1 340 ? 12.526 -1.254 -5.678 1.00 97.25 340 THR A C 1
ATOM 2430 O O . THR A 1 340 ? 11.831 -1.052 -4.682 1.00 97.25 340 THR A O 1
ATOM 2433 N N . PRO A 1 341 ? 13.216 -2.406 -5.774 1.00 93.56 341 PRO A N 1
ATOM 2434 C CA . PRO A 1 341 ? 13.271 -3.361 -4.663 1.00 93.56 341 PRO A CA 1
ATOM 2435 C C . PRO A 1 341 ? 14.143 -2.891 -3.484 1.00 93.56 341 PRO A C 1
ATOM 2437 O O . PRO A 1 341 ? 14.053 -3.457 -2.396 1.00 93.56 341 PRO A O 1
ATOM 2440 N N . TYR A 1 342 ? 15.018 -1.894 -3.678 1.00 93.81 342 TYR A N 1
ATOM 2441 C CA . TYR A 1 342 ? 16.147 -1.645 -2.776 1.00 93.81 342 TYR A CA 1
ATOM 2442 C C . TYR A 1 342 ? 16.120 -0.272 -2.091 1.00 93.81 342 TYR A C 1
ATOM 2444 O O . TYR A 1 342 ? 16.139 0.774 -2.735 1.00 93.81 342 TYR A O 1
ATOM 2452 N N . ARG A 1 343 ? 16.194 -0.265 -0.750 1.00 93.62 343 ARG A N 1
ATOM 2453 C CA . ARG A 1 343 ? 16.305 0.971 0.054 1.00 93.62 343 ARG A CA 1
ATOM 2454 C C . ARG A 1 343 ? 17.593 1.761 -0.223 1.00 93.62 343 ARG A C 1
ATOM 2456 O O . ARG A 1 343 ? 17.589 2.978 -0.055 1.00 93.62 343 ARG A O 1
ATOM 2463 N N . GLY A 1 344 ? 18.672 1.103 -0.658 1.00 94.62 344 GLY A N 1
ATOM 2464 C CA . GLY A 1 344 ? 19.890 1.771 -1.136 1.00 94.62 344 GLY A CA 1
ATOM 2465 C C . GLY A 1 344 ? 19.618 2.655 -2.357 1.00 94.62 344 GLY A C 1
ATOM 2466 O O . GLY A 1 344 ? 20.008 3.822 -2.370 1.00 94.62 344 GLY A O 1
ATOM 2467 N N . GLN A 1 345 ? 18.870 2.127 -3.327 1.00 96.62 345 GLN A N 1
ATOM 2468 C CA . GLN A 1 345 ? 18.449 2.853 -4.524 1.00 96.62 345 GLN A CA 1
ATOM 2469 C C . GLN A 1 345 ? 17.442 3.973 -4.216 1.00 96.62 345 GLN A C 1
ATOM 2471 O O . GLN A 1 345 ? 17.619 5.075 -4.725 1.00 96.62 345 GLN A O 1
ATOM 2476 N N . VAL A 1 346 ? 16.458 3.756 -3.328 1.00 97.31 346 VAL A N 1
ATOM 2477 C CA . VAL A 1 346 ? 15.543 4.829 -2.862 1.00 97.31 346 VAL A CA 1
ATOM 2478 C C . VAL A 1 346 ? 16.336 6.024 -2.320 1.00 97.31 346 VAL A C 1
ATOM 2480 O O . VAL A 1 346 ? 16.170 7.144 -2.797 1.00 97.31 346 VAL A O 1
ATOM 2483 N N . ARG A 1 347 ? 17.273 5.779 -1.391 1.00 96.56 347 ARG A N 1
ATOM 2484 C CA . ARG A 1 347 ? 18.131 6.826 -0.805 1.00 96.56 347 ARG A CA 1
ATOM 2485 C C . ARG A 1 347 ? 18.989 7.545 -1.852 1.00 96.56 347 ARG A C 1
ATOM 2487 O O . ARG A 1 347 ? 19.185 8.753 -1.738 1.00 96.56 347 ARG A O 1
ATOM 2494 N N . LEU A 1 348 ? 19.506 6.825 -2.853 1.00 96.19 348 LEU A N 1
ATOM 2495 C CA . LEU A 1 348 ? 20.285 7.418 -3.943 1.00 96.19 348 LEU A CA 1
ATOM 2496 C C . LEU A 1 348 ? 19.418 8.337 -4.815 1.00 96.19 348 LEU A C 1
ATOM 2498 O O . LEU A 1 348 ? 19.806 9.476 -5.066 1.00 96.19 348 LEU A O 1
ATOM 2502 N N . ILE A 1 349 ? 18.242 7.865 -5.232 1.00 97.31 349 ILE A N 1
ATOM 2503 C CA . ILE A 1 349 ? 17.309 8.617 -6.080 1.00 97.31 349 ILE A CA 1
ATOM 2504 C C . ILE A 1 349 ? 16.801 9.861 -5.346 1.00 97.31 349 ILE A C 1
ATOM 2506 O O . ILE A 1 349 ? 16.866 10.950 -5.906 1.00 97.31 349 ILE A O 1
ATOM 2510 N N . GLU A 1 350 ? 16.394 9.750 -4.077 1.00 97.06 350 GLU A N 1
ATOM 2511 C CA . GLU A 1 350 ? 16.013 10.919 -3.274 1.00 97.06 350 GLU A CA 1
ATOM 2512 C C . GLU A 1 350 ? 17.154 11.943 -3.121 1.00 97.06 350 GLU A C 1
ATOM 2514 O O . GLU A 1 350 ? 16.915 13.150 -3.138 1.00 97.06 350 GLU A O 1
ATOM 2519 N N . SER A 1 351 ? 18.393 11.474 -2.933 1.00 95.69 351 SER A N 1
ATOM 2520 C CA . SER A 1 351 ? 19.564 12.346 -2.786 1.00 95.69 351 SER A CA 1
ATOM 2521 C C . SER A 1 351 ? 19.846 13.117 -4.079 1.00 95.69 351 SER A C 1
ATOM 2523 O O . SER A 1 351 ? 20.020 14.334 -4.052 1.00 95.69 351 SER A O 1
ATOM 2525 N N . LEU A 1 352 ? 19.804 12.429 -5.226 1.00 95.19 352 LEU 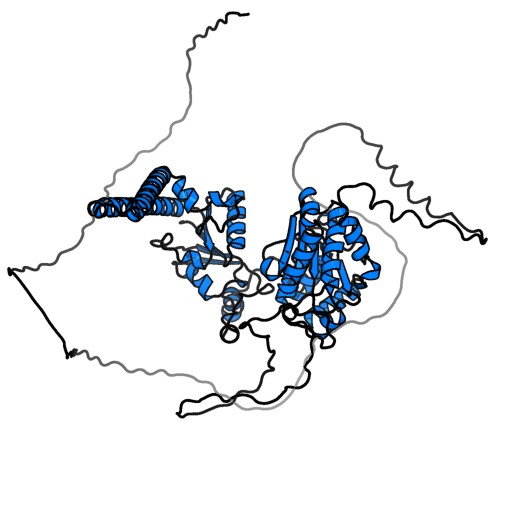A N 1
ATOM 2526 C CA . LEU A 1 352 ? 19.971 13.032 -6.551 1.00 95.19 352 LEU A CA 1
ATOM 2527 C C . LEU A 1 352 ? 18.796 13.945 -6.945 1.00 95.19 352 LEU A C 1
ATOM 2529 O O . LEU A 1 352 ? 19.012 14.932 -7.643 1.00 95.19 352 LEU A O 1
ATOM 2533 N N . MET A 1 353 ? 17.577 13.645 -6.486 1.00 95.19 353 MET A N 1
ATOM 2534 C CA . MET A 1 353 ? 16.380 14.474 -6.663 1.00 95.19 353 MET A CA 1
ATOM 2535 C C . MET A 1 353 ? 16.526 15.814 -5.932 1.00 95.19 353 MET A C 1
ATOM 2537 O O . MET A 1 353 ? 16.501 16.865 -6.574 1.00 95.19 353 MET A O 1
ATOM 2541 N N . ARG A 1 354 ? 16.762 15.770 -4.611 1.00 94.88 354 ARG A N 1
ATOM 2542 C CA . ARG A 1 354 ? 16.960 16.961 -3.764 1.00 94.88 354 ARG A CA 1
ATOM 2543 C C . ARG A 1 354 ? 18.192 17.762 -4.189 1.00 94.88 354 ARG A C 1
ATOM 2545 O O . ARG A 1 354 ? 18.130 18.980 -4.309 1.00 94.88 354 ARG A O 1
ATOM 2552 N N . GLY A 1 355 ? 19.299 17.080 -4.492 1.00 92.31 355 GLY A N 1
ATOM 2553 C CA . GLY A 1 355 ? 20.549 17.697 -4.951 1.00 92.31 355 GLY A CA 1
ATOM 2554 C C . GLY A 1 355 ? 20.470 18.383 -6.322 1.00 92.31 355 GLY A C 1
ATOM 2555 O O . GLY A 1 355 ? 21.416 19.067 -6.702 1.00 92.31 355 GLY A O 1
ATOM 2556 N N . ARG A 1 356 ? 19.361 18.217 -7.056 1.00 92.38 356 ARG A N 1
ATOM 2557 C CA . ARG A 1 356 ? 19.059 18.911 -8.320 1.00 92.38 356 ARG A CA 1
ATOM 2558 C C . ARG A 1 356 ? 17.809 19.803 -8.237 1.00 92.38 356 ARG A C 1
ATOM 2560 O O . ARG A 1 356 ? 17.392 20.329 -9.261 1.00 92.38 356 ARG A O 1
ATOM 2567 N N . GLY A 1 357 ? 17.190 19.952 -7.060 1.00 92.75 357 GLY A N 1
ATOM 2568 C CA . GLY A 1 357 ? 15.958 20.734 -6.868 1.00 92.75 357 GLY A CA 1
ATOM 2569 C C . GLY A 1 357 ? 14.729 20.205 -7.623 1.00 92.75 357 GLY A C 1
ATOM 2570 O O . GLY A 1 357 ? 13.764 20.944 -7.823 1.00 92.75 357 GLY A O 1
ATOM 2571 N N . LEU A 1 358 ? 14.755 18.942 -8.069 1.00 93.62 358 LEU A N 1
ATOM 2572 C CA . LEU A 1 358 ? 13.686 18.351 -8.882 1.00 93.62 358 LEU A CA 1
ATOM 2573 C C . LEU A 1 358 ? 12.376 18.214 -8.102 1.00 93.62 358 LEU A C 1
ATOM 2575 O O . LEU A 1 358 ? 11.304 18.398 -8.667 1.00 93.62 358 LEU A O 1
ATOM 2579 N N . ASP A 1 359 ? 12.464 17.948 -6.803 1.00 92.81 359 ASP A N 1
ATOM 2580 C CA . ASP A 1 359 ? 11.332 17.929 -5.880 1.00 92.81 359 ASP A CA 1
ATOM 2581 C C . ASP A 1 359 ? 10.626 19.289 -5.807 1.00 92.81 359 ASP A C 1
ATOM 2583 O O . ASP A 1 359 ? 9.406 19.355 -5.959 1.00 92.81 359 ASP A O 1
ATOM 2587 N N . ALA A 1 360 ? 11.384 20.380 -5.672 1.00 92.38 360 ALA A N 1
ATOM 2588 C CA . ALA A 1 360 ? 10.837 21.734 -5.717 1.00 92.38 360 ALA A CA 1
ATOM 2589 C C . ALA A 1 360 ? 10.238 22.070 -7.097 1.00 92.38 360 ALA A C 1
ATOM 2591 O O . ALA A 1 360 ? 9.148 22.638 -7.174 1.00 92.38 360 ALA A O 1
ATOM 2592 N N . ALA A 1 361 ? 10.906 21.679 -8.189 1.00 91.31 361 ALA A N 1
ATOM 2593 C CA . ALA A 1 361 ? 10.434 21.917 -9.555 1.00 91.31 361 ALA A CA 1
ATOM 2594 C C . ALA A 1 361 ? 9.144 21.143 -9.894 1.00 91.31 361 ALA A C 1
ATOM 2596 O O . ALA A 1 361 ? 8.275 21.665 -10.594 1.00 91.31 361 ALA A O 1
ATOM 2597 N N . TRP A 1 362 ? 8.987 19.915 -9.391 1.00 94.62 362 TRP A N 1
ATOM 2598 C CA . TRP A 1 362 ? 7.770 19.117 -9.561 1.00 94.62 362 TRP A CA 1
ATOM 2599 C C . TRP A 1 362 ? 6.633 19.604 -8.653 1.00 94.62 362 TRP A C 1
ATOM 2601 O O . TRP A 1 362 ? 5.506 19.760 -9.128 1.00 94.62 362 TRP A O 1
ATOM 2611 N N . ALA A 1 363 ? 6.925 19.960 -7.397 1.00 92.44 363 ALA A N 1
ATOM 2612 C CA . ALA A 1 363 ? 5.945 20.551 -6.484 1.00 92.44 363 ALA A CA 1
ATOM 2613 C C . ALA A 1 363 ? 5.402 21.898 -7.000 1.00 92.44 363 ALA A C 1
ATOM 2615 O O . ALA A 1 363 ? 4.196 22.133 -6.951 1.00 92.44 363 ALA A O 1
ATOM 2616 N N . ALA A 1 364 ? 6.256 22.748 -7.584 1.00 91.94 364 ALA A N 1
ATOM 2617 C CA . ALA A 1 364 ? 5.849 24.008 -8.217 1.00 91.94 364 ALA A CA 1
ATOM 2618 C C . ALA A 1 364 ? 4.932 23.821 -9.446 1.00 91.94 364 ALA A C 1
ATOM 2620 O O . ALA A 1 364 ? 4.240 24.755 -9.845 1.00 91.94 364 ALA A O 1
ATOM 2621 N N . ARG A 1 365 ? 4.901 22.616 -10.032 1.00 90.62 365 ARG A N 1
ATOM 2622 C CA . ARG A 1 365 ? 3.982 22.217 -11.114 1.00 90.62 365 ARG A CA 1
ATOM 2623 C C . ARG A 1 365 ? 2.727 21.495 -10.603 1.00 90.62 365 ARG A C 1
ATOM 2625 O O . ARG A 1 365 ? 1.906 21.081 -11.413 1.00 90.62 365 ARG A O 1
ATOM 2632 N N . GLY A 1 366 ? 2.581 21.323 -9.286 1.00 93.12 366 GLY A N 1
ATOM 2633 C CA . GLY A 1 366 ? 1.477 20.580 -8.672 1.00 93.12 366 GLY A CA 1
ATOM 2634 C C . GLY A 1 366 ? 1.544 19.060 -8.867 1.00 93.12 366 GLY A C 1
ATOM 2635 O O . GLY A 1 366 ? 0.521 18.397 -8.720 1.00 93.12 366 GLY A O 1
ATOM 2636 N N . ALA A 1 367 ? 2.711 18.504 -9.213 1.00 94.81 367 ALA A N 1
ATOM 2637 C CA . ALA A 1 367 ? 2.869 17.072 -9.449 1.00 94.81 367 ALA A CA 1
ATOM 2638 C C . ALA A 1 367 ? 3.192 16.302 -8.155 1.00 94.81 367 ALA A C 1
ATOM 2640 O O . ALA A 1 367 ? 4.157 16.627 -7.460 1.00 94.81 367 ALA A O 1
ATOM 2641 N N . GLU A 1 368 ? 2.439 15.237 -7.859 1.00 95.38 368 GLU A N 1
ATOM 2642 C CA . GLU A 1 368 ? 2.793 14.298 -6.787 1.00 95.38 368 GLU A CA 1
ATOM 2643 C C . GLU A 1 368 ? 3.856 13.318 -7.298 1.00 95.38 368 GLU A C 1
ATOM 2645 O O . GLU A 1 368 ? 3.596 12.530 -8.209 1.00 95.38 368 GLU A O 1
ATOM 2650 N N . VAL A 1 369 ? 5.048 13.332 -6.694 1.00 96.88 369 VAL A N 1
ATOM 2651 C CA . VAL A 1 369 ? 6.124 12.388 -7.031 1.00 96.88 369 VAL A CA 1
ATOM 2652 C C . VAL A 1 369 ? 6.529 11.581 -5.807 1.00 96.88 369 VAL A C 1
ATOM 2654 O O . VAL A 1 369 ? 6.945 12.132 -4.789 1.00 96.88 369 VAL A O 1
ATOM 2657 N N . ALA A 1 370 ? 6.435 10.258 -5.915 1.00 96.94 370 ALA A N 1
ATOM 2658 C CA . ALA A 1 370 ? 6.845 9.330 -4.870 1.00 96.94 370 ALA A CA 1
ATOM 2659 C C . ALA A 1 370 ? 8.103 8.552 -5.277 1.00 96.94 370 ALA A C 1
ATOM 2661 O O . ALA A 1 370 ? 8.157 7.974 -6.358 1.00 96.94 370 ALA A O 1
ATOM 2662 N N . VAL A 1 371 ? 9.082 8.458 -4.378 1.00 98.00 371 VAL A N 1
ATOM 2663 C CA . VAL A 1 371 ? 10.201 7.508 -4.483 1.00 98.00 371 VAL A CA 1
ATOM 2664 C C . VAL A 1 371 ? 10.027 6.492 -3.357 1.00 98.00 371 VAL A C 1
ATOM 2666 O O . VAL A 1 371 ? 9.925 6.886 -2.198 1.00 98.00 371 VAL A O 1
ATOM 2669 N N . SER A 1 372 ? 9.916 5.199 -3.668 1.00 97.00 372 SER A N 1
ATOM 2670 C CA . SER A 1 372 ? 9.619 4.177 -2.649 1.00 97.00 372 SER A CA 1
ATOM 2671 C C . SER A 1 372 ? 10.114 2.783 -3.036 1.00 97.00 372 SER A C 1
ATOM 2673 O O . SER A 1 372 ? 10.473 2.527 -4.189 1.00 97.00 372 SER A O 1
ATOM 2675 N N . THR A 1 373 ? 10.109 1.853 -2.074 1.00 95.62 373 THR A N 1
ATOM 2676 C CA . THR A 1 373 ? 10.204 0.429 -2.419 1.00 95.62 373 THR A CA 1
ATOM 2677 C C . THR A 1 373 ? 8.860 -0.096 -2.919 1.00 95.62 373 THR A C 1
ATOM 2679 O O . THR A 1 373 ? 7.818 0.492 -2.633 1.00 95.62 373 THR A O 1
ATOM 2682 N N . VAL A 1 374 ? 8.865 -1.221 -3.640 1.00 92.69 374 VAL A N 1
ATOM 2683 C CA . VAL A 1 374 ? 7.629 -1.888 -4.103 1.00 92.69 374 VAL A CA 1
ATOM 2684 C C . VAL A 1 374 ? 6.656 -2.139 -2.941 1.00 92.69 374 VAL A C 1
ATOM 2686 O O . VAL A 1 374 ? 5.483 -1.788 -3.034 1.00 92.69 374 VAL A O 1
ATOM 2689 N N . ASP A 1 375 ? 7.163 -2.670 -1.825 1.00 89.69 375 ASP A N 1
ATOM 2690 C CA . ASP A 1 375 ? 6.421 -2.907 -0.579 1.00 89.69 375 ASP A CA 1
ATOM 2691 C C . ASP A 1 375 ? 5.841 -1.598 -0.017 1.00 89.69 375 ASP A C 1
ATOM 2693 O O . ASP A 1 375 ? 4.662 -1.505 0.313 1.00 89.69 375 ASP A O 1
ATOM 2697 N N . GLY A 1 376 ? 6.665 -0.544 0.030 1.00 88.62 376 GLY A N 1
ATOM 2698 C CA . GLY A 1 376 ? 6.295 0.790 0.512 1.00 88.62 376 GLY A CA 1
ATOM 2699 C C . GLY A 1 376 ? 5.397 1.586 -0.442 1.00 88.62 376 GLY A C 1
ATOM 2700 O O . GLY A 1 376 ? 5.206 2.787 -0.232 1.00 88.62 376 GLY A O 1
ATOM 2701 N N . TYR A 1 377 ? 4.889 0.963 -1.506 1.00 90.94 377 TYR A N 1
ATOM 2702 C CA . TYR A 1 377 ? 3.948 1.554 -2.458 1.00 90.94 377 TYR A CA 1
ATOM 2703 C C . TYR A 1 377 ? 2.762 0.621 -2.778 1.00 90.94 377 TYR A C 1
ATOM 2705 O O . TYR A 1 377 ? 1.984 0.868 -3.704 1.00 90.94 377 TYR A O 1
ATOM 2713 N N . GLN A 1 378 ? 2.577 -0.450 -1.999 1.00 84.94 378 GLN A N 1
ATOM 2714 C CA . GLN A 1 378 ? 1.376 -1.278 -2.080 1.00 84.94 378 GLN A CA 1
ATOM 2715 C C . GLN A 1 378 ? 0.123 -0.451 -1.720 1.00 84.94 378 GLN A C 1
ATOM 2717 O O . GLN A 1 378 ? 0.203 0.570 -1.035 1.00 84.94 378 GLN A O 1
ATOM 2722 N N . GLY A 1 379 ? -1.033 -0.816 -2.281 1.00 81.62 379 GLY A N 1
ATOM 2723 C CA . GLY A 1 379 ? -2.281 -0.047 -2.158 1.00 81.62 379 GLY A CA 1
ATOM 2724 C C . GLY A 1 379 ? -2.338 1.308 -2.897 1.00 81.62 379 GLY A C 1
ATOM 2725 O O . GLY A 1 379 ? -3.428 1.854 -3.040 1.00 81.62 379 GLY A O 1
ATOM 2726 N N . ARG A 1 380 ? -1.218 1.852 -3.406 1.00 90.12 380 ARG A N 1
ATOM 2727 C CA . ARG A 1 380 ? -1.165 3.126 -4.164 1.00 90.12 380 ARG A CA 1
ATOM 2728 C C . ARG A 1 380 ? -1.185 2.920 -5.688 1.00 90.12 380 ARG A C 1
ATOM 2730 O O . ARG A 1 380 ? -1.050 1.795 -6.174 1.00 90.12 380 ARG A O 1
ATOM 2737 N N . GLU A 1 381 ? -1.343 4.018 -6.428 1.00 95.06 381 GLU A N 1
ATOM 2738 C CA . GLU A 1 381 ? -1.221 4.123 -7.890 1.00 95.06 381 GLU A CA 1
ATOM 2739 C C . GLU A 1 381 ? -0.718 5.516 -8.307 1.00 95.06 381 GLU A C 1
ATOM 2741 O O . GLU A 1 381 ? -0.839 6.464 -7.536 1.00 95.06 381 GLU A O 1
ATOM 2746 N N . ALA A 1 382 ? -0.174 5.630 -9.522 1.00 97.56 382 ALA A N 1
ATOM 2747 C CA . ALA A 1 382 ? 0.269 6.887 -10.139 1.00 97.56 382 ALA A CA 1
ATOM 2748 C C . ALA A 1 382 ? 0.002 6.861 -11.653 1.00 97.56 382 ALA A C 1
ATOM 2750 O O . ALA A 1 382 ? -0.086 5.782 -12.242 1.00 97.56 382 ALA A O 1
ATOM 2751 N N . ASP A 1 383 ? -0.106 8.014 -12.315 1.00 97.88 383 ASP A N 1
ATOM 2752 C CA . ASP A 1 383 ? -0.303 8.065 -13.771 1.00 97.88 383 ASP A CA 1
ATOM 2753 C C . ASP A 1 383 ? 0.852 7.386 -14.506 1.00 97.88 383 ASP A C 1
ATOM 2755 O O . ASP A 1 383 ? 0.616 6.545 -15.379 1.00 97.88 383 ASP A O 1
ATOM 2759 N N . VAL A 1 384 ? 2.086 7.678 -14.090 1.00 98.38 384 VAL A N 1
ATOM 2760 C CA . VAL A 1 384 ? 3.300 7.034 -14.604 1.00 98.38 384 VAL A CA 1
ATOM 2761 C C . VAL A 1 384 ? 4.113 6.356 -13.508 1.00 98.38 384 VAL A C 1
ATOM 2763 O O . VAL A 1 384 ? 4.260 6.871 -12.400 1.00 98.38 384 VAL A O 1
ATOM 2766 N N . VAL A 1 385 ? 4.678 5.194 -13.835 1.00 98.62 385 VAL A N 1
ATOM 2767 C CA . VAL A 1 385 ? 5.597 4.457 -12.960 1.00 98.62 385 VAL A CA 1
ATOM 2768 C C . VAL A 1 385 ? 6.905 4.194 -13.689 1.00 98.62 385 VAL A C 1
ATOM 2770 O O . VAL A 1 385 ? 6.909 3.652 -14.795 1.00 98.62 385 VAL A O 1
ATOM 2773 N N . VAL A 1 386 ? 8.013 4.537 -13.035 1.00 98.56 386 VAL A N 1
ATOM 2774 C CA . VAL A 1 386 ? 9.368 4.208 -13.479 1.00 98.56 386 VAL A CA 1
ATOM 2775 C C . VAL A 1 386 ? 9.963 3.205 -12.494 1.00 98.56 386 VAL A C 1
ATOM 2777 O O . VAL A 1 386 ? 10.244 3.537 -11.344 1.00 98.56 386 VAL A O 1
ATOM 2780 N N . PHE A 1 387 ? 10.121 1.954 -12.919 1.00 98.38 387 PHE A N 1
ATOM 2781 C CA . PHE A 1 387 ? 10.647 0.877 -12.085 1.00 98.38 387 PHE A CA 1
ATOM 2782 C C . PHE A 1 387 ? 12.145 0.669 -12.330 1.00 98.38 387 PHE A C 1
ATOM 2784 O O . PHE A 1 387 ? 12.542 0.337 -13.442 1.00 98.38 387 PHE A O 1
ATOM 2791 N N . SER A 1 388 ? 12.965 0.825 -11.291 1.00 97.50 388 SER A N 1
ATOM 2792 C CA . SER A 1 388 ? 14.409 0.565 -11.297 1.00 97.50 388 SER A CA 1
ATOM 2793 C C . SER A 1 388 ? 14.701 -0.800 -10.669 1.00 97.50 388 SER A C 1
ATOM 2795 O O . SER A 1 388 ? 14.547 -0.985 -9.454 1.00 97.50 388 SER A O 1
ATOM 2797 N N . ALA A 1 389 ? 15.121 -1.760 -11.497 1.00 95.25 389 ALA A N 1
ATOM 2798 C CA . ALA A 1 389 ? 15.470 -3.117 -11.082 1.00 95.25 389 ALA A CA 1
ATOM 2799 C C . ALA A 1 389 ? 16.797 -3.185 -10.300 1.00 95.25 389 ALA A C 1
ATOM 2801 O O . ALA A 1 389 ? 16.970 -4.067 -9.457 1.00 95.25 389 ALA A O 1
ATOM 2802 N N . VAL A 1 390 ? 17.711 -2.237 -10.525 1.00 94.69 390 VAL A N 1
ATOM 2803 C CA . VAL A 1 390 ? 19.038 -2.063 -9.901 1.00 94.69 390 VAL A CA 1
ATOM 2804 C C . VAL A 1 390 ? 20.081 -3.102 -10.308 1.00 94.69 390 VAL A C 1
ATOM 2806 O O . VAL A 1 390 ? 21.255 -2.760 -10.464 1.00 94.69 390 VAL A O 1
ATOM 2809 N N . ARG A 1 391 ? 19.687 -4.373 -10.412 1.00 92.69 391 ARG A N 1
ATOM 2810 C CA . ARG A 1 391 ? 20.611 -5.508 -10.511 1.00 92.69 391 ARG A CA 1
ATOM 2811 C C . ARG A 1 391 ? 21.205 -5.648 -11.907 1.00 92.69 391 ARG A C 1
ATOM 2813 O O . ARG A 1 391 ? 20.479 -5.828 -12.881 1.00 92.69 391 ARG A O 1
ATOM 2820 N N . ALA A 1 392 ? 22.532 -5.616 -11.956 1.00 90.38 392 ALA A N 1
ATOM 2821 C CA . ALA A 1 392 ? 23.350 -5.665 -13.158 1.00 90.38 392 ALA A CA 1
ATOM 2822 C C . ALA A 1 392 ? 24.677 -6.361 -12.815 1.00 90.38 392 ALA A C 1
ATOM 2824 O O . ALA A 1 392 ? 25.606 -5.734 -12.300 1.00 90.38 392 ALA A O 1
ATOM 2825 N N . ASN A 1 393 ? 24.738 -7.680 -13.027 1.00 87.69 393 ASN A N 1
ATOM 2826 C CA . ASN A 1 393 ? 25.887 -8.515 -12.684 1.00 87.69 393 ASN A CA 1
ATOM 2827 C C . ASN A 1 393 ? 26.000 -9.787 -13.551 1.00 87.69 393 ASN A C 1
ATOM 2829 O O . ASN A 1 393 ? 25.017 -10.456 -13.888 1.00 87.69 393 ASN A O 1
ATOM 2833 N N . ASP A 1 394 ? 27.240 -10.192 -13.832 1.00 84.19 394 ASP A N 1
ATOM 2834 C CA . ASP A 1 394 ? 27.559 -11.359 -14.672 1.00 84.19 394 ASP A CA 1
ATOM 2835 C C . ASP A 1 394 ? 27.017 -12.682 -14.104 1.00 84.19 394 ASP A C 1
ATOM 2837 O O . ASP A 1 394 ? 26.735 -13.622 -14.844 1.00 84.19 394 ASP A O 1
ATOM 2841 N N . ARG A 1 395 ? 26.807 -12.740 -12.781 1.00 83.56 395 ARG A N 1
ATOM 2842 C CA . ARG A 1 395 ? 26.291 -13.916 -12.061 1.00 83.56 395 ARG A CA 1
ATOM 2843 C C . ARG A 1 395 ? 24.791 -14.153 -12.294 1.00 83.56 395 ARG A C 1
ATOM 2845 O O . ARG A 1 395 ? 24.292 -15.207 -11.914 1.00 83.56 395 ARG A O 1
ATOM 2852 N N . GLY A 1 396 ? 24.060 -13.188 -12.863 1.00 80.31 396 GLY A N 1
ATOM 2853 C CA . GLY A 1 396 ? 22.600 -13.263 -13.010 1.00 80.31 396 GLY A CA 1
ATOM 2854 C C . GLY A 1 396 ? 21.839 -13.215 -11.678 1.00 80.31 396 GLY A C 1
ATOM 2855 O O . GLY A 1 396 ? 20.703 -13.668 -11.599 1.00 80.31 396 GLY A O 1
ATOM 2856 N N . ALA A 1 397 ? 22.450 -12.710 -10.604 1.00 82.88 397 ALA A N 1
ATOM 2857 C CA . ALA A 1 397 ? 21.846 -12.701 -9.278 1.00 82.88 397 ALA A CA 1
ATOM 2858 C C . ALA A 1 397 ? 20.867 -11.524 -9.132 1.00 82.88 397 ALA A C 1
ATOM 2860 O O . ALA A 1 397 ? 21.290 -10.375 -9.039 1.00 82.88 397 ALA A O 1
ATOM 2861 N N . VAL A 1 398 ? 19.561 -11.799 -9.058 1.00 82.81 398 VAL A N 1
ATOM 2862 C CA . VAL A 1 398 ? 18.517 -10.751 -9.027 1.00 82.81 398 VAL A CA 1
ATOM 2863 C C . VAL A 1 398 ? 17.958 -10.438 -7.627 1.00 82.81 398 VAL A C 1
ATOM 2865 O O . VAL A 1 398 ? 17.351 -9.390 -7.426 1.00 82.81 398 VAL A O 1
ATOM 2868 N N . GLY A 1 399 ? 18.219 -11.272 -6.612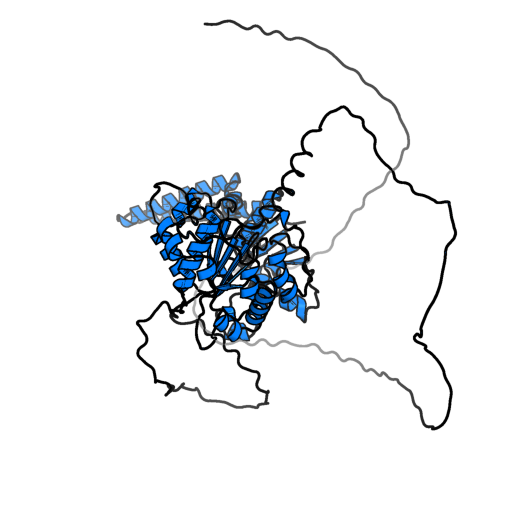 1.00 84.50 399 GLY A N 1
ATOM 2869 C CA . GLY A 1 399 ? 17.811 -11.002 -5.222 1.00 84.50 399 GLY A CA 1
ATOM 2870 C C . GLY A 1 399 ? 16.293 -10.839 -5.066 1.00 84.50 399 GLY A C 1
ATOM 2871 O O . GLY A 1 399 ? 15.548 -11.673 -5.559 1.00 84.50 399 GLY A O 1
ATOM 2872 N N . PHE A 1 400 ? 15.829 -9.757 -4.424 1.00 79.88 400 PHE A N 1
ATOM 2873 C CA . PHE A 1 400 ? 14.400 -9.486 -4.169 1.00 79.88 400 PHE A CA 1
ATOM 2874 C C . PHE A 1 400 ? 13.511 -9.436 -5.425 1.00 79.88 400 PHE A C 1
ATOM 2876 O O . PHE A 1 400 ? 12.294 -9.521 -5.308 1.00 79.88 400 PHE A O 1
ATOM 2883 N N . LEU A 1 401 ? 14.083 -9.314 -6.624 1.00 82.94 401 LEU A N 1
ATOM 2884 C CA . LEU A 1 401 ? 13.343 -9.424 -7.884 1.00 82.94 401 LEU A CA 1
ATOM 2885 C C . LEU A 1 401 ? 12.867 -10.854 -8.202 1.00 82.94 401 LEU A C 1
ATOM 2887 O O . LEU A 1 401 ? 12.078 -11.012 -9.128 1.00 82.94 401 LEU A O 1
ATOM 2891 N N . SER A 1 402 ? 13.345 -11.883 -7.490 1.00 87.00 402 SER A N 1
ATOM 2892 C CA . SER A 1 402 ? 12.982 -13.285 -7.742 1.00 87.00 402 SER A CA 1
ATOM 2893 C C . SER A 1 402 ? 11.543 -13.644 -7.362 1.00 87.00 402 SER A C 1
ATOM 2895 O O . SER A 1 402 ? 11.059 -14.682 -7.800 1.00 87.00 402 SER A O 1
ATOM 2897 N N . ASP A 1 403 ? 10.864 -12.823 -6.555 1.00 89.50 403 ASP A N 1
ATOM 2898 C CA . ASP A 1 403 ? 9.473 -13.056 -6.162 1.00 89.50 403 ASP A CA 1
ATOM 2899 C C . ASP A 1 403 ? 8.509 -12.526 -7.244 1.00 89.50 403 ASP A C 1
ATOM 2901 O O . ASP A 1 403 ? 8.402 -11.302 -7.420 1.00 89.50 403 ASP A O 1
ATOM 2905 N N . PRO A 1 404 ? 7.751 -13.397 -7.940 1.00 93.56 404 PRO A N 1
ATOM 2906 C CA . PRO A 1 404 ? 6.771 -12.971 -8.937 1.00 93.56 404 PRO A CA 1
ATOM 2907 C C . PRO A 1 404 ? 5.706 -12.018 -8.367 1.00 93.56 404 PRO A C 1
ATOM 2909 O O . PRO A 1 404 ? 5.158 -11.203 -9.109 1.00 93.56 404 PRO A O 1
ATOM 2912 N N . ARG A 1 405 ? 5.444 -12.037 -7.052 1.00 93.31 405 ARG A N 1
ATOM 2913 C CA . ARG A 1 405 ? 4.475 -11.137 -6.399 1.00 93.31 405 ARG A CA 1
ATOM 2914 C C . ARG A 1 405 ? 4.992 -9.697 -6.293 1.00 93.31 405 ARG A C 1
ATOM 2916 O O . ARG A 1 405 ? 4.219 -8.754 -6.470 1.00 93.31 405 ARG A O 1
ATOM 2923 N N . ARG A 1 406 ? 6.309 -9.508 -6.114 1.00 92.69 406 ARG A N 1
ATOM 2924 C CA . ARG A 1 406 ? 6.985 -8.190 -6.180 1.00 92.69 406 ARG A CA 1
ATOM 2925 C C . ARG A 1 406 ? 6.911 -7.608 -7.584 1.00 92.69 406 ARG A C 1
ATOM 2927 O O . ARG A 1 406 ? 6.589 -6.433 -7.747 1.00 92.69 406 ARG A O 1
ATOM 2934 N N . MET A 1 407 ? 7.145 -8.446 -8.589 1.00 94.75 407 MET A N 1
ATOM 2935 C CA . MET A 1 407 ? 6.979 -8.075 -9.991 1.00 94.75 407 MET A CA 1
ATOM 2936 C C . MET A 1 407 ? 5.527 -7.667 -10.296 1.00 94.75 407 MET A C 1
ATOM 2938 O O . MET A 1 407 ? 5.321 -6.582 -10.838 1.00 94.75 407 MET A O 1
ATOM 2942 N N . ASN A 1 408 ? 4.531 -8.474 -9.896 1.00 97.06 408 ASN A N 1
ATOM 2943 C CA . ASN A 1 408 ? 3.107 -8.174 -10.095 1.00 97.06 408 ASN A CA 1
ATOM 2944 C C . ASN A 1 408 ? 2.717 -6.815 -9.500 1.00 97.06 408 ASN A C 1
ATOM 2946 O O . ASN A 1 408 ? 2.163 -5.979 -10.213 1.00 97.06 408 ASN A O 1
ATOM 2950 N N . VAL A 1 409 ? 3.052 -6.554 -8.226 1.00 95.38 409 VAL A N 1
ATOM 2951 C CA . VAL A 1 409 ? 2.769 -5.252 -7.597 1.00 95.38 409 VAL A CA 1
ATOM 2952 C C . VAL A 1 409 ? 3.398 -4.124 -8.411 1.00 95.38 409 VAL A C 1
ATOM 2954 O O . VAL A 1 409 ? 2.665 -3.225 -8.819 1.00 95.38 409 VAL A O 1
ATOM 2957 N N . ALA A 1 410 ? 4.702 -4.187 -8.705 1.00 95.38 410 ALA A N 1
ATOM 2958 C CA . ALA A 1 410 ? 5.425 -3.116 -9.393 1.00 95.38 410 ALA A CA 1
ATOM 2959 C C . ALA A 1 410 ? 4.791 -2.719 -10.740 1.00 95.38 410 ALA A C 1
ATOM 2961 O O . ALA A 1 410 ? 4.549 -1.534 -10.973 1.00 95.38 410 ALA A O 1
ATOM 2962 N N . ILE A 1 411 ? 4.463 -3.693 -11.598 1.00 96.69 411 ILE A N 1
ATOM 2963 C CA . ILE A 1 411 ? 3.922 -3.419 -12.942 1.00 96.69 411 ILE A CA 1
ATOM 2964 C C . ILE A 1 411 ? 2.418 -3.084 -12.957 1.00 96.69 411 ILE A C 1
ATOM 2966 O O . ILE A 1 411 ? 1.919 -2.620 -13.975 1.00 96.69 411 ILE A O 1
ATOM 2970 N N . THR A 1 412 ? 1.702 -3.260 -11.838 1.00 97.19 412 THR A N 1
ATOM 2971 C CA . THR A 1 412 ? 0.261 -2.940 -11.691 1.00 97.19 412 THR A CA 1
ATOM 2972 C C . THR A 1 412 ? -0.018 -1.673 -10.866 1.00 97.19 412 THR A C 1
ATOM 2974 O O . THR A 1 412 ? -1.162 -1.401 -10.488 1.00 97.19 412 THR A O 1
ATOM 2977 N N . ARG A 1 413 ? 1.018 -0.880 -10.555 1.00 97.25 413 ARG A N 1
ATOM 2978 C CA . ARG A 1 413 ? 0.878 0.472 -9.979 1.00 97.25 413 ARG A CA 1
ATOM 2979 C C . ARG A 1 413 ? 0.547 1.599 -10.986 1.00 97.25 413 ARG A C 1
ATOM 2981 O O . ARG A 1 413 ? -0.111 2.543 -10.549 1.00 97.25 413 ARG A O 1
ATOM 2988 N N . PRO A 1 414 ? 0.968 1.574 -12.271 1.00 98.06 414 PRO A N 1
ATOM 2989 C CA . PRO A 1 414 ? 0.701 2.683 -13.184 1.00 98.06 414 PRO A CA 1
ATOM 2990 C C . PRO A 1 414 ? -0.734 2.689 -13.709 1.00 98.06 414 PRO A C 1
ATOM 2992 O O . PRO A 1 414 ? -1.351 1.642 -13.893 1.00 98.06 414 PRO A O 1
ATOM 2995 N N . ARG A 1 415 ? -1.246 3.885 -14.006 1.00 98.00 415 ARG A N 1
ATOM 2996 C CA . ARG A 1 415 ? -2.570 4.094 -14.616 1.00 98.00 415 ARG A CA 1
ATOM 2997 C C . ARG A 1 415 ? -2.461 4.295 -16.126 1.00 98.00 415 ARG A C 1
ATOM 2999 O O . ARG A 1 415 ? -3.249 3.731 -16.879 1.00 98.00 415 ARG A O 1
ATOM 3006 N N . ARG A 1 416 ? -1.480 5.091 -16.566 1.00 97.44 416 ARG A N 1
ATOM 3007 C CA . ARG A 1 416 ? -1.316 5.550 -17.953 1.00 97.44 416 ARG A CA 1
ATOM 3008 C C . ARG A 1 416 ? 0.011 5.174 -18.601 1.00 97.44 416 ARG A C 1
ATOM 3010 O O . ARG A 1 416 ? 0.016 5.085 -19.818 1.00 97.44 416 ARG A O 1
ATOM 3017 N N . GLY A 1 417 ? 1.102 4.939 -17.862 1.00 98.06 417 GLY A N 1
ATOM 3018 C CA . GLY A 1 417 ? 2.368 4.502 -18.473 1.00 98.06 417 GLY A CA 1
ATOM 3019 C C . GLY A 1 417 ? 3.376 3.830 -17.542 1.00 98.06 417 GLY A C 1
ATOM 3020 O O . GLY A 1 417 ? 3.498 4.192 -16.373 1.00 98.06 417 GLY A O 1
ATOM 3021 N N . LEU A 1 418 ? 4.114 2.854 -18.080 1.00 98.56 418 LEU A N 1
ATOM 3022 C CA . LEU A 1 418 ? 5.115 2.058 -17.362 1.00 98.56 418 LEU A CA 1
ATOM 3023 C C . LEU A 1 418 ? 6.461 2.069 -18.097 1.00 98.56 418 LEU A C 1
ATOM 3025 O O . LEU A 1 418 ? 6.556 1.621 -19.240 1.00 98.56 418 LEU A O 1
ATOM 3029 N N . VAL A 1 419 ? 7.513 2.500 -17.404 1.00 98.44 419 VAL A N 1
ATOM 3030 C CA . VAL A 1 419 ? 8.906 2.379 -17.854 1.00 98.44 419 VAL A CA 1
ATOM 3031 C C . VAL A 1 419 ? 9.664 1.470 -16.889 1.00 98.44 419 VAL A C 1
ATOM 3033 O O . VAL A 1 419 ? 9.721 1.734 -15.692 1.00 98.44 419 VAL A O 1
ATOM 3036 N N . VAL A 1 420 ? 10.259 0.395 -17.399 1.00 98.06 420 VAL A N 1
ATOM 3037 C CA . VAL A 1 420 ? 11.118 -0.532 -16.650 1.00 98.06 420 VAL A CA 1
ATOM 3038 C C . VAL A 1 420 ? 12.570 -0.282 -17.041 1.00 98.06 420 VAL A C 1
ATOM 3040 O O . VAL A 1 420 ? 12.907 -0.333 -18.220 1.00 98.06 420 VAL A O 1
ATOM 3043 N N . LEU A 1 421 ? 13.428 -0.037 -16.055 1.00 96.94 421 LEU A N 1
ATOM 3044 C CA . LEU A 1 421 ? 14.873 0.123 -16.193 1.00 96.94 421 LEU A CA 1
ATOM 3045 C C . LEU A 1 421 ? 15.554 -1.117 -15.608 1.00 96.94 421 LEU A C 1
ATOM 3047 O O . LEU A 1 421 ? 15.300 -1.466 -14.452 1.00 96.94 421 LEU A O 1
ATOM 3051 N N . ALA A 1 422 ? 16.390 -1.793 -16.395 1.00 94.81 422 ALA A N 1
ATOM 3052 C CA . ALA A 1 422 ? 17.123 -2.977 -15.947 1.00 94.81 422 ALA A CA 1
ATOM 3053 C C . ALA A 1 422 ? 18.357 -3.259 -16.816 1.00 94.81 422 ALA A C 1
ATOM 3055 O O . ALA A 1 422 ? 18.405 -2.877 -17.986 1.00 94.81 422 ALA A O 1
ATOM 3056 N N . ASP A 1 423 ? 19.300 -4.046 -16.298 1.00 93.00 423 ASP A N 1
ATOM 3057 C CA . ASP A 1 423 ? 20.133 -4.882 -17.163 1.00 93.00 423 ASP A CA 1
ATOM 3058 C C . ASP A 1 423 ? 19.328 -6.120 -17.593 1.00 93.00 423 ASP A C 1
ATOM 3060 O O . ASP A 1 423 ? 19.025 -6.999 -16.778 1.00 93.00 423 ASP A O 1
ATOM 3064 N N . THR A 1 424 ? 18.929 -6.186 -18.868 1.00 90.69 424 THR A N 1
ATOM 3065 C CA . THR A 1 424 ? 17.981 -7.223 -19.316 1.00 90.69 424 THR A CA 1
ATOM 3066 C C . THR A 1 424 ? 18.567 -8.636 -19.303 1.00 90.69 424 THR A C 1
ATOM 3068 O O . THR A 1 424 ? 17.801 -9.593 -19.167 1.00 90.69 424 THR A O 1
ATOM 3071 N N . ASP A 1 425 ? 19.893 -8.790 -19.344 1.00 90.12 425 ASP A N 1
ATOM 3072 C CA . ASP A 1 425 ? 20.557 -10.093 -19.258 1.00 90.12 425 ASP A CA 1
ATOM 3073 C C . ASP A 1 425 ? 20.606 -10.622 -17.820 1.00 90.12 425 ASP A C 1
ATOM 3075 O O . ASP A 1 425 ? 20.219 -11.767 -17.582 1.00 90.12 425 ASP A O 1
ATOM 3079 N N . THR A 1 426 ? 20.988 -9.802 -16.834 1.00 90.81 426 THR A N 1
ATOM 3080 C CA . THR A 1 426 ? 20.901 -10.163 -15.405 1.00 90.81 426 THR A CA 1
ATOM 3081 C C . THR A 1 426 ? 19.470 -10.530 -15.028 1.00 90.81 426 THR A C 1
ATOM 3083 O O . THR A 1 426 ? 19.243 -11.571 -14.406 1.00 90.81 426 THR A O 1
ATOM 3086 N N . LEU A 1 427 ? 18.500 -9.722 -15.469 1.00 88.88 427 LEU A N 1
ATOM 3087 C CA . LEU A 1 427 ? 17.077 -9.931 -15.212 1.00 88.88 427 LEU A CA 1
ATOM 3088 C C . LEU A 1 427 ? 16.566 -11.262 -15.800 1.00 88.88 427 LEU A C 1
ATOM 3090 O O . LEU A 1 427 ? 15.878 -12.019 -15.116 1.00 88.88 427 LEU A O 1
ATOM 3094 N N . THR A 1 428 ? 16.953 -11.573 -17.044 1.00 91.06 428 THR A N 1
ATOM 3095 C CA . THR A 1 428 ? 16.563 -12.806 -17.755 1.00 91.06 428 THR A CA 1
ATOM 3096 C C . THR A 1 428 ? 17.262 -14.050 -17.196 1.00 91.06 428 THR A C 1
ATOM 3098 O O . THR A 1 428 ? 16.656 -15.118 -17.143 1.00 91.06 428 THR A O 1
ATOM 3101 N N . ARG A 1 429 ? 18.526 -13.942 -16.758 1.00 89.06 429 ARG A N 1
ATOM 3102 C CA . ARG A 1 429 ? 19.264 -15.059 -16.140 1.00 89.06 429 ARG A CA 1
ATOM 3103 C C . ARG A 1 429 ? 18.735 -15.407 -14.743 1.00 89.06 429 ARG A C 1
ATOM 3105 O O . ARG A 1 429 ? 18.716 -16.582 -14.388 1.00 89.06 429 ARG A O 1
ATOM 3112 N N . GLY A 1 430 ? 18.321 -14.410 -13.958 1.00 85.75 430 GLY A N 1
ATOM 3113 C CA . GLY A 1 430 ? 18.008 -14.591 -12.536 1.00 85.75 430 GLY A CA 1
ATOM 3114 C C . GLY A 1 430 ? 16.563 -14.932 -12.172 1.00 85.75 430 GLY A C 1
ATOM 3115 O O . GLY A 1 430 ? 16.327 -15.410 -11.064 1.00 85.75 430 GLY A O 1
ATOM 3116 N N . SER A 1 431 ? 15.586 -14.701 -13.054 1.00 92.88 431 SER A N 1
ATOM 3117 C CA . SER A 1 431 ? 14.182 -15.070 -12.815 1.00 92.88 431 SER A CA 1
ATOM 3118 C C . SER A 1 431 ? 13.496 -15.522 -14.103 1.00 92.88 431 SER A C 1
ATOM 3120 O O . SER A 1 431 ? 13.579 -14.867 -15.140 1.00 92.88 431 SER A O 1
ATOM 3122 N N . ARG A 1 432 ? 12.760 -16.637 -14.015 1.00 94.62 432 ARG A N 1
ATOM 3123 C CA . ARG A 1 432 ? 11.943 -17.176 -15.117 1.00 94.62 432 ARG A CA 1
ATOM 3124 C C . ARG A 1 432 ? 10.747 -16.275 -15.438 1.00 94.62 432 ARG A C 1
ATOM 3126 O O . ARG A 1 432 ? 10.325 -16.194 -16.591 1.00 94.62 432 ARG A O 1
ATOM 3133 N N . ASP A 1 433 ? 10.229 -15.583 -14.431 1.00 95.25 433 ASP A N 1
ATOM 3134 C CA . ASP A 1 433 ? 9.065 -14.703 -14.525 1.00 95.25 433 ASP A CA 1
ATOM 3135 C C . ASP A 1 433 ? 9.452 -13.414 -15.255 1.00 95.25 433 ASP A C 1
ATOM 3137 O O . ASP A 1 433 ? 8.839 -13.050 -16.262 1.00 95.25 433 ASP A O 1
ATOM 3141 N N . TRP A 1 434 ? 10.576 -12.807 -14.858 1.00 95.44 434 TRP A N 1
ATOM 3142 C CA . TRP A 1 434 ? 11.153 -11.687 -15.596 1.00 95.44 434 TRP A CA 1
ATOM 3143 C C . TRP A 1 434 ? 11.656 -12.086 -16.986 1.00 95.44 434 TRP A C 1
ATOM 3145 O O . TRP A 1 434 ? 11.433 -11.334 -17.928 1.00 95.44 434 TRP A O 1
ATOM 3155 N N . ALA A 1 435 ? 12.251 -13.269 -17.177 1.00 95.94 435 ALA A N 1
ATOM 3156 C CA . ALA A 1 435 ? 12.585 -13.767 -18.518 1.00 95.94 435 ALA A CA 1
ATOM 3157 C C . ALA A 1 435 ? 11.341 -13.865 -19.425 1.00 95.94 435 ALA A C 1
ATOM 3159 O O . ALA A 1 435 ? 11.399 -13.547 -20.616 1.00 95.94 435 ALA A O 1
ATOM 3160 N N . THR A 1 436 ? 10.194 -14.251 -18.855 1.00 97.44 436 THR A N 1
ATOM 3161 C CA . THR A 1 436 ? 8.903 -14.294 -19.557 1.00 97.44 436 THR A CA 1
ATOM 3162 C C . THR A 1 436 ? 8.398 -12.885 -19.884 1.00 97.44 436 THR A C 1
ATOM 3164 O O . THR A 1 436 ? 7.961 -12.647 -21.011 1.00 97.44 436 THR A O 1
ATOM 3167 N N . TYR A 1 437 ? 8.545 -11.925 -18.965 1.00 97.19 437 TYR A N 1
ATOM 3168 C CA . TYR A 1 437 ? 8.248 -10.508 -19.210 1.00 97.19 437 TYR A CA 1
ATOM 3169 C C . TYR A 1 437 ? 9.139 -9.888 -20.288 1.00 97.19 437 TYR A C 1
ATOM 3171 O O . TYR A 1 437 ? 8.627 -9.259 -21.205 1.00 97.19 437 TYR A O 1
ATOM 3179 N N . VAL A 1 438 ? 10.456 -10.111 -20.245 1.00 96.56 438 VAL A N 1
ATOM 3180 C CA . VAL A 1 438 ? 11.405 -9.624 -21.262 1.00 96.56 438 VAL A CA 1
ATOM 3181 C C . VAL A 1 438 ? 11.076 -10.231 -22.630 1.00 96.56 438 VAL A C 1
ATOM 3183 O O . VAL A 1 438 ? 11.081 -9.520 -23.634 1.00 96.56 438 VAL A O 1
ATOM 3186 N N . LYS A 1 439 ? 10.719 -11.522 -22.693 1.00 97.38 439 LYS A N 1
ATOM 3187 C CA . LYS A 1 439 ? 10.259 -12.175 -23.930 1.00 97.38 439 LYS A CA 1
ATOM 3188 C C . LYS A 1 439 ? 8.963 -11.556 -24.469 1.00 97.38 439 LYS A C 1
ATOM 3190 O O . LYS A 1 439 ? 8.865 -11.338 -25.676 1.00 97.38 439 LYS A O 1
ATOM 3195 N N . TRP A 1 440 ? 7.991 -11.263 -23.603 1.00 97.62 440 TRP A N 1
ATOM 3196 C CA . TRP A 1 440 ? 6.755 -10.574 -23.985 1.00 97.62 440 TRP A CA 1
ATOM 3197 C C . TRP A 1 440 ? 7.025 -9.137 -24.444 1.00 97.62 440 TRP A C 1
ATOM 3199 O O . TRP A 1 440 ? 6.617 -8.766 -25.537 1.00 97.62 440 TRP A O 1
ATOM 3209 N N . ALA A 1 441 ? 7.794 -8.352 -23.690 1.00 97.31 441 ALA A N 1
ATOM 3210 C CA . ALA A 1 441 ? 8.160 -6.986 -24.053 1.00 97.31 441 ALA A CA 1
ATOM 3211 C C . ALA A 1 441 ? 8.865 -6.937 -25.424 1.00 97.31 441 ALA A C 1
ATOM 3213 O O . ALA A 1 441 ? 8.545 -6.086 -26.255 1.00 97.31 441 ALA A O 1
ATOM 3214 N N . ARG A 1 442 ? 9.758 -7.902 -25.708 1.00 96.75 442 ARG A N 1
ATOM 3215 C CA . ARG A 1 442 ? 10.388 -8.072 -27.031 1.00 96.75 442 ARG A CA 1
ATOM 3216 C C . ARG A 1 442 ? 9.359 -8.388 -28.126 1.00 96.75 442 ARG A C 1
ATOM 3218 O O . ARG A 1 442 ? 9.444 -7.790 -29.192 1.00 96.75 442 ARG A O 1
ATOM 3225 N N . SER A 1 443 ? 8.360 -9.246 -27.881 1.00 96.94 443 SER A N 1
ATOM 3226 C CA . SER A 1 443 ? 7.291 -9.511 -28.868 1.00 96.94 443 SER A CA 1
ATOM 3227 C C . SER A 1 443 ? 6.305 -8.351 -29.044 1.00 96.94 443 SER A C 1
ATOM 3229 O O . SER A 1 443 ? 5.684 -8.237 -30.095 1.00 96.94 443 SER A O 1
ATOM 3231 N N . GLN A 1 444 ? 6.183 -7.474 -28.045 1.00 96.44 444 GLN A N 1
ATOM 3232 C CA . GLN A 1 444 ? 5.410 -6.232 -28.121 1.00 96.44 444 GLN A CA 1
ATOM 3233 C C . GLN A 1 444 ? 6.170 -5.077 -28.797 1.00 96.44 444 GLN A C 1
ATOM 3235 O O . GLN A 1 444 ? 5.570 -4.030 -29.037 1.00 96.44 444 GLN A O 1
ATOM 3240 N N . GLY A 1 445 ? 7.467 -5.249 -29.086 1.00 96.00 445 GLY A N 1
ATOM 3241 C CA . GLY A 1 445 ? 8.345 -4.226 -29.662 1.00 96.00 445 GLY A CA 1
ATOM 3242 C C . GLY A 1 445 ? 8.798 -3.138 -28.678 1.00 96.00 445 GLY A C 1
ATOM 3243 O O . GLY A 1 445 ? 9.456 -2.187 -29.090 1.00 96.00 445 GLY A O 1
ATOM 3244 N N . VAL A 1 446 ? 8.468 -3.252 -27.387 1.00 96.38 446 VAL A N 1
ATOM 3245 C CA . VAL A 1 446 ? 8.615 -2.173 -26.386 1.00 96.38 446 VAL A CA 1
ATOM 3246 C C . VAL A 1 446 ? 9.971 -2.176 -25.663 1.00 96.38 446 VAL A C 1
ATOM 3248 O O . VAL A 1 446 ? 10.078 -1.705 -24.532 1.00 96.38 446 VAL A O 1
ATOM 3251 N N . VAL A 1 447 ? 11.017 -2.723 -26.290 1.00 95.62 447 VAL A N 1
ATOM 3252 C CA . VAL A 1 447 ? 12.369 -2.837 -25.711 1.00 95.62 447 VAL A CA 1
ATOM 3253 C C . VAL A 1 447 ? 13.357 -2.003 -26.513 1.00 95.62 447 VAL A C 1
ATOM 3255 O O . VAL A 1 447 ? 13.420 -2.138 -27.731 1.00 95.62 447 VAL A O 1
ATOM 3258 N N . ALA A 1 448 ? 14.148 -1.183 -25.825 1.00 92.38 448 ALA A N 1
ATOM 3259 C CA . ALA A 1 448 ? 15.171 -0.327 -26.425 1.00 92.38 448 ALA A CA 1
ATOM 3260 C C . ALA A 1 448 ? 16.416 -0.241 -25.529 1.00 92.38 448 ALA A C 1
ATOM 3262 O O . ALA A 1 448 ? 16.364 -0.579 -24.343 1.00 92.38 448 ALA A O 1
ATOM 3263 N N . ALA A 1 449 ? 17.532 0.239 -26.078 1.00 87.19 449 ALA A N 1
ATOM 3264 C CA . ALA A 1 449 ? 18.644 0.716 -25.262 1.00 87.19 449 ALA A CA 1
ATOM 3265 C C . ALA A 1 449 ? 18.347 2.141 -24.768 1.00 87.19 449 ALA A C 1
ATOM 3267 O O . ALA A 1 449 ? 17.814 2.964 -25.513 1.00 87.19 449 ALA A O 1
ATOM 3268 N N . ASP A 1 450 ? 18.721 2.446 -23.528 1.00 79.62 450 ASP A N 1
ATOM 3269 C CA . ASP A 1 450 ? 18.558 3.770 -22.908 1.00 79.62 450 ASP A CA 1
ATOM 3270 C C . ASP A 1 450 ? 19.020 4.939 -23.805 1.00 79.62 450 ASP A C 1
ATOM 3272 O O . ASP A 1 450 ? 18.248 5.863 -24.080 1.00 79.62 450 ASP A O 1
ATOM 3276 N N . ARG A 1 451 ? 20.235 4.843 -24.360 1.00 78.56 451 ARG A N 1
ATOM 3277 C CA . ARG A 1 451 ? 20.859 5.854 -25.236 1.00 78.56 451 ARG A CA 1
ATOM 3278 C C . ARG A 1 451 ? 20.116 6.118 -26.550 1.00 78.56 451 ARG A C 1
ATOM 3280 O O . ARG A 1 451 ? 20.427 7.095 -27.220 1.00 78.56 451 ARG A O 1
ATOM 3287 N N . GLN A 1 452 ? 19.169 5.266 -26.948 1.00 74.94 452 GLN A N 1
ATOM 3288 C CA . GLN A 1 452 ? 18.362 5.471 -28.159 1.00 74.94 452 GLN A CA 1
ATOM 3289 C C . GL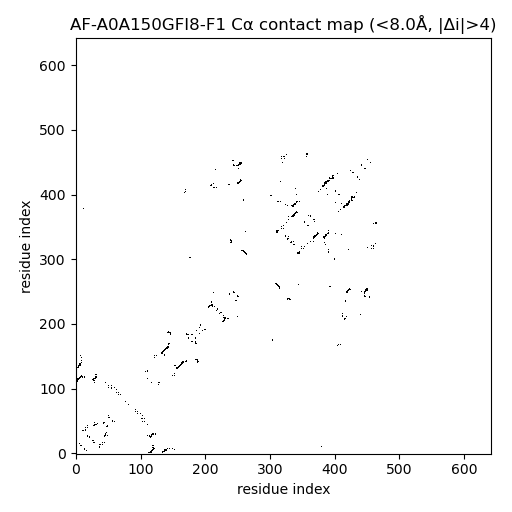N A 1 452 ? 17.158 6.394 -27.918 1.00 74.94 452 GLN A C 1
ATOM 3291 O O . GLN A 1 452 ? 16.558 6.872 -28.881 1.00 74.94 452 GLN A O 1
ATOM 3296 N N . LEU A 1 453 ? 16.782 6.618 -26.652 1.00 75.38 453 LEU A N 1
ATOM 3297 C CA . LEU A 1 453 ? 15.549 7.318 -26.280 1.00 75.38 453 LEU A CA 1
ATOM 3298 C C . LEU A 1 453 ? 15.772 8.528 -25.366 1.00 75.38 453 LEU A C 1
ATOM 3300 O O . LEU A 1 453 ? 14.958 9.448 -25.407 1.00 75.38 453 LEU A O 1
ATOM 3304 N N . ILE A 1 454 ? 16.842 8.556 -24.560 1.00 84.12 454 ILE A N 1
ATOM 3305 C CA . ILE A 1 454 ? 17.103 9.662 -23.627 1.00 84.12 454 ILE A CA 1
ATOM 3306 C C . ILE A 1 454 ? 18.593 9.801 -23.266 1.00 84.12 454 ILE A C 1
ATOM 3308 O O . ILE A 1 454 ? 19.237 8.847 -22.829 1.00 84.12 454 ILE A O 1
ATOM 3312 N N . ASP A 1 455 ? 19.129 11.022 -23.365 1.00 82.00 455 ASP A N 1
ATOM 3313 C CA . ASP A 1 455 ? 20.354 11.407 -22.654 1.00 82.00 455 ASP A CA 1
ATOM 3314 C C . ASP A 1 455 ? 19.972 11.918 -21.258 1.00 82.00 455 ASP A C 1
ATOM 3316 O O . ASP A 1 455 ? 19.506 13.047 -21.075 1.00 82.00 455 ASP A O 1
ATOM 3320 N N . ALA A 1 456 ? 20.160 11.059 -20.255 1.00 82.00 456 ALA A N 1
ATOM 3321 C CA . ALA A 1 456 ? 19.839 11.387 -18.874 1.00 82.00 456 ALA A CA 1
ATOM 3322 C C . ALA A 1 456 ? 20.705 12.527 -18.305 1.00 82.00 456 ALA A C 1
ATOM 3324 O O . ALA A 1 456 ? 20.233 13.273 -17.448 1.00 82.00 456 ALA A O 1
ATOM 3325 N N . GLN A 1 457 ? 21.948 12.700 -18.767 1.00 81.06 457 GLN A N 1
ATOM 3326 C CA . GLN A 1 457 ? 22.837 13.748 -18.268 1.00 81.06 457 GLN A CA 1
ATOM 3327 C C . GLN A 1 457 ? 22.501 15.104 -18.892 1.00 81.06 457 GLN A C 1
ATOM 3329 O O . GLN A 1 457 ? 22.494 16.099 -18.167 1.00 81.06 457 GLN A O 1
ATOM 3334 N N . ALA A 1 458 ? 22.158 15.160 -20.182 1.00 81.06 458 ALA A N 1
ATOM 3335 C CA . ALA A 1 458 ? 21.661 16.382 -20.813 1.00 81.06 458 ALA A CA 1
ATOM 3336 C C . ALA A 1 458 ? 20.359 16.859 -20.143 1.00 81.06 458 ALA A C 1
ATOM 3338 O O . ALA A 1 458 ? 20.292 17.994 -19.665 1.00 81.06 458 ALA A O 1
ATOM 3339 N N . VAL A 1 459 ? 19.366 15.967 -19.999 1.00 83.62 459 VAL A N 1
ATOM 3340 C CA . VAL A 1 459 ? 18.073 16.278 -19.354 1.00 83.62 459 VAL A CA 1
ATOM 3341 C C . VAL A 1 459 ? 18.264 16.777 -17.920 1.00 83.62 459 VAL A C 1
ATOM 3343 O O . VAL A 1 459 ? 17.728 17.821 -17.553 1.00 83.62 459 VAL A O 1
ATOM 3346 N N . LEU A 1 460 ? 19.059 16.077 -17.105 1.00 83.69 460 LEU A N 1
ATOM 3347 C CA . LEU A 1 460 ? 19.280 16.454 -15.705 1.00 83.69 460 LEU A CA 1
ATOM 3348 C C . LEU A 1 460 ? 20.208 17.665 -15.516 1.00 83.69 460 LEU A C 1
ATOM 3350 O O . LEU A 1 460 ? 20.284 18.185 -14.401 1.00 83.69 460 LEU A O 1
ATOM 3354 N N . SER A 1 461 ? 20.923 18.097 -16.558 1.00 82.00 461 SER A N 1
ATOM 3355 C CA . SER A 1 461 ? 21.709 19.338 -16.538 1.00 82.00 461 SER A CA 1
ATOM 3356 C C . SER A 1 461 ? 20.837 20.537 -16.902 1.00 82.00 461 SER A C 1
ATOM 3358 O O . SER A 1 461 ? 20.861 21.529 -16.180 1.00 82.00 461 SER A O 1
ATOM 3360 N N . ALA A 1 462 ? 19.994 20.416 -17.934 1.00 76.44 462 ALA A N 1
ATOM 3361 C CA . ALA A 1 462 ? 18.998 21.433 -18.277 1.00 76.44 462 ALA A CA 1
ATOM 3362 C C . ALA A 1 462 ? 18.009 21.675 -17.120 1.00 76.44 462 ALA A C 1
ATOM 3364 O O . ALA A 1 462 ? 17.759 22.816 -16.742 1.00 76.44 462 ALA A O 1
ATOM 3365 N N . ALA A 1 463 ? 17.521 20.602 -16.487 1.00 73.75 463 ALA A N 1
ATOM 3366 C CA . ALA A 1 463 ? 16.617 20.679 -15.336 1.00 73.75 463 ALA A CA 1
ATOM 3367 C C . ALA A 1 463 ? 17.256 21.251 -14.051 1.00 73.75 463 ALA A C 1
ATOM 3369 O O . ALA A 1 463 ? 16.531 21.577 -13.116 1.00 73.75 463 ALA A O 1
ATOM 3370 N N . GLY A 1 464 ? 18.591 21.335 -13.982 1.00 55.06 464 GLY A N 1
ATOM 3371 C CA . GLY A 1 464 ? 19.330 21.881 -12.837 1.00 55.06 464 GLY A CA 1
ATOM 3372 C C . GLY A 1 464 ? 19.603 23.387 -12.921 1.00 55.06 464 GLY A C 1
ATOM 3373 O O . GLY A 1 464 ? 20.152 23.958 -11.978 1.00 55.06 464 GLY A O 1
ATOM 3374 N N . GLY A 1 465 ? 19.246 24.038 -14.033 1.00 45.94 465 GLY A N 1
ATOM 3375 C CA . GLY A 1 465 ? 19.264 25.494 -14.139 1.00 45.94 465 GLY A CA 1
ATOM 3376 C C . GLY A 1 465 ? 18.151 26.122 -13.298 1.00 45.94 465 GLY A C 1
ATOM 3377 O O . GLY A 1 465 ? 17.007 25.671 -13.331 1.00 45.94 465 GLY A O 1
ATOM 3378 N N . GLY A 1 466 ? 18.470 27.187 -12.555 1.00 37.47 466 GLY A N 1
ATOM 3379 C CA . GLY A 1 466 ? 17.450 28.018 -11.904 1.00 37.47 466 GLY A CA 1
ATOM 3380 C C . GLY A 1 466 ? 16.482 28.640 -12.927 1.00 37.47 466 GLY A C 1
ATOM 3381 O O . GLY A 1 466 ? 16.805 28.680 -14.114 1.00 37.47 466 GLY A O 1
ATOM 3382 N N . PRO A 1 467 ? 15.301 29.132 -12.504 1.00 39.50 467 PRO A N 1
ATOM 3383 C CA . PRO A 1 467 ? 14.230 29.555 -13.412 1.00 39.50 467 PRO A CA 1
ATOM 3384 C C . PRO A 1 467 ? 14.683 30.684 -14.356 1.00 39.50 467 PRO A C 1
ATOM 3386 O O . PRO A 1 467 ? 14.724 31.851 -13.971 1.00 39.50 467 PRO A O 1
ATOM 3389 N N . GLY A 1 468 ? 15.033 30.316 -15.594 1.00 31.03 468 GLY A N 1
ATOM 3390 C CA . GLY A 1 468 ? 15.834 31.155 -16.487 1.00 31.03 468 GLY A CA 1
ATOM 3391 C C . GLY A 1 468 ? 15.750 30.771 -17.968 1.00 31.03 468 GLY A C 1
ATOM 3392 O O . GLY A 1 468 ? 16.763 30.434 -18.564 1.00 31.03 468 GLY A O 1
ATOM 3393 N N . ALA A 1 469 ? 14.549 30.926 -18.538 1.00 29.09 469 ALA A N 1
ATOM 3394 C CA . ALA A 1 469 ? 14.232 31.007 -19.974 1.00 29.09 469 ALA A CA 1
ATOM 3395 C C . ALA A 1 469 ? 14.333 29.750 -20.883 1.00 29.09 469 ALA A C 1
ATOM 3397 O O . ALA A 1 469 ? 15.300 29.002 -20.874 1.00 29.09 469 ALA A O 1
ATOM 3398 N N . ALA A 1 470 ? 13.321 29.660 -21.760 1.00 30.20 470 ALA A N 1
ATOM 3399 C CA . ALA A 1 470 ? 13.281 29.027 -23.087 1.00 30.20 470 ALA A CA 1
ATOM 3400 C C . ALA A 1 470 ? 13.416 27.488 -23.246 1.00 30.20 470 ALA A C 1
ATOM 3402 O O . ALA A 1 470 ? 14.488 26.895 -23.219 1.00 30.20 470 ALA A O 1
ATOM 3403 N N . ASP A 1 471 ? 12.278 26.888 -23.611 1.00 36.03 471 ASP A N 1
ATOM 3404 C CA . ASP A 1 471 ? 12.125 26.037 -24.800 1.00 36.03 471 ASP A CA 1
ATOM 3405 C C . ASP A 1 471 ? 12.909 24.720 -24.923 1.00 36.03 471 ASP A C 1
ATOM 3407 O O . ASP A 1 471 ? 13.642 24.472 -25.881 1.00 36.03 471 ASP A O 1
ATOM 3411 N N . ALA A 1 472 ? 12.471 23.742 -24.125 1.00 35.53 472 ALA A N 1
ATOM 3412 C CA . ALA A 1 472 ? 12.525 22.320 -24.497 1.00 35.53 472 ALA A CA 1
ATOM 3413 C C . ALA A 1 472 ? 11.792 21.981 -25.827 1.00 35.53 472 ALA A C 1
ATOM 3415 O O . ALA A 1 472 ? 11.831 20.838 -26.275 1.00 35.53 472 ALA A O 1
ATOM 3416 N N . ALA A 1 473 ? 11.129 22.956 -26.464 1.00 33.28 473 ALA A N 1
ATOM 3417 C CA . ALA A 1 473 ? 10.523 22.844 -27.790 1.00 33.28 473 ALA A CA 1
ATOM 3418 C C . ALA A 1 473 ? 11.516 23.061 -28.955 1.00 33.28 473 ALA A C 1
ATOM 3420 O O . ALA A 1 473 ? 11.215 22.656 -30.073 1.00 33.28 473 ALA A O 1
ATOM 3421 N N . ALA A 1 474 ? 12.687 23.670 -28.718 1.00 33.72 474 ALA A N 1
ATOM 3422 C CA . ALA A 1 474 ? 13.629 24.042 -29.784 1.00 33.72 474 ALA A CA 1
ATOM 3423 C C . ALA A 1 474 ? 14.540 22.890 -30.266 1.00 33.72 474 ALA A C 1
ATOM 3425 O O . ALA A 1 474 ? 15.100 22.951 -31.357 1.00 33.72 474 ALA A O 1
ATOM 3426 N N . LEU A 1 475 ? 14.685 21.816 -29.481 1.00 35.59 475 LEU A N 1
ATOM 3427 C CA . LEU A 1 475 ? 15.644 20.723 -29.729 1.00 35.59 475 LEU A CA 1
ATOM 3428 C C . LEU A 1 475 ? 15.166 19.653 -30.738 1.00 35.59 475 LEU A C 1
ATOM 3430 O O . LEU A 1 475 ? 15.685 18.539 -30.747 1.00 35.59 475 LEU A O 1
ATOM 3434 N N . LEU A 1 476 ? 14.174 19.969 -31.579 1.00 34.06 476 LEU A N 1
ATOM 3435 C CA . LEU A 1 476 ? 13.655 19.088 -32.640 1.00 34.06 476 LEU A CA 1
ATOM 3436 C C . LEU A 1 476 ? 13.397 19.832 -33.969 1.00 34.06 476 LEU A C 1
ATOM 3438 O O . LEU A 1 476 ? 12.607 19.367 -34.789 1.00 34.06 476 LEU A O 1
ATOM 3442 N N . SER A 1 477 ? 14.035 20.987 -34.190 1.00 31.98 477 SER A N 1
ATOM 3443 C CA . SER A 1 477 ? 13.805 21.826 -35.379 1.00 31.98 477 SER A CA 1
ATOM 3444 C C . SER A 1 477 ? 15.082 22.479 -35.934 1.00 31.98 477 SER A C 1
ATOM 3446 O O . SER A 1 477 ? 15.077 23.668 -36.248 1.00 31.98 477 SER A O 1
ATOM 3448 N N . SER A 1 478 ? 16.186 21.727 -36.025 1.00 32.12 478 SER A N 1
ATOM 3449 C CA . SER A 1 478 ? 17.451 22.218 -36.601 1.00 32.12 478 SER A CA 1
ATOM 3450 C C . SER A 1 478 ? 18.344 21.098 -37.172 1.00 32.12 478 SER A C 1
ATOM 3452 O O . SER A 1 478 ? 19.459 20.886 -36.698 1.00 32.12 478 SER A O 1
ATOM 3454 N N . GLU A 1 479 ? 17.857 20.389 -38.192 1.00 35.25 479 GLU A N 1
ATOM 3455 C CA . GLU A 1 479 ? 18.673 19.546 -39.085 1.00 35.25 479 GLU A CA 1
ATOM 3456 C C . GLU A 1 479 ? 18.259 19.811 -40.543 1.00 35.25 479 GLU A C 1
ATOM 3458 O O . GLU A 1 479 ? 17.463 19.067 -41.100 1.00 35.25 479 GLU A O 1
ATOM 3463 N N . ASP A 1 480 ? 18.756 20.909 -41.123 1.00 31.03 480 ASP A N 1
ATOM 3464 C CA . ASP A 1 480 ? 18.753 21.189 -42.572 1.00 31.03 480 ASP A CA 1
ATOM 3465 C C . ASP A 1 480 ? 19.667 22.405 -42.852 1.00 31.03 480 ASP A C 1
ATOM 3467 O O . ASP A 1 480 ? 19.230 23.545 -42.716 1.00 31.03 480 ASP A O 1
ATOM 3471 N N . ASP A 1 481 ? 20.950 22.165 -43.160 1.00 28.05 481 ASP A N 1
ATOM 3472 C CA . ASP A 1 481 ? 21.719 22.857 -44.219 1.00 28.05 481 ASP A CA 1
ATOM 3473 C C . ASP A 1 481 ? 23.165 22.306 -44.339 1.00 28.05 481 ASP A C 1
ATOM 3475 O O . ASP A 1 481 ? 23.685 21.683 -43.414 1.00 28.05 481 ASP A O 1
ATOM 3479 N N . GLU A 1 482 ? 23.812 22.562 -45.487 1.00 28.06 482 GLU A N 1
ATOM 3480 C CA . GLU A 1 482 ? 25.191 22.169 -45.882 1.00 28.06 482 GLU A CA 1
ATOM 3481 C C . GLU A 1 482 ? 25.467 20.696 -46.280 1.00 28.06 482 GLU A C 1
ATOM 3483 O O . GLU A 1 482 ? 26.312 20.002 -45.710 1.00 28.06 482 GLU A O 1
ATOM 3488 N N . ALA A 1 483 ? 24.841 20.257 -47.384 1.00 29.22 483 ALA A N 1
ATOM 3489 C CA . ALA A 1 483 ? 25.404 19.237 -48.289 1.00 29.22 483 ALA A CA 1
ATOM 3490 C C . ALA A 1 483 ? 24.847 19.353 -49.733 1.00 29.22 483 ALA A C 1
ATOM 3492 O O . ALA A 1 483 ? 23.949 18.614 -50.138 1.00 29.22 483 ALA A O 1
ATOM 3493 N N . GLY A 1 484 ? 25.367 20.278 -50.549 1.00 26.19 484 GLY A N 1
ATOM 3494 C CA . GLY A 1 484 ? 24.911 20.450 -51.942 1.00 26.19 484 GLY A CA 1
ATOM 3495 C C . GLY A 1 484 ? 25.337 19.305 -52.883 1.00 26.19 484 GLY A C 1
ATOM 3496 O O . GLY A 1 484 ? 26.532 19.050 -53.021 1.00 26.19 484 GLY A O 1
ATOM 3497 N N . GLY A 1 485 ? 24.391 18.633 -53.571 1.00 25.06 485 GLY A N 1
ATOM 3498 C CA . GLY A 1 485 ? 24.733 17.398 -54.310 1.00 25.06 485 GLY A CA 1
ATOM 3499 C C . GLY A 1 485 ? 23.731 16.752 -55.294 1.00 25.06 485 GLY A C 1
ATOM 3500 O O . GLY A 1 485 ? 23.812 15.544 -55.484 1.00 25.06 485 GLY A O 1
ATOM 3501 N N . ALA A 1 486 ? 22.870 17.516 -55.984 1.00 26.89 486 ALA A N 1
ATOM 3502 C CA . ALA A 1 486 ? 22.045 17.069 -57.138 1.00 26.89 486 ALA A CA 1
ATOM 3503 C C . ALA A 1 486 ? 20.890 16.046 -56.888 1.00 26.89 486 ALA A C 1
ATOM 3505 O O . ALA A 1 486 ? 20.613 15.645 -55.767 1.00 26.89 486 ALA A O 1
ATOM 3506 N N . ALA A 1 487 ? 20.208 15.659 -57.984 1.00 27.36 487 ALA A N 1
ATOM 3507 C CA . ALA A 1 487 ? 19.134 14.645 -58.112 1.00 27.36 487 ALA A CA 1
ATOM 3508 C C . ALA A 1 487 ? 17.685 14.990 -57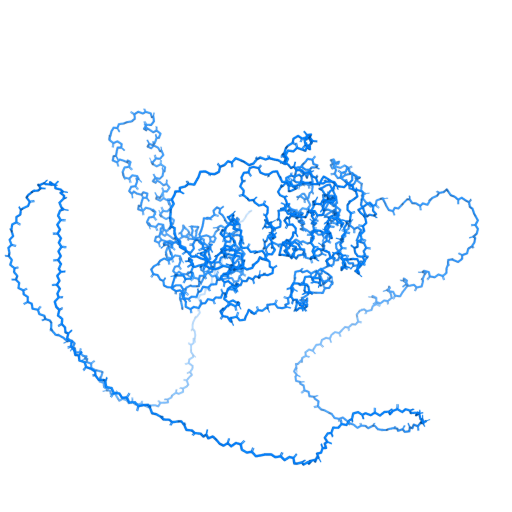.659 1.00 27.36 487 ALA A C 1
ATOM 3510 O O . ALA A 1 487 ? 17.143 14.461 -56.697 1.00 27.36 487 ALA A O 1
ATOM 3511 N N . SER A 1 488 ? 17.020 15.798 -58.494 1.00 28.66 488 SER A N 1
ATOM 3512 C CA . SER A 1 488 ? 15.583 15.749 -58.859 1.00 28.66 488 SER A CA 1
ATOM 3513 C C . SER A 1 488 ? 14.757 14.493 -58.469 1.00 28.66 488 SER A C 1
ATOM 3515 O O . SER A 1 488 ? 15.108 13.384 -58.869 1.00 28.66 488 SER A O 1
ATOM 3517 N N . GLY A 1 489 ? 13.561 14.686 -57.876 1.00 28.66 489 GLY A N 1
ATOM 3518 C CA . GLY A 1 489 ? 12.458 13.707 -57.979 1.00 28.66 489 GLY A CA 1
ATOM 3519 C C . GLY A 1 489 ? 11.306 13.803 -56.953 1.00 28.66 489 GLY A C 1
ATOM 3520 O O . GLY A 1 489 ? 11.524 13.670 -55.760 1.00 28.66 489 GLY A O 1
ATOM 3521 N N . ASN A 1 490 ? 10.060 13.926 -57.440 1.00 29.56 490 ASN A N 1
ATOM 3522 C CA . ASN A 1 490 ? 8.780 13.635 -56.753 1.00 29.56 490 ASN A CA 1
ATOM 3523 C C . ASN A 1 490 ? 8.498 14.205 -55.337 1.00 29.56 490 ASN A C 1
ATOM 3525 O O . ASN A 1 490 ? 8.509 13.479 -54.344 1.00 29.56 490 ASN A O 1
ATOM 3529 N N . GLN A 1 491 ? 7.963 15.432 -55.275 1.00 27.14 491 GLN A N 1
ATOM 3530 C CA . GLN A 1 491 ? 6.974 15.811 -54.248 1.00 27.14 491 GLN A CA 1
ATOM 3531 C C . GLN A 1 491 ? 5.549 15.729 -54.829 1.00 27.14 491 GLN A C 1
ATOM 3533 O O . GLN A 1 491 ? 5.052 16.693 -55.403 1.00 27.14 491 GLN A O 1
ATOM 3538 N N . ALA A 1 492 ? 4.889 14.569 -54.709 1.00 32.53 492 ALA A N 1
ATOM 3539 C CA . ALA A 1 492 ? 3.529 14.360 -55.235 1.00 32.53 492 ALA A CA 1
ATOM 3540 C C . ALA A 1 492 ? 2.743 13.255 -54.489 1.00 32.53 492 ALA A C 1
ATOM 3542 O O . ALA A 1 492 ? 2.237 12.320 -55.105 1.00 32.53 492 ALA A O 1
ATOM 3543 N N . ALA A 1 493 ? 2.654 13.335 -53.153 1.00 31.98 493 ALA A N 1
ATOM 3544 C CA . ALA A 1 493 ? 1.874 12.373 -52.350 1.00 31.98 493 ALA A CA 1
ATOM 3545 C C . ALA A 1 493 ? 1.247 12.956 -51.066 1.00 31.98 493 ALA A C 1
ATOM 3547 O O . ALA A 1 493 ? 0.103 12.648 -50.744 1.00 31.98 493 ALA A O 1
ATOM 3548 N N . ALA A 1 494 ? 1.961 13.821 -50.335 1.00 31.64 494 ALA A N 1
ATOM 3549 C CA . ALA A 1 494 ? 1.550 14.255 -48.992 1.00 31.64 494 ALA A CA 1
ATOM 3550 C C . ALA A 1 494 ? 0.365 15.250 -48.945 1.00 31.64 494 ALA A C 1
ATOM 3552 O O . ALA A 1 494 ? -0.271 15.395 -47.906 1.00 31.64 494 ALA A O 1
ATOM 3553 N N . ALA A 1 495 ? 0.040 15.926 -50.053 1.00 31.41 495 ALA A N 1
ATOM 3554 C CA . ALA A 1 495 ? -0.938 17.022 -50.068 1.00 31.41 495 ALA A CA 1
ATOM 3555 C C . ALA A 1 495 ? -2.421 16.583 -50.069 1.00 31.41 495 ALA A C 1
ATOM 3557 O O . ALA A 1 495 ? -3.303 17.415 -49.872 1.00 31.41 495 ALA A O 1
ATOM 3558 N N . ALA A 1 496 ? -2.720 15.298 -50.297 1.00 32.31 496 ALA A N 1
ATOM 3559 C CA . ALA A 1 496 ? -4.095 14.824 -50.501 1.00 32.31 496 ALA A CA 1
ATOM 3560 C C . ALA A 1 496 ? -4.858 14.467 -49.207 1.00 32.31 496 ALA A C 1
ATOM 3562 O O . ALA A 1 496 ? -6.086 14.433 -49.216 1.00 32.31 496 ALA A O 1
ATOM 3563 N N . ALA A 1 497 ? -4.162 14.200 -48.095 1.00 32.72 497 ALA A N 1
ATOM 3564 C CA . ALA A 1 497 ? -4.793 13.724 -46.858 1.00 32.72 497 ALA A CA 1
ATOM 3565 C C . ALA A 1 497 ? -5.402 14.856 -46.005 1.00 32.72 497 ALA A C 1
ATOM 3567 O O . ALA A 1 497 ? -6.461 14.689 -45.401 1.00 32.72 497 ALA A O 1
ATOM 3568 N N . THR A 1 498 ? -4.757 16.024 -45.970 1.00 34.78 498 THR A N 1
ATOM 3569 C CA . THR A 1 498 ? -5.091 17.115 -45.034 1.00 34.78 498 THR A CA 1
ATOM 3570 C C . THR A 1 498 ? -6.361 17.888 -45.417 1.00 34.78 498 THR A C 1
ATOM 3572 O O . THR A 1 498 ? -6.966 18.541 -44.572 1.00 34.78 498 THR A O 1
ATOM 3575 N N . ALA A 1 499 ? -6.808 17.797 -46.675 1.00 32.44 499 ALA A N 1
ATOM 3576 C CA . ALA A 1 499 ? -7.965 18.542 -47.182 1.00 32.44 499 ALA A CA 1
ATOM 3577 C C . ALA A 1 499 ? -9.333 17.947 -46.782 1.00 32.44 499 ALA A C 1
ATOM 3579 O O . ALA A 1 499 ? -10.340 18.651 -46.819 1.00 32.44 499 ALA A O 1
ATOM 3580 N N . ALA A 1 500 ? -9.394 16.667 -46.394 1.00 31.83 500 ALA A N 1
ATOM 3581 C CA . ALA A 1 500 ? -10.663 15.969 -46.158 1.00 31.83 500 ALA A CA 1
ATOM 3582 C C . ALA A 1 500 ? -11.295 16.245 -44.778 1.00 31.83 500 ALA A C 1
ATOM 3584 O O . ALA A 1 500 ? -12.506 16.112 -44.621 1.00 31.83 500 ALA A O 1
ATOM 3585 N N . VAL A 1 501 ? -10.495 16.629 -43.777 1.00 35.31 501 VA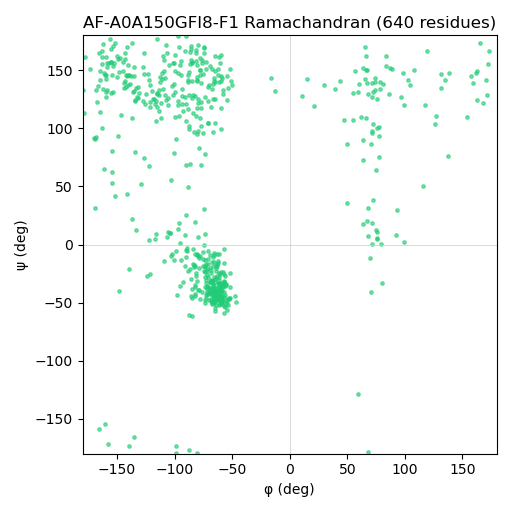L A N 1
ATOM 3586 C CA . VAL A 1 501 ? -10.950 16.750 -42.375 1.00 35.31 501 VAL A CA 1
ATOM 3587 C C . VAL A 1 501 ? -11.582 18.118 -42.080 1.00 35.31 501 VAL A C 1
ATOM 3589 O O . VAL A 1 501 ? -12.500 18.212 -41.270 1.00 35.31 501 VAL A O 1
ATOM 3592 N N . ALA A 1 502 ? -11.157 19.178 -42.775 1.00 31.70 502 ALA A N 1
ATOM 3593 C CA . ALA A 1 502 ? -11.666 20.537 -42.561 1.00 31.70 502 ALA A CA 1
ATOM 3594 C C . ALA A 1 502 ? -13.106 20.758 -43.077 1.00 31.70 502 ALA A C 1
ATOM 3596 O O . ALA A 1 502 ? -13.792 21.668 -42.622 1.00 31.70 502 ALA A O 1
ATOM 3597 N N . ALA A 1 503 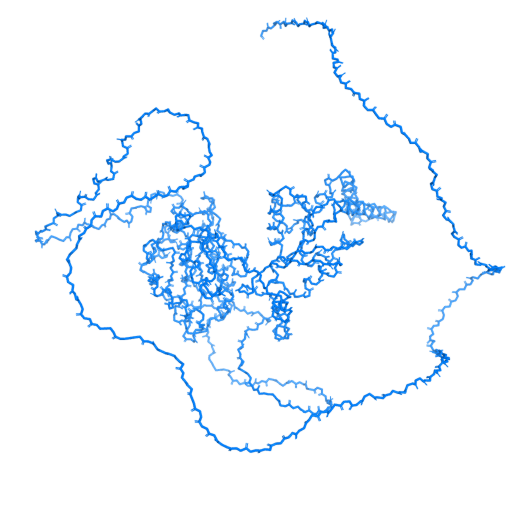? -13.588 19.926 -44.007 1.00 32.00 503 ALA A N 1
ATOM 3598 C CA . ALA A 1 503 ? -14.859 20.137 -44.710 1.00 32.00 503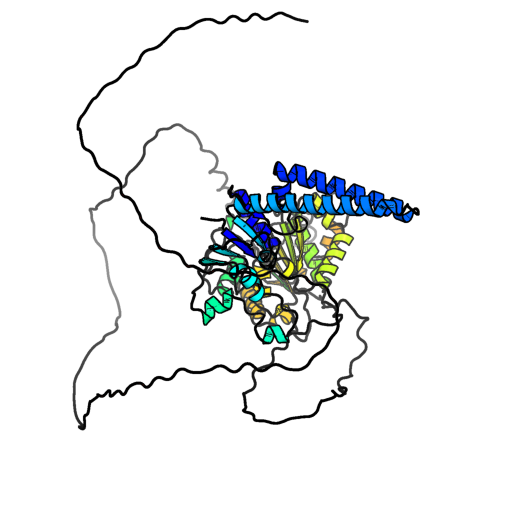 ALA A CA 1
ATOM 3599 C C . ALA A 1 503 ? -16.117 19.643 -43.959 1.00 32.00 503 ALA A C 1
ATOM 3601 O O . ALA A 1 503 ? -17.230 19.825 -44.453 1.00 32.00 503 ALA A O 1
ATOM 3602 N N . ALA A 1 504 ? -15.960 19.009 -42.790 1.00 31.56 504 ALA A N 1
ATOM 3603 C CA . ALA A 1 504 ? -17.055 18.379 -42.041 1.00 31.56 504 ALA A CA 1
ATOM 3604 C C . ALA A 1 504 ? -17.567 19.196 -40.834 1.00 31.56 504 ALA A C 1
ATOM 3606 O O . ALA A 1 504 ? -18.568 18.817 -40.232 1.00 31.56 504 ALA A O 1
ATOM 3607 N N . ALA A 1 505 ? -16.899 20.298 -40.468 1.00 32.44 505 ALA A N 1
ATOM 3608 C CA . ALA A 1 505 ? -17.235 21.086 -39.276 1.00 32.44 505 ALA A CA 1
ATOM 3609 C C . ALA A 1 505 ? -18.288 22.189 -39.520 1.00 32.44 505 ALA A C 1
ATOM 3611 O O . ALA A 1 505 ? -18.979 22.591 -38.586 1.00 32.44 505 ALA A O 1
ATOM 3612 N N . GLU A 1 506 ? -18.459 22.655 -40.763 1.00 34.69 506 GLU A N 1
ATOM 3613 C CA . GLU A 1 506 ? -19.439 23.694 -41.120 1.00 34.69 506 GLU A CA 1
ATOM 3614 C C . GLU A 1 506 ? -20.713 23.110 -41.754 1.00 34.69 506 GLU A C 1
ATOM 3616 O O . GLU A 1 506 ? -20.918 23.143 -42.976 1.00 34.69 506 GLU A O 1
ATOM 3621 N N . ARG A 1 507 ? -21.594 22.581 -40.891 1.00 28.28 507 ARG A N 1
ATOM 3622 C CA . ARG A 1 507 ? -23.060 22.603 -41.078 1.00 28.28 507 ARG A CA 1
ATOM 3623 C C . ARG A 1 507 ? -23.803 22.159 -39.814 1.00 28.28 507 ARG A C 1
ATOM 3625 O O . ARG A 1 507 ? -24.121 20.988 -39.630 1.00 28.28 507 ARG A O 1
ATOM 3632 N N . SER A 1 508 ? -24.119 23.130 -38.966 1.00 33.72 508 SER A N 1
ATOM 3633 C CA . SER A 1 508 ? -25.122 23.021 -37.906 1.00 33.72 508 SER A CA 1
ATOM 3634 C C . SER A 1 508 ? -26.122 24.176 -38.041 1.00 33.72 508 SER A C 1
ATOM 3636 O O . SER A 1 508 ? -25.776 25.255 -38.522 1.00 33.72 508 SER A O 1
ATOM 3638 N N . GLY A 1 509 ? -27.382 23.905 -37.695 1.00 27.02 509 GLY A N 1
ATOM 3639 C CA . GLY A 1 509 ? -28.552 24.657 -38.164 1.00 27.02 509 GLY A CA 1
ATOM 3640 C C . GLY A 1 509 ? -29.464 23.714 -38.971 1.00 27.02 509 GLY A C 1
ATOM 3641 O O . GLY A 1 509 ? -29.006 23.130 -39.947 1.00 27.02 509 GLY A O 1
ATOM 3642 N N . ASP A 1 510 ? -30.725 23.475 -38.604 1.00 29.50 510 ASP A N 1
ATOM 3643 C CA . ASP A 1 510 ? -31.561 24.247 -37.674 1.00 29.50 510 ASP A CA 1
ATOM 3644 C C . ASP A 1 510 ? -32.660 23.395 -36.986 1.00 29.50 510 ASP A C 1
ATOM 3646 O O . ASP A 1 510 ? -32.924 22.263 -37.380 1.00 29.50 510 ASP A O 1
ATOM 3650 N N . ALA A 1 511 ? -33.312 24.001 -35.990 1.00 28.91 511 ALA A N 1
ATOM 3651 C CA . ALA A 1 511 ? -34.686 23.778 -35.519 1.00 28.91 511 ALA A CA 1
ATOM 3652 C C . ALA A 1 511 ? -35.171 22.410 -34.942 1.00 28.91 511 ALA A C 1
ATOM 3654 O O . ALA A 1 511 ? -35.569 21.494 -35.650 1.00 28.91 511 ALA A O 1
ATOM 3655 N N . LEU A 1 512 ? -35.400 22.443 -33.618 1.00 29.39 512 LEU A N 1
ATOM 3656 C CA . LEU A 1 512 ? -36.679 22.132 -32.930 1.00 29.39 512 LEU A CA 1
ATOM 3657 C C . LEU A 1 512 ? -37.242 20.684 -32.798 1.00 29.39 512 LEU A C 1
ATOM 3659 O O . LEU A 1 512 ? -38.045 20.231 -33.602 1.00 29.39 512 LEU A O 1
ATOM 3663 N N . ALA A 1 513 ? -37.073 20.164 -31.569 1.00 27.38 513 ALA A N 1
ATOM 3664 C CA . ALA A 1 513 ? -38.156 19.879 -30.596 1.00 27.38 513 ALA A CA 1
ATOM 3665 C C . ALA A 1 513 ? -38.996 18.567 -30.627 1.00 27.38 513 ALA A C 1
ATOM 3667 O O . ALA A 1 513 ? -39.122 17.875 -31.626 1.00 27.38 513 ALA A O 1
ATOM 3668 N N . ALA A 1 514 ? -39.634 18.339 -29.462 1.00 28.34 514 ALA A N 1
ATOM 3669 C CA . ALA A 1 514 ? -40.750 17.433 -29.137 1.00 28.34 514 ALA A CA 1
ATOM 3670 C C . ALA A 1 514 ? -40.499 15.911 -28.964 1.00 28.34 514 ALA A C 1
ATOM 3672 O O . ALA A 1 514 ? -40.677 15.136 -29.892 1.00 28.34 514 ALA A O 1
ATOM 3673 N N . ASP A 1 515 ? -40.274 15.532 -27.693 1.00 28.59 515 ASP A N 1
ATOM 3674 C CA . ASP A 1 515 ? -41.145 14.621 -26.908 1.00 28.59 515 ASP A CA 1
ATOM 3675 C C . ASP A 1 515 ? -41.305 13.131 -27.327 1.00 28.59 515 ASP A C 1
ATOM 3677 O O . ASP A 1 515 ? -40.897 12.689 -28.395 1.00 28.59 515 ASP A O 1
ATOM 3681 N N . GLY A 1 516 ? -41.933 12.339 -26.450 1.00 25.97 516 GLY A N 1
ATOM 3682 C CA . GLY A 1 516 ? -42.408 10.981 -26.735 1.00 25.97 516 GLY A CA 1
ATOM 3683 C C . GLY A 1 516 ? -41.552 9.855 -26.147 1.00 25.97 516 GLY A C 1
ATOM 3684 O O . GLY A 1 516 ? -40.324 9.866 -26.201 1.00 25.97 516 GLY A O 1
ATOM 3685 N N . ALA A 1 517 ? -42.217 8.840 -25.591 1.00 25.88 517 ALA A N 1
ATOM 3686 C CA . ALA A 1 517 ? -41.579 7.692 -24.953 1.00 25.88 517 ALA A CA 1
ATOM 3687 C C . ALA A 1 517 ? -42.070 6.347 -25.519 1.00 25.88 517 ALA A C 1
ATOM 3689 O O . ALA A 1 517 ? -43.163 6.249 -26.069 1.00 25.88 517 ALA A O 1
ATOM 3690 N N . ALA A 1 518 ? -41.295 5.309 -25.191 1.00 26.89 518 ALA A N 1
ATOM 3691 C CA . ALA A 1 518 ? -41.725 3.927 -24.965 1.00 26.89 518 ALA A CA 1
ATOM 3692 C C . ALA A 1 518 ? -41.909 2.941 -26.144 1.00 26.89 518 ALA A C 1
ATOM 3694 O O . ALA A 1 518 ? -42.298 3.258 -27.262 1.00 26.89 518 ALA A O 1
ATOM 3695 N N . THR A 1 519 ? -41.740 1.673 -25.746 1.00 27.56 519 THR A N 1
ATOM 3696 C CA . THR A 1 519 ? -42.243 0.412 -26.329 1.00 27.56 519 THR A CA 1
ATOM 3697 C C . THR A 1 519 ? -41.656 -0.138 -27.634 1.00 27.56 519 THR A C 1
ATOM 3699 O O . THR A 1 519 ? -41.547 0.514 -28.663 1.00 27.56 519 THR A O 1
ATOM 3702 N N . ALA A 1 520 ? -41.324 -1.429 -27.560 1.00 28.91 520 ALA A N 1
ATOM 3703 C CA . ALA A 1 520 ? -40.857 -2.272 -28.651 1.00 28.91 520 ALA A CA 1
ATOM 3704 C C . ALA A 1 520 ? -42.011 -2.871 -29.469 1.00 28.91 520 ALA A C 1
ATOM 3706 O O . ALA A 1 520 ? -43.074 -3.125 -28.906 1.00 28.91 520 ALA A O 1
ATOM 3707 N N . ALA A 1 521 ? -41.735 -3.246 -30.726 1.00 25.62 521 ALA A N 1
ATOM 3708 C CA . ALA A 1 521 ? -42.234 -4.488 -31.336 1.00 25.62 521 ALA A CA 1
ATOM 3709 C C . ALA A 1 521 ? -41.508 -4.825 -32.661 1.00 25.62 521 ALA A C 1
ATOM 3711 O O . ALA A 1 521 ? -41.321 -3.972 -33.524 1.00 25.62 521 ALA A O 1
ATOM 3712 N N . THR A 1 522 ? -41.150 -6.096 -32.844 1.00 30.59 522 THR A N 1
ATOM 3713 C CA . THR A 1 522 ? -41.079 -6.788 -34.154 1.00 30.59 522 THR A CA 1
ATOM 3714 C C . THR A 1 522 ? -42.517 -7.241 -34.541 1.00 30.59 522 THR A C 1
ATOM 3716 O O . THR A 1 522 ? -43.350 -7.213 -33.630 1.00 30.59 522 THR A O 1
ATOM 3719 N N . PRO A 1 523 ? -42.882 -7.688 -35.783 1.00 39.06 523 PRO A N 1
ATOM 3720 C CA . PRO A 1 523 ? -42.073 -8.558 -36.662 1.00 39.06 523 PRO A CA 1
ATOM 3721 C C . PRO A 1 523 ? -42.342 -8.563 -38.209 1.00 39.06 523 PRO A C 1
ATOM 3723 O O . PRO A 1 523 ? -43.162 -7.834 -38.752 1.00 39.06 523 PRO A O 1
ATOM 3726 N N . THR A 1 524 ? -41.671 -9.508 -38.895 1.00 27.62 524 THR A N 1
ATOM 3727 C CA . THR A 1 524 ? -42.114 -10.293 -40.091 1.00 27.62 524 THR A CA 1
ATOM 3728 C C . THR A 1 524 ? -42.269 -9.695 -41.516 1.00 27.62 524 THR A C 1
ATOM 3730 O O . THR A 1 524 ? -43.366 -9.369 -41.943 1.00 27.62 524 THR A O 1
ATOM 3733 N N . THR A 1 525 ? -41.200 -9.872 -42.319 1.00 28.62 525 THR A N 1
ATOM 3734 C CA . THR A 1 525 ? -41.110 -10.709 -43.567 1.00 28.62 525 THR A CA 1
ATOM 3735 C C . THR A 1 525 ? -41.874 -10.412 -44.886 1.00 28.62 525 THR A C 1
ATOM 3737 O O . THR A 1 525 ? -42.929 -9.800 -44.908 1.00 28.62 525 THR A O 1
ATOM 3740 N N . VAL A 1 526 ? -41.359 -11.059 -45.961 1.00 27.66 526 VAL A N 1
ATOM 3741 C CA . VAL A 1 526 ? -41.846 -11.202 -47.366 1.00 27.66 526 VAL A CA 1
ATOM 3742 C C . VAL A 1 526 ? -41.433 -10.046 -48.300 1.00 27.66 526 VAL A C 1
ATOM 3744 O O . VAL A 1 526 ? -41.622 -8.892 -47.952 1.00 27.66 526 VAL A O 1
ATOM 3747 N N . GLY A 1 527 ? -40.850 -10.255 -49.495 1.00 24.72 527 GLY A N 1
ATOM 3748 C CA . GLY A 1 527 ? -40.371 -11.466 -50.204 1.00 24.72 527 GLY A CA 1
ATOM 3749 C C . GLY A 1 527 ? -39.238 -11.095 -51.199 1.00 24.72 527 GLY A C 1
ATOM 3750 O O . GLY A 1 527 ? -39.055 -9.923 -51.497 1.00 24.72 527 GLY A O 1
ATOM 3751 N N . ALA A 1 528 ? -38.305 -11.988 -51.562 1.00 24.52 528 ALA A N 1
ATOM 3752 C CA . ALA A 1 528 ? -38.377 -12.929 -52.701 1.00 24.52 528 ALA A CA 1
ATOM 3753 C C . ALA A 1 528 ? -38.535 -12.254 -54.092 1.00 24.52 528 ALA A C 1
ATOM 3755 O O . ALA A 1 528 ? -39.445 -11.457 -54.268 1.00 24.52 528 ALA A O 1
ATOM 3756 N N . ALA A 1 529 ? -37.772 -12.567 -55.153 1.00 26.17 529 ALA A N 1
ATOM 3757 C CA . ALA A 1 529 ? -36.581 -13.423 -55.367 1.00 26.17 529 ALA A CA 1
ATOM 3758 C C . ALA A 1 529 ? -35.901 -12.967 -56.713 1.00 26.17 529 ALA A C 1
ATOM 3760 O O . ALA A 1 529 ? -36.089 -11.812 -57.070 1.00 26.17 529 ALA A O 1
ATOM 3761 N N . SER A 1 530 ? -35.121 -13.681 -57.551 1.00 25.55 530 SER A N 1
ATOM 3762 C CA . SER A 1 530 ? -34.722 -15.098 -57.732 1.00 25.55 530 SER A CA 1
ATOM 3763 C C . SER A 1 530 ? -33.498 -15.208 -58.703 1.00 25.55 530 SER A C 1
ATOM 3765 O O . SER A 1 530 ? -32.825 -14.211 -58.932 1.00 25.55 530 SER A O 1
ATOM 3767 N N . VAL A 1 531 ? -33.259 -16.387 -59.322 1.00 26.36 531 VAL A N 1
ATOM 3768 C CA . VAL A 1 531 ? -32.266 -16.702 -60.397 1.00 26.36 531 VAL A CA 1
ATOM 3769 C C . VAL A 1 531 ? -30.779 -16.790 -59.976 1.00 26.36 531 VAL A C 1
ATOM 3771 O O . VAL A 1 531 ? -30.290 -16.005 -59.177 1.00 26.36 531 VAL A O 1
ATOM 3774 N N . ALA A 1 532 ? -30.038 -17.769 -60.536 1.00 26.47 532 ALA A N 1
ATOM 3775 C CA . ALA A 1 532 ? -28.578 -17.925 -60.381 1.00 26.47 532 ALA A CA 1
ATOM 3776 C C . ALA A 1 532 ? -27.928 -18.855 -61.444 1.00 26.47 532 ALA A C 1
ATOM 3778 O O . ALA A 1 532 ? -28.564 -19.791 -61.936 1.00 26.47 532 ALA A O 1
ATOM 3779 N N . LYS A 1 533 ? -26.620 -18.678 -61.716 1.00 23.88 533 LYS A N 1
ATOM 3780 C CA . LYS A 1 533 ? -25.712 -19.677 -62.338 1.00 23.88 533 LYS A CA 1
ATOM 3781 C C . LYS A 1 533 ? -24.412 -19.736 -61.508 1.00 23.88 533 LYS A C 1
ATOM 3783 O O . LYS A 1 533 ? -23.889 -18.672 -61.215 1.00 23.88 533 LYS A O 1
ATOM 3788 N N . ARG A 1 534 ? -23.860 -20.849 -60.990 1.00 29.20 534 ARG A N 1
ATOM 3789 C CA . ARG A 1 534 ? -23.790 -22.312 -61.298 1.00 29.20 534 ARG A CA 1
ATOM 3790 C C . ARG A 1 534 ? -22.447 -22.734 -61.932 1.00 29.20 534 ARG A C 1
ATOM 3792 O O . ARG A 1 534 ? -22.001 -22.048 -62.838 1.00 29.20 534 ARG A O 1
ATOM 3799 N N . SER A 1 535 ? -21.836 -23.898 -61.623 1.00 27.97 535 SER A N 1
ATOM 3800 C CA . SER A 1 535 ? -21.908 -24.796 -60.428 1.00 27.97 535 SER A CA 1
ATOM 3801 C C . SER A 1 535 ? -20.962 -26.026 -60.537 1.00 27.97 535 SER A C 1
ATOM 3803 O O . SER A 1 535 ? -21.249 -26.906 -61.352 1.00 27.97 535 SER A O 1
ATOM 3805 N N . ARG A 1 536 ? -19.915 -26.132 -59.692 1.00 32.06 536 ARG A N 1
ATOM 3806 C CA . ARG A 1 536 ? -19.124 -27.334 -59.257 1.00 32.06 536 ARG A CA 1
ATOM 3807 C C . ARG A 1 536 ? -17.919 -26.844 -58.411 1.00 32.06 536 ARG A C 1
ATOM 3809 O O . ARG A 1 536 ? -17.679 -25.645 -58.409 1.00 32.06 536 ARG A O 1
ATOM 3816 N N . GLY A 1 537 ? -17.154 -27.645 -57.656 1.00 27.47 537 GLY A N 1
ATOM 3817 C CA . GLY A 1 537 ? -17.216 -29.084 -57.317 1.00 27.47 537 GLY A CA 1
ATOM 3818 C C . GLY A 1 537 ? -15.851 -29.776 -57.527 1.00 27.47 537 GLY A C 1
ATOM 3819 O O . GLY A 1 537 ? -15.256 -29.548 -58.570 1.00 27.47 537 GLY A O 1
ATOM 3820 N N . GLY A 1 538 ? -15.299 -30.621 -56.640 1.00 26.67 538 GLY A N 1
ATOM 3821 C CA . GLY A 1 538 ? -15.680 -31.093 -55.286 1.00 26.67 538 GLY A CA 1
ATOM 3822 C C . GLY A 1 538 ? -14.472 -31.800 -54.609 1.00 26.67 538 GLY A C 1
ATOM 3823 O O . GLY A 1 538 ? -13.474 -32.025 -55.281 1.00 26.67 538 GLY A O 1
ATOM 3824 N N . SER A 1 539 ? -14.439 -32.053 -53.289 1.00 26.14 539 SER A N 1
ATOM 3825 C CA . SER A 1 539 ? -14.762 -33.341 -52.604 1.00 26.14 539 SER A CA 1
ATOM 3826 C C . SER A 1 539 ? -14.576 -33.130 -51.068 1.00 26.14 539 SER A C 1
ATOM 3828 O O . SER A 1 539 ? -13.660 -32.399 -50.713 1.00 26.14 539 SER A O 1
ATOM 3830 N N . ARG A 1 540 ? -15.450 -33.517 -50.106 1.00 29.58 540 ARG A N 1
ATOM 3831 C CA . ARG A 1 540 ? -15.814 -34.868 -49.558 1.00 29.58 540 ARG A CA 1
ATOM 3832 C C . ARG A 1 540 ? -14.650 -35.554 -48.784 1.00 29.58 540 ARG A C 1
ATOM 3834 O O . ARG A 1 540 ? -13.531 -35.470 -49.259 1.00 29.58 540 ARG A O 1
ATOM 3841 N N . ILE A 1 541 ? -14.800 -36.240 -47.627 1.00 26.42 541 ILE A N 1
ATOM 3842 C CA . ILE A 1 541 ? -15.952 -36.851 -46.885 1.00 26.42 541 ILE A CA 1
ATOM 3843 C C . ILE A 1 541 ? -15.862 -36.567 -45.343 1.00 26.42 541 ILE A C 1
ATOM 3845 O O . ILE A 1 541 ? -14.887 -35.986 -44.880 1.00 26.42 541 ILE A O 1
ATOM 3849 N N . ARG A 1 542 ? -16.890 -36.930 -44.543 1.00 26.52 542 ARG A N 1
ATOM 3850 C CA . ARG A 1 542 ? -17.011 -36.763 -43.068 1.00 26.52 542 ARG A CA 1
ATOM 3851 C C . ARG A 1 542 ? -16.952 -38.085 -42.257 1.00 26.52 542 ARG A C 1
ATOM 3853 O O . ARG A 1 542 ? -17.260 -39.145 -42.785 1.00 26.52 542 ARG A O 1
ATOM 3860 N N . ARG A 1 543 ? -16.683 -37.932 -40.946 1.00 30.33 543 ARG A N 1
ATOM 3861 C CA . ARG A 1 543 ? -17.047 -38.752 -39.752 1.00 30.33 543 ARG A CA 1
ATOM 3862 C C . ARG A 1 543 ? -18.186 -39.790 -39.917 1.00 30.33 543 ARG A C 1
ATOM 3864 O O . ARG A 1 543 ? -19.229 -39.451 -40.469 1.00 30.33 543 ARG A O 1
ATOM 3871 N N . ALA A 1 544 ? -18.046 -40.950 -39.255 1.00 24.78 544 ALA A N 1
ATOM 3872 C CA . ALA A 1 544 ? -19.112 -41.926 -38.951 1.00 24.78 544 ALA A CA 1
ATOM 3873 C C . ALA A 1 544 ? -18.949 -42.541 -37.531 1.00 24.78 544 ALA A C 1
ATOM 3875 O O . ALA A 1 544 ? -17.920 -42.315 -36.894 1.00 24.78 544 ALA A O 1
ATOM 3876 N N . THR A 1 545 ? -19.954 -43.285 -37.040 1.00 27.00 545 THR A N 1
ATOM 3877 C CA . THR A 1 545 ? -20.031 -43.911 -35.693 1.00 27.00 545 THR A CA 1
ATOM 3878 C C . THR A 1 545 ? -21.003 -45.110 -35.671 1.00 27.00 545 THR A C 1
ATOM 3880 O O . THR A 1 545 ? -21.980 -45.074 -36.413 1.00 27.00 545 THR A O 1
ATOM 3883 N N . VAL A 1 546 ? -20.814 -46.045 -34.718 1.00 28.17 546 VAL A N 1
ATOM 3884 C CA . VAL A 1 546 ? -21.702 -47.181 -34.318 1.00 28.17 546 VAL A CA 1
ATOM 3885 C C . VAL A 1 546 ? -21.690 -48.439 -35.223 1.00 28.17 546 VAL A C 1
ATOM 3887 O O . VAL A 1 546 ? -21.807 -48.338 -36.438 1.00 28.17 546 VAL A O 1
ATOM 3890 N N . GLY A 1 547 ? -21.599 -49.631 -34.603 1.00 23.58 547 GLY A N 1
ATOM 3891 C CA . GLY A 1 547 ? -21.751 -50.973 -35.207 1.00 23.58 547 GLY A CA 1
ATOM 3892 C C . GLY A 1 547 ? -21.344 -52.099 -34.227 1.00 23.58 547 GLY A C 1
ATOM 3893 O O . GLY A 1 547 ? -20.402 -51.899 -33.469 1.00 23.58 547 GLY A O 1
ATOM 3894 N N . SER A 1 548 ? -22.051 -53.241 -34.201 1.00 24.98 548 SER A N 1
ATOM 3895 C CA . SER A 1 548 ? -21.950 -54.312 -33.173 1.00 24.98 548 SER A CA 1
ATOM 3896 C C . SER A 1 548 ? -21.973 -55.724 -33.781 1.00 24.98 548 SER A C 1
ATOM 3898 O O . SER A 1 548 ? -22.750 -55.899 -34.717 1.00 24.98 548 SER A O 1
ATOM 3900 N N . SER A 1 549 ? -21.229 -56.695 -33.205 1.00 27.25 549 SER A N 1
ATOM 3901 C CA . SER A 1 549 ? -21.601 -58.137 -33.063 1.00 27.25 549 SER A CA 1
ATOM 3902 C C . SER A 1 549 ? -20.446 -59.043 -32.553 1.00 27.25 549 SER A C 1
ATOM 3904 O O . SER A 1 549 ? -19.394 -59.034 -33.185 1.00 27.25 549 SER A O 1
ATOM 3906 N N . ASP A 1 550 ? -20.703 -59.839 -31.495 1.00 27.58 550 ASP A N 1
ATOM 3907 C CA . ASP A 1 550 ? -20.442 -61.302 -31.305 1.00 27.58 550 ASP A CA 1
ATOM 3908 C C . ASP A 1 550 ? -19.004 -61.908 -31.449 1.00 27.58 550 ASP A C 1
ATOM 3910 O O . ASP A 1 550 ? -18.199 -61.414 -32.230 1.00 27.58 550 ASP A O 1
ATOM 3914 N N . SER A 1 551 ? -18.565 -62.992 -30.763 1.00 29.42 551 SER A N 1
ATOM 3915 C CA . SER A 1 551 ? -19.156 -63.948 -29.776 1.00 29.42 551 SER A CA 1
ATOM 3916 C C . SER A 1 551 ? -18.077 -64.760 -28.991 1.00 29.42 551 SER A C 1
ATOM 3918 O O . SER A 1 551 ? -16.959 -64.875 -29.484 1.00 29.42 551 SER A O 1
ATOM 3920 N N . ASP A 1 552 ? -18.476 -65.433 -27.887 1.00 25.30 552 ASP A N 1
ATOM 3921 C CA . ASP A 1 552 ? -17.793 -66.540 -27.139 1.00 25.30 552 ASP A CA 1
ATOM 3922 C C . ASP A 1 552 ? -16.454 -66.257 -26.396 1.00 25.30 552 ASP A C 1
ATOM 3924 O O . ASP A 1 552 ? -15.671 -65.409 -26.810 1.00 25.30 552 ASP A O 1
ATOM 3928 N N . SER A 1 553 ? -16.081 -66.923 -25.281 1.00 29.70 553 SER A N 1
ATOM 3929 C CA . SER A 1 553 ? -16.762 -67.888 -24.371 1.00 29.70 553 SER A CA 1
ATOM 3930 C C . SER A 1 553 ? -16.019 -67.976 -23.009 1.00 29.70 553 SER A C 1
ATOM 3932 O O . SER A 1 553 ? -14.788 -67.926 -23.018 1.00 29.70 553 SER A O 1
ATOM 3934 N N . GLY A 1 554 ? -16.693 -68.211 -21.867 1.00 25.89 554 GLY A N 1
ATOM 3935 C CA . GLY A 1 554 ? -16.035 -68.576 -20.586 1.00 25.89 554 GLY A CA 1
ATOM 3936 C C . GLY A 1 554 ? -16.868 -68.331 -19.309 1.00 25.89 554 GLY A C 1
ATOM 3937 O O . GLY A 1 554 ? -17.534 -67.306 -19.207 1.00 25.89 554 GLY A O 1
ATOM 3938 N N . GLU A 1 555 ? -16.830 -69.259 -18.341 1.00 29.11 555 GLU A N 1
ATOM 3939 C CA . GLU A 1 555 ? -17.716 -69.314 -17.152 1.00 29.11 555 GLU A CA 1
ATOM 3940 C C . GLU A 1 555 ? -17.001 -69.114 -15.786 1.00 29.11 555 GLU A C 1
ATOM 3942 O O . GLU A 1 555 ? -15.773 -69.066 -15.723 1.00 29.11 555 GLU A O 1
ATOM 3947 N N . HIS A 1 556 ? -17.809 -69.103 -14.706 1.00 30.56 556 HIS A N 1
ATOM 3948 C CA . HIS A 1 556 ? -17.481 -69.142 -13.259 1.00 30.56 556 HIS A CA 1
ATOM 3949 C C . HIS A 1 556 ? -17.059 -67.813 -12.583 1.00 30.56 556 HIS A C 1
ATOM 3951 O O . HIS A 1 556 ? -16.251 -67.064 -13.121 1.00 30.56 556 HIS A O 1
ATOM 3957 N N . ASP A 1 557 ? -17.505 -67.470 -11.362 1.00 25.86 557 ASP A N 1
ATOM 3958 C CA . ASP A 1 557 ? -18.676 -67.908 -10.563 1.00 25.86 557 ASP A CA 1
ATOM 3959 C C . ASP A 1 557 ? -19.043 -66.798 -9.528 1.00 25.86 557 ASP A C 1
ATOM 3961 O O . ASP A 1 557 ? -18.378 -65.764 -9.443 1.00 25.86 557 ASP A O 1
ATOM 3965 N N . SER A 1 558 ? -20.122 -66.990 -8.765 1.00 27.80 558 SER A N 1
ATOM 3966 C CA . SER A 1 558 ? -20.708 -66.084 -7.758 1.00 27.80 558 SER A CA 1
ATOM 3967 C C . SER A 1 558 ? -19.871 -66.035 -6.448 1.00 27.80 558 SER A C 1
ATOM 3969 O O . SER A 1 558 ? -18.939 -66.811 -6.283 1.00 27.80 558 SER A O 1
ATOM 3971 N N . THR A 1 559 ? -20.080 -65.139 -5.468 1.00 26.89 559 THR A N 1
ATOM 3972 C CA . THR A 1 559 ? -21.279 -65.022 -4.598 1.00 26.89 559 THR A CA 1
ATOM 3973 C C . THR A 1 559 ? -21.406 -63.675 -3.855 1.00 26.89 559 THR A C 1
ATOM 3975 O O . THR A 1 559 ? -20.431 -62.960 -3.647 1.00 26.89 559 THR A O 1
ATOM 3978 N N . MET A 1 560 ? -22.627 -63.371 -3.387 1.00 26.00 560 MET A N 1
ATOM 3979 C CA . MET A 1 560 ? -22.988 -62.247 -2.496 1.00 26.00 560 MET A CA 1
ATOM 3980 C C . MET A 1 560 ? -23.130 -62.663 -1.006 1.00 26.00 560 MET A C 1
ATOM 3982 O O . MET A 1 560 ? -23.056 -63.844 -0.683 1.00 26.00 560 MET A O 1
ATOM 3986 N N . SER A 1 561 ? -23.476 -61.678 -0.152 1.00 25.34 561 SER A N 1
ATOM 3987 C CA . SER A 1 561 ? -23.902 -61.727 1.273 1.00 25.34 561 SER A CA 1
ATOM 3988 C C . SER A 1 561 ? -22.779 -61.459 2.296 1.00 25.34 561 SER A C 1
ATOM 3990 O O . SER A 1 561 ? -21.727 -62.071 2.185 1.00 25.34 561 SER A O 1
ATOM 3992 N N . ALA A 1 562 ? -22.832 -60.540 3.281 1.00 25.02 562 ALA A N 1
ATOM 3993 C CA . ALA A 1 562 ? -23.865 -59.734 3.986 1.00 25.02 562 ALA A CA 1
ATOM 3994 C C . ALA A 1 562 ? -24.352 -60.284 5.354 1.00 25.02 562 ALA A C 1
ATOM 3996 O O . ALA A 1 562 ? -24.458 -61.496 5.522 1.00 25.02 562 ALA A O 1
ATOM 3997 N N . VAL A 1 563 ? -24.704 -59.348 6.270 1.00 25.75 563 VAL A N 1
ATOM 3998 C CA . VAL A 1 563 ? -25.180 -59.499 7.686 1.00 25.75 563 VAL A CA 1
ATOM 3999 C C . VAL A 1 563 ? -24.126 -60.135 8.643 1.00 25.75 563 VAL A C 1
ATOM 4001 O O . VAL A 1 563 ? -23.243 -60.833 8.168 1.00 25.75 563 VAL A O 1
ATOM 4004 N N . SER A 1 564 ? -24.025 -59.926 9.973 1.00 22.95 564 SER A N 1
ATOM 4005 C CA . SER A 1 564 ? -24.800 -59.237 11.048 1.00 22.95 564 SER A CA 1
ATOM 4006 C C . SER A 1 564 ? -23.801 -58.627 12.073 1.00 22.95 564 SER A C 1
ATOM 4008 O O . SER A 1 564 ? -22.681 -59.114 12.156 1.00 22.95 564 SER A O 1
ATOM 4010 N N . VAL A 1 565 ? -24.010 -57.515 12.795 1.00 27.73 565 VAL A N 1
ATOM 4011 C CA . VAL A 1 565 ? -24.941 -57.223 13.920 1.00 27.73 565 VAL A CA 1
ATOM 4012 C C . VAL A 1 565 ? -24.986 -58.273 15.048 1.00 27.73 565 VAL A C 1
ATOM 4014 O O . VAL A 1 565 ? -25.661 -59.282 14.895 1.00 27.73 565 VAL A O 1
ATOM 4017 N N . THR A 1 566 ? -24.408 -57.946 16.218 1.00 25.22 566 THR A N 1
ATOM 4018 C CA . THR A 1 566 ? -24.836 -58.379 17.577 1.00 25.22 566 THR A CA 1
ATOM 4019 C C . THR A 1 566 ? -24.363 -57.371 18.641 1.00 25.22 566 THR A C 1
ATOM 4021 O O . THR A 1 566 ? -23.399 -56.644 18.410 1.00 25.22 566 THR A O 1
ATOM 4024 N N . SER A 1 567 ? -25.024 -57.328 19.807 1.00 25.67 567 SER A N 1
ATOM 4025 C CA . SER A 1 567 ? -24.851 -56.307 20.861 1.00 25.67 567 SER A CA 1
ATOM 4026 C C . SER A 1 567 ? -24.869 -56.879 22.289 1.00 25.67 567 SER A C 1
ATOM 4028 O O . SER A 1 567 ? -25.684 -57.758 22.561 1.00 25.67 567 SER A O 1
ATOM 4030 N N . SER A 1 568 ? -24.096 -56.297 23.217 1.00 24.95 568 SER A N 1
ATOM 4031 C CA . SER A 1 568 ? -24.239 -56.460 24.685 1.00 24.95 568 SER A CA 1
ATOM 4032 C C . SER A 1 568 ? -23.469 -55.339 25.423 1.00 24.95 568 SER A C 1
ATOM 4034 O O . SER A 1 568 ? -22.247 -55.293 25.327 1.00 24.95 568 SER A O 1
ATOM 4036 N N . THR A 1 569 ? -24.101 -54.266 25.920 1.00 25.55 569 THR A N 1
ATOM 4037 C CA . THR A 1 569 ? -24.802 -54.102 27.226 1.00 25.55 569 THR A CA 1
ATOM 4038 C C . THR A 1 569 ? -23.906 -53.937 28.470 1.00 25.55 569 THR A C 1
ATOM 4040 O O . THR A 1 569 ? -23.454 -54.921 29.038 1.00 25.55 569 THR A O 1
ATOM 4043 N N . ALA A 1 570 ? -23.760 -52.670 28.885 1.00 26.23 570 ALA A N 1
ATOM 4044 C CA . ALA A 1 570 ? -23.863 -52.097 30.243 1.00 26.23 570 ALA A CA 1
ATOM 4045 C C . ALA A 1 570 ? -23.313 -52.810 31.505 1.00 26.23 570 ALA A C 1
ATOM 4047 O O . ALA A 1 570 ? -23.700 -53.929 31.831 1.00 26.23 570 ALA A O 1
ATOM 4048 N N . SER A 1 571 ? -22.606 -52.024 32.332 1.00 26.19 571 SER A N 1
ATOM 4049 C CA . SER A 1 571 ? -22.644 -52.090 33.807 1.00 26.19 571 SER A CA 1
ATOM 4050 C C . SER A 1 571 ? -22.151 -50.770 34.427 1.00 26.19 571 SER A C 1
ATOM 4052 O O . SER A 1 571 ? -21.101 -50.271 34.019 1.00 26.19 571 SER A O 1
ATOM 4054 N N . ASP A 1 572 ? -22.874 -50.225 35.405 1.00 26.00 572 ASP A N 1
ATOM 4055 C CA . ASP A 1 572 ? -22.537 -48.983 36.122 1.00 26.00 572 ASP A CA 1
ATOM 4056 C C . ASP A 1 572 ? -21.500 -49.174 37.246 1.00 26.00 572 ASP A C 1
ATOM 4058 O O . ASP A 1 572 ? -21.424 -50.248 37.842 1.00 26.00 572 ASP A O 1
ATOM 4062 N N . SER A 1 573 ? -20.808 -48.091 37.631 1.00 27.03 573 SER A N 1
ATOM 4063 C CA . SER A 1 573 ? -20.459 -47.816 39.040 1.00 27.03 573 SER A CA 1
ATOM 4064 C C . SER A 1 573 ? -19.940 -46.383 39.241 1.00 27.03 573 SER A C 1
ATOM 4066 O O . SER A 1 573 ? -18.915 -46.007 38.669 1.00 27.03 573 SER A O 1
ATOM 4068 N N . GLU A 1 574 ? -20.584 -45.607 40.113 1.00 26.02 574 GLU A N 1
ATOM 4069 C CA . GLU A 1 574 ? -19.959 -44.444 40.762 1.00 26.02 574 GLU A CA 1
ATOM 4070 C C . GLU A 1 574 ? -18.938 -44.905 41.820 1.00 26.02 574 GLU A C 1
ATOM 4072 O O . GLU A 1 574 ? -19.107 -45.989 42.378 1.00 26.02 574 GLU A O 1
ATOM 4077 N N . ALA A 1 575 ? -17.951 -44.063 42.173 1.00 25.50 575 ALA A N 1
ATOM 4078 C CA . ALA A 1 575 ? -17.715 -43.640 43.569 1.00 25.50 575 ALA A CA 1
ATOM 4079 C C . ALA A 1 575 ? -16.418 -42.826 43.780 1.00 25.50 575 ALA A C 1
ATOM 4081 O O . ALA A 1 575 ? -15.411 -43.030 43.112 1.00 25.50 575 ALA A O 1
ATOM 4082 N N . ALA A 1 576 ? -16.463 -42.024 44.852 1.00 25.00 576 ALA A N 1
ATOM 4083 C CA . ALA A 1 576 ? -15.358 -41.588 45.714 1.00 25.00 576 ALA A CA 1
ATOM 4084 C C . ALA A 1 576 ? -14.268 -40.645 45.157 1.00 25.00 576 ALA A C 1
ATOM 4086 O O . ALA A 1 576 ? -13.588 -40.894 44.168 1.00 25.00 576 ALA A O 1
ATOM 4087 N N . ALA A 1 577 ? -14.033 -39.575 45.920 1.00 26.92 577 ALA A N 1
ATOM 4088 C CA . ALA A 1 577 ? -12.896 -38.677 45.775 1.00 26.92 577 ALA A CA 1
ATOM 4089 C C . ALA A 1 577 ? -11.813 -38.982 46.821 1.00 26.92 577 ALA A C 1
ATOM 4091 O O . ALA A 1 577 ? -12.119 -39.412 47.932 1.00 26.92 577 ALA A O 1
ATOM 4092 N N . THR A 1 578 ? -10.572 -38.600 46.520 1.00 26.08 578 THR A N 1
ATOM 4093 C CA . THR A 1 578 ? -9.581 -38.219 47.537 1.00 26.08 578 THR A CA 1
ATOM 4094 C C . THR A 1 578 ? -8.880 -36.944 47.095 1.00 26.08 578 THR A C 1
ATOM 4096 O O . THR A 1 578 ? -8.288 -36.904 46.018 1.00 26.08 578 THR A O 1
ATOM 4099 N N . ALA A 1 579 ? -8.922 -35.917 47.940 1.00 27.38 579 ALA A N 1
ATOM 4100 C CA . ALA A 1 579 ? -7.954 -34.830 47.900 1.00 27.38 579 ALA A CA 1
ATOM 4101 C C . ALA A 1 579 ? -6.837 -35.146 48.901 1.00 27.38 579 ALA A C 1
ATOM 4103 O O . ALA A 1 579 ? -7.119 -35.693 49.967 1.00 27.38 579 ALA A O 1
ATOM 4104 N N . ASP A 1 580 ? -5.604 -34.758 48.590 1.00 24.78 580 ASP A N 1
ATOM 4105 C CA . ASP A 1 580 ? -4.517 -34.695 49.568 1.00 24.78 580 ASP A CA 1
ATOM 4106 C C . ASP A 1 580 ? -3.659 -33.447 49.301 1.00 24.78 580 ASP A C 1
ATOM 4108 O O . ASP A 1 580 ? -3.550 -32.990 48.159 1.00 24.78 580 ASP A O 1
ATOM 4112 N N . ALA A 1 581 ? -3.123 -32.843 50.361 1.00 27.19 581 ALA A N 1
ATOM 4113 C CA . ALA A 1 581 ? -2.428 -31.559 50.325 1.00 27.19 581 ALA A CA 1
ATOM 4114 C C . ALA A 1 581 ? -1.519 -31.374 51.552 1.00 27.19 581 ALA A C 1
ATOM 4116 O O . ALA A 1 581 ? -1.979 -31.436 52.693 1.00 27.19 581 ALA A O 1
ATOM 4117 N N . ALA A 1 582 ? -0.236 -31.057 51.335 1.00 28.11 582 ALA A N 1
ATOM 4118 C CA . ALA A 1 582 ? 0.731 -30.837 52.414 1.00 28.11 582 ALA A CA 1
ATOM 4119 C C . ALA A 1 582 ? 1.848 -29.831 52.052 1.00 28.11 582 ALA A C 1
ATOM 4121 O O . ALA A 1 582 ? 2.106 -29.571 50.882 1.00 28.11 582 ALA A O 1
ATOM 4122 N N . ALA A 1 583 ? 2.526 -29.325 53.096 1.00 27.72 583 ALA A N 1
ATOM 4123 C CA . ALA A 1 583 ? 3.702 -28.432 53.099 1.00 27.72 583 ALA A CA 1
ATOM 4124 C C . ALA A 1 583 ? 3.497 -27.011 52.490 1.00 27.72 583 ALA A C 1
ATOM 4126 O O . ALA A 1 583 ? 3.615 -26.812 51.289 1.00 27.72 583 ALA A O 1
ATOM 4127 N N . SER A 1 584 ? 3.090 -25.977 53.250 1.00 27.88 584 SER A N 1
ATOM 4128 C CA . SER A 1 584 ? 3.848 -25.197 54.274 1.00 27.88 584 SER A CA 1
ATOM 4129 C C . SER A 1 584 ? 4.931 -24.274 53.671 1.00 27.88 584 SER A C 1
ATOM 4131 O O . SER A 1 584 ? 5.791 -24.764 52.954 1.00 27.88 584 SER A O 1
ATOM 4133 N N . THR A 1 585 ? 5.023 -22.959 53.928 1.00 31.78 585 THR A N 1
ATOM 4134 C CA . THR A 1 585 ? 4.930 -22.153 55.180 1.00 31.78 585 THR A CA 1
ATOM 4135 C C . THR A 1 585 ? 4.667 -20.660 54.826 1.00 31.78 585 THR A C 1
ATOM 4137 O O . THR A 1 585 ? 4.737 -20.315 53.655 1.00 31.78 585 THR A O 1
ATOM 4140 N N . GLY A 1 586 ? 4.391 -19.679 55.708 1.00 29.27 586 GLY A N 1
ATOM 4141 C CA . GLY A 1 586 ? 4.130 -19.629 57.160 1.00 29.27 586 GLY A CA 1
ATOM 4142 C C . GLY A 1 586 ? 4.295 -18.192 57.737 1.00 29.27 586 GLY A C 1
ATOM 4143 O O . GLY A 1 586 ? 5.162 -17.457 57.275 1.00 29.27 586 GLY A O 1
ATOM 4144 N N . LYS A 1 587 ? 3.535 -17.834 58.799 1.00 29.58 587 LYS A N 1
ATOM 4145 C CA . LYS A 1 587 ? 3.379 -16.493 59.463 1.00 29.58 587 LYS A CA 1
ATOM 4146 C C . LYS A 1 587 ? 2.444 -15.493 58.731 1.00 29.58 587 LYS A C 1
ATOM 4148 O O . LYS A 1 587 ? 2.529 -15.366 57.522 1.00 29.58 587 LYS A O 1
ATOM 4153 N N . GLY A 1 588 ? 1.588 -14.705 59.405 1.00 28.73 588 GLY A N 1
ATOM 4154 C CA . GLY A 1 588 ? 1.153 -14.755 60.817 1.00 28.73 588 GLY A CA 1
ATOM 4155 C C . GLY A 1 588 ? 0.508 -13.454 61.360 1.00 28.73 588 GLY A C 1
ATOM 4156 O O . GLY A 1 588 ? 0.977 -12.369 61.036 1.00 28.73 588 GLY A O 1
ATOM 4157 N N . LYS A 1 589 ? -0.463 -13.592 62.292 1.00 30.47 589 LYS A N 1
ATOM 4158 C CA . LYS A 1 589 ? -1.307 -12.550 62.961 1.00 30.47 589 LYS A CA 1
ATOM 4159 C C . LYS A 1 589 ? -2.419 -11.933 62.076 1.00 30.47 589 LYS A C 1
ATOM 4161 O O . LYS A 1 589 ? -2.186 -11.683 60.907 1.00 30.47 589 LYS A O 1
ATOM 4166 N N . GLY A 1 590 ? -3.621 -11.612 62.583 1.00 28.14 590 GLY A N 1
ATOM 4167 C CA . GLY A 1 590 ? -4.225 -11.919 63.897 1.00 28.14 590 GLY A CA 1
ATOM 4168 C C . GLY A 1 590 ? -5.361 -10.952 64.310 1.00 28.14 590 GLY A C 1
ATOM 4169 O O . GLY A 1 590 ? -5.227 -9.754 64.089 1.00 28.14 590 GLY A O 1
ATOM 4170 N N . LYS A 1 591 ? -6.400 -11.468 65.004 1.00 30.78 591 LYS A N 1
ATOM 4171 C CA . LYS A 1 591 ? -7.722 -10.848 65.332 1.00 30.78 591 LYS A CA 1
ATOM 4172 C C . LYS A 1 591 ? -8.693 -10.766 64.129 1.00 30.78 591 LYS A C 1
ATOM 4174 O O . LYS A 1 591 ? -8.294 -10.289 63.080 1.00 30.78 591 LYS A O 1
ATOM 4179 N N . GLY A 1 592 ? -9.976 -11.145 64.204 1.00 28.91 592 GLY A N 1
ATOM 4180 C CA . GLY A 1 592 ? -10.675 -12.005 65.177 1.00 28.91 592 GLY A CA 1
ATOM 4181 C C . GLY A 1 592 ? -11.928 -11.397 65.828 1.00 28.91 592 GLY A C 1
ATOM 4182 O O . GLY A 1 592 ? -11.800 -10.519 66.682 1.00 28.91 592 GLY A O 1
ATOM 4183 N N . ARG A 1 593 ? -13.117 -11.930 65.492 1.00 33.88 593 ARG A N 1
ATOM 4184 C CA . ARG A 1 593 ? -14.318 -11.958 66.356 1.00 33.88 593 ARG A CA 1
ATOM 4185 C C . ARG A 1 593 ? -15.412 -12.876 65.792 1.00 33.88 593 ARG A C 1
ATOM 4187 O O . ARG A 1 593 ? -15.764 -12.753 64.625 1.00 33.88 593 ARG A O 1
ATOM 4194 N N . ASP A 1 594 ? -15.983 -13.728 66.637 1.00 30.39 594 ASP A N 1
ATOM 4195 C CA . ASP A 1 594 ? -17.206 -14.482 66.345 1.00 30.39 594 ASP A CA 1
ATOM 4196 C C . ASP A 1 594 ? -18.445 -13.580 66.244 1.00 30.39 594 ASP A C 1
ATOM 4198 O O . ASP A 1 594 ? -18.584 -12.624 67.016 1.00 30.39 594 ASP A O 1
ATOM 4202 N N . ARG A 1 595 ? -19.432 -14.005 65.442 1.00 33.62 595 ARG A N 1
ATOM 4203 C CA . ARG A 1 595 ? -20.672 -14.582 66.006 1.00 33.62 595 ARG A CA 1
ATOM 4204 C C . ARG A 1 595 ? -21.506 -15.336 64.972 1.00 33.62 595 ARG A C 1
ATOM 4206 O O . ARG A 1 595 ? -21.625 -14.933 63.822 1.00 33.62 595 ARG A O 1
ATOM 4213 N N . SER A 1 596 ? -22.083 -16.445 65.420 1.00 29.81 596 SER A N 1
ATOM 4214 C CA . SER A 1 596 ? -22.860 -17.391 64.619 1.00 29.81 596 SER A CA 1
ATOM 4215 C C . SER A 1 596 ? -24.341 -17.008 64.554 1.00 29.81 596 SER A C 1
ATOM 4217 O O . SER A 1 596 ? -24.917 -16.630 65.575 1.00 29.81 596 SER A O 1
ATOM 4219 N N . LYS A 1 597 ? -24.991 -17.273 63.414 1.00 29.55 597 LYS A N 1
ATOM 4220 C CA . LYS A 1 597 ? -26.004 -18.345 63.291 1.00 29.55 597 LYS A CA 1
ATOM 4221 C C . LYS A 1 597 ? -26.463 -18.514 61.838 1.00 29.55 597 LYS A C 1
ATOM 4223 O O . LYS A 1 597 ? -26.449 -17.563 61.067 1.00 29.55 597 LYS A O 1
ATOM 4228 N N . ALA A 1 598 ? -26.861 -19.735 61.495 1.00 28.91 598 ALA A N 1
ATOM 4229 C CA . ALA A 1 598 ? -27.529 -20.059 60.238 1.00 28.91 598 ALA A CA 1
ATOM 4230 C C . ALA A 1 598 ? -29.051 -19.859 60.352 1.00 28.91 598 ALA A C 1
ATOM 4232 O O . ALA A 1 598 ? -29.580 -19.825 61.465 1.00 28.91 598 ALA A O 1
ATOM 4233 N N . VAL A 1 599 ? -29.742 -19.828 59.210 1.00 30.00 599 VAL A N 1
ATOM 4234 C CA . VAL A 1 599 ? -30.729 -20.862 58.841 1.00 30.00 599 VAL A CA 1
ATOM 4235 C C . VAL A 1 599 ? -30.927 -20.843 57.317 1.00 30.00 599 VAL A C 1
ATOM 4237 O O . VAL A 1 599 ? -30.683 -19.837 56.655 1.00 30.00 599 VAL A O 1
ATOM 4240 N N . GLU A 1 600 ? -31.301 -21.997 56.782 1.00 28.52 600 GLU A N 1
ATOM 4241 C CA . GLU A 1 600 ? -31.399 -22.373 55.371 1.00 28.52 600 GLU A CA 1
ATOM 4242 C C . GLU A 1 600 ? -32.875 -22.588 54.983 1.00 28.52 600 GLU A C 1
ATOM 4244 O O . GLU A 1 600 ? -33.625 -23.168 55.768 1.00 28.52 600 GLU A O 1
ATOM 4249 N N . ALA A 1 601 ? -33.290 -22.145 53.788 1.00 29.00 601 ALA A N 1
ATOM 4250 C CA . ALA A 1 601 ? -34.525 -22.574 53.113 1.00 29.00 601 ALA A CA 1
ATOM 4251 C C . ALA A 1 601 ? -34.509 -22.172 51.621 1.00 29.00 601 ALA A C 1
ATOM 4253 O O . ALA A 1 601 ? -33.925 -21.151 51.257 1.00 29.00 601 ALA A O 1
ATOM 4254 N N . ALA A 1 602 ? -35.164 -22.966 50.768 1.00 30.41 602 ALA A N 1
ATOM 4255 C CA . ALA A 1 602 ? -35.188 -22.830 49.304 1.00 30.41 602 ALA A CA 1
ATOM 4256 C C . ALA A 1 602 ? -36.564 -22.312 48.777 1.00 30.41 602 ALA A C 1
ATOM 4258 O O . ALA A 1 602 ? -37.498 -22.187 49.571 1.00 30.41 602 ALA A O 1
ATOM 4259 N N . PRO A 1 603 ? -36.716 -21.962 47.477 1.00 46.62 603 PRO A N 1
ATOM 4260 C CA . PRO A 1 603 ? -37.896 -21.261 46.940 1.00 46.62 603 PRO A CA 1
ATOM 4261 C C . PRO A 1 603 ? -39.009 -22.209 46.446 1.00 46.62 603 PRO A C 1
ATOM 4263 O O . PRO A 1 603 ? -38.819 -23.426 46.419 1.00 46.62 603 PRO A O 1
ATOM 4266 N N . PRO A 1 604 ? -40.139 -21.657 45.951 1.00 45.00 604 PRO A N 1
ATOM 4267 C CA . PRO A 1 604 ? -40.635 -22.157 44.660 1.00 45.00 604 PRO A CA 1
ATOM 4268 C C . PRO A 1 604 ? -41.218 -21.117 43.670 1.00 45.00 604 PRO A C 1
ATOM 4270 O O . PRO A 1 604 ? -41.720 -20.060 44.034 1.00 45.00 604 PRO A O 1
ATOM 4273 N N . ALA A 1 605 ? -41.140 -21.522 42.398 1.00 29.78 605 ALA A N 1
ATOM 4274 C CA . ALA A 1 605 ? -41.921 -21.221 41.185 1.00 29.78 605 ALA A CA 1
ATOM 4275 C C . ALA A 1 605 ? -42.984 -20.087 41.101 1.00 29.78 605 ALA A C 1
ATOM 4277 O O . ALA A 1 605 ? -43.984 -20.064 41.809 1.00 29.78 605 ALA A O 1
ATOM 4278 N N . ALA A 1 606 ? -42.787 -19.266 40.060 1.00 30.84 606 ALA A N 1
ATOM 4279 C CA . ALA A 1 606 ? -43.706 -18.833 38.987 1.00 30.84 606 ALA A CA 1
ATOM 4280 C C . ALA A 1 606 ? -45.244 -19.032 39.065 1.00 30.84 606 ALA A C 1
ATOM 4282 O O . ALA A 1 606 ? -45.742 -20.120 39.339 1.00 30.84 606 ALA A O 1
ATOM 4283 N N . ALA A 1 607 ? -45.964 -18.019 38.556 1.00 29.45 607 ALA A N 1
ATOM 4284 C CA . ALA A 1 607 ? -47.256 -18.152 37.869 1.00 29.45 607 ALA A CA 1
ATOM 4285 C C . ALA A 1 607 ? -47.431 -17.030 36.818 1.00 29.45 607 ALA A C 1
ATOM 4287 O O . ALA A 1 607 ? -46.997 -15.899 37.042 1.00 29.45 607 ALA A O 1
ATOM 4288 N N . GLU A 1 608 ? -48.072 -17.339 35.688 1.00 31.61 608 GLU A N 1
ATOM 4289 C CA . GLU A 1 608 ? -48.538 -16.367 34.683 1.00 31.61 608 GLU A CA 1
ATOM 4290 C C . GLU A 1 608 ? -49.986 -15.927 34.986 1.00 31.61 608 GLU A C 1
ATOM 4292 O O . GLU A 1 608 ? -50.694 -16.584 35.753 1.00 31.61 608 GLU A O 1
ATOM 4297 N N . SER A 1 609 ? -50.475 -14.861 34.344 1.00 31.92 609 SER A N 1
ATOM 4298 C CA . SER A 1 609 ? -51.916 -14.580 34.255 1.00 31.92 609 SER A CA 1
ATOM 4299 C C . SER A 1 609 ? -52.294 -14.010 32.883 1.00 31.92 609 SER A C 1
ATOM 4301 O O . SER A 1 609 ? -51.500 -13.334 32.230 1.00 31.92 609 SER A O 1
ATOM 4303 N N . ALA A 1 610 ? -53.493 -14.364 32.412 1.00 31.91 610 ALA A N 1
ATOM 4304 C CA . ALA A 1 610 ? -53.903 -14.211 31.017 1.00 31.91 610 ALA A CA 1
ATOM 4305 C C . ALA A 1 610 ? -54.781 -12.973 30.752 1.00 31.91 610 ALA A C 1
ATOM 4307 O O . ALA A 1 610 ? -55.369 -12.385 31.659 1.00 31.91 610 ALA A O 1
ATOM 4308 N N . VAL A 1 611 ? -54.882 -12.614 29.470 1.00 31.03 611 VAL A N 1
ATOM 4309 C CA . VAL A 1 611 ? -55.753 -11.552 28.940 1.00 31.03 611 VAL A CA 1
ATOM 4310 C C . VAL A 1 611 ? -57.205 -12.044 28.851 1.00 31.03 611 VAL A C 1
ATOM 4312 O O . VAL A 1 611 ? -57.441 -13.212 28.548 1.00 31.03 611 VAL A O 1
ATOM 4315 N N . ALA A 1 612 ? -58.166 -11.145 29.084 1.00 33.44 612 ALA A N 1
ATOM 4316 C CA . ALA A 1 612 ? -59.596 -11.378 28.875 1.00 33.44 612 ALA A CA 1
ATOM 4317 C C . ALA A 1 612 ? -60.109 -10.671 27.602 1.00 33.44 612 ALA A C 1
ATOM 4319 O O . ALA A 1 612 ? -59.532 -9.679 27.159 1.00 33.44 612 ALA A O 1
ATOM 4320 N N . ASP A 1 613 ? -61.186 -11.212 27.037 1.00 33.41 613 ASP A N 1
ATOM 4321 C CA . ASP A 1 613 ? -61.814 -10.843 25.760 1.00 33.41 613 ASP A CA 1
ATOM 4322 C C . ASP A 1 613 ? -63.044 -9.932 25.958 1.00 33.41 613 ASP A C 1
ATOM 4324 O O . ASP A 1 613 ? -63.731 -10.091 26.967 1.00 33.41 613 ASP A O 1
ATOM 4328 N N . ASP A 1 614 ? -63.331 -9.040 24.993 1.00 32.84 614 ASP A N 1
ATOM 4329 C CA . ASP A 1 614 ? -64.711 -8.719 24.567 1.00 32.84 614 ASP A CA 1
ATOM 4330 C C . ASP A 1 614 ? -64.781 -7.963 23.208 1.00 32.84 614 ASP A C 1
ATOM 4332 O O . ASP A 1 614 ? -64.357 -6.814 23.072 1.00 32.84 614 ASP A O 1
ATOM 4336 N N . GLY A 1 615 ? -65.356 -8.621 22.197 1.00 30.48 615 GLY A N 1
ATOM 4337 C CA . GLY A 1 615 ? -66.502 -8.125 21.410 1.00 30.48 615 GLY A CA 1
ATOM 4338 C C . GLY A 1 615 ? -66.510 -6.760 20.679 1.00 30.48 615 GLY A C 1
ATOM 4339 O O . GLY A 1 615 ? -66.931 -5.746 21.225 1.00 30.48 615 GLY A O 1
ATOM 4340 N N . GLY A 1 616 ? -66.407 -6.819 19.339 1.00 28.17 616 GLY A N 1
ATOM 4341 C CA . GLY A 1 616 ? -67.534 -6.399 18.471 1.00 28.17 616 GLY A CA 1
ATOM 4342 C C . GLY A 1 616 ? -67.478 -5.087 17.649 1.00 28.17 616 GLY A C 1
ATOM 4343 O O . GLY A 1 616 ? -66.944 -4.070 18.071 1.00 28.17 616 GLY A O 1
ATOM 4344 N N . GLY A 1 617 ? -68.169 -5.085 16.490 1.00 28.59 617 GLY A N 1
ATOM 4345 C CA . GLY A 1 617 ? -68.965 -3.902 16.086 1.00 28.59 617 GLY A CA 1
ATOM 4346 C C . GLY A 1 617 ? -68.620 -3.068 14.831 1.00 28.59 617 GLY A C 1
ATOM 4347 O O . GLY A 1 617 ? -68.601 -1.852 14.923 1.00 28.59 617 GLY A O 1
ATOM 4348 N N . THR A 1 618 ? -68.433 -3.685 13.659 1.00 30.92 618 THR A N 1
ATOM 4349 C CA . THR A 1 618 ? -68.917 -3.227 12.316 1.00 30.92 618 THR A CA 1
ATOM 4350 C C . THR A 1 618 ? -69.122 -1.729 11.931 1.00 30.92 618 THR A C 1
ATOM 4352 O O . THR A 1 618 ? -69.924 -1.028 12.535 1.00 30.92 618 THR A O 1
ATOM 4355 N N . ALA A 1 619 ? -68.678 -1.416 10.695 1.00 30.78 619 ALA A N 1
ATOM 4356 C CA . ALA A 1 619 ? -69.328 -0.570 9.655 1.00 30.78 619 ALA A CA 1
ATOM 4357 C C . ALA A 1 619 ? -68.932 0.922 9.432 1.00 30.78 619 ALA A C 1
ATOM 4359 O O . ALA A 1 619 ? -69.153 1.782 10.269 1.00 30.78 619 ALA A O 1
ATOM 4360 N N . ALA A 1 620 ? -68.464 1.172 8.192 1.00 31.69 620 ALA A N 1
ATOM 4361 C CA . ALA A 1 620 ? -68.776 2.256 7.230 1.00 31.69 620 ALA A CA 1
ATOM 4362 C C . ALA A 1 620 ? -68.898 3.749 7.646 1.00 31.69 620 ALA A C 1
ATOM 4364 O O . ALA A 1 620 ? -69.587 4.104 8.593 1.00 31.69 620 ALA A O 1
ATOM 4365 N N . GLY A 1 621 ? -68.387 4.652 6.791 1.00 29.86 621 GLY A N 1
ATOM 4366 C CA . GLY A 1 621 ? -68.735 6.085 6.814 1.00 29.86 621 GLY A CA 1
ATOM 4367 C C . GLY A 1 621 ? -67.818 6.973 5.959 1.00 29.86 621 GLY A C 1
ATOM 4368 O O . GLY A 1 621 ? -66.613 6.998 6.179 1.00 29.86 621 GLY A O 1
ATOM 4369 N N . ASP A 1 622 ? -68.390 7.687 4.989 1.00 31.34 622 ASP A N 1
ATOM 4370 C CA . ASP A 1 622 ? -67.692 8.490 3.967 1.00 31.34 622 ASP A CA 1
ATOM 4371 C C . ASP A 1 622 ? -67.603 10.006 4.315 1.00 31.34 622 ASP A C 1
ATOM 4373 O O . ASP A 1 622 ? -68.196 10.463 5.289 1.00 31.34 622 ASP A O 1
ATOM 4377 N N . ALA A 1 623 ? -66.961 10.784 3.430 1.00 31.34 623 ALA A N 1
ATOM 4378 C CA . ALA A 1 623 ? -67.175 12.226 3.169 1.00 31.34 623 ALA A CA 1
ATOM 4379 C C . ALA A 1 623 ? -66.634 13.355 4.109 1.00 31.34 623 ALA A C 1
ATOM 4381 O O . ALA A 1 623 ? -67.283 13.815 5.040 1.00 31.34 623 ALA A O 1
ATOM 4382 N N . ALA A 1 624 ? -65.517 13.952 3.657 1.00 31.69 624 ALA A N 1
ATOM 4383 C CA . ALA A 1 624 ? -65.389 15.341 3.146 1.00 31.69 624 ALA A CA 1
ATOM 4384 C C . ALA A 1 624 ? -65.590 16.634 4.005 1.00 31.69 624 ALA A C 1
ATOM 4386 O O . ALA A 1 624 ? -66.557 16.816 4.730 1.00 31.69 624 ALA A O 1
ATOM 4387 N N . ALA A 1 625 ? -64.733 17.626 3.675 1.00 31.89 625 ALA A N 1
ATOM 4388 C CA . ALA A 1 625 ? -64.804 19.088 3.914 1.00 31.89 625 ALA A CA 1
ATOM 4389 C C . ALA A 1 625 ? -64.713 19.632 5.370 1.00 31.89 625 ALA A C 1
ATOM 4391 O O . ALA A 1 62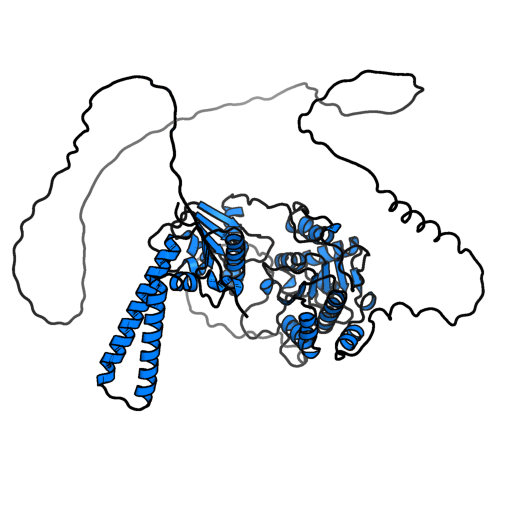5 ? -65.126 18.996 6.326 1.00 31.89 625 ALA A O 1
ATOM 4392 N N . GLY A 1 626 ? -64.187 20.842 5.636 1.00 30.52 626 GLY A N 1
ATOM 4393 C CA . GLY A 1 626 ? -63.444 21.769 4.759 1.00 30.52 626 GLY A CA 1
ATOM 4394 C C . GLY A 1 626 ? -63.838 23.252 4.886 1.00 30.52 626 GLY A C 1
ATOM 4395 O O . GLY A 1 626 ? -64.502 23.764 3.990 1.00 30.52 626 GLY A O 1
ATOM 4396 N N . VAL A 1 627 ? -63.417 23.967 5.946 1.00 31.44 627 VAL A N 1
ATOM 4397 C CA . VAL A 1 627 ? -63.708 25.413 6.127 1.00 31.44 627 VAL A CA 1
ATOM 4398 C C . VAL A 1 627 ? -62.524 26.208 6.707 1.00 31.44 627 VAL A C 1
ATOM 4400 O O . VAL A 1 627 ? -61.895 25.812 7.683 1.00 31.44 627 VAL A O 1
ATOM 4403 N N . ALA A 1 628 ? -62.295 27.392 6.134 1.00 34.44 628 ALA A N 1
ATOM 4404 C CA . ALA A 1 628 ? -61.537 28.538 6.660 1.00 34.44 628 ALA A CA 1
ATOM 4405 C C . ALA A 1 628 ? -62.332 29.824 6.264 1.00 34.44 628 ALA A C 1
ATOM 4407 O O . ALA A 1 628 ? -63.403 29.664 5.673 1.00 34.44 628 ALA A O 1
ATOM 4408 N N . PRO A 1 629 ? -61.886 31.090 6.467 1.00 55.09 629 PRO A N 1
ATOM 4409 C CA . PRO A 1 629 ? -60.693 31.610 7.153 1.00 55.09 629 PRO A CA 1
ATOM 4410 C C . PRO A 1 629 ? -61.003 32.821 8.084 1.00 55.09 629 PRO A C 1
ATOM 4412 O O . PRO A 1 629 ? -62.158 33.195 8.288 1.00 55.09 629 PRO A O 1
ATOM 4415 N N . LYS A 1 630 ? -59.970 33.562 8.526 1.00 33.06 630 LYS A N 1
ATOM 4416 C CA . LYS A 1 630 ? -60.039 35.042 8.629 1.00 33.06 630 LYS A CA 1
ATOM 4417 C C . LYS A 1 630 ? -58.652 35.698 8.497 1.00 33.06 630 LYS A C 1
ATOM 4419 O O . LYS A 1 630 ? -57.635 35.044 8.691 1.00 33.06 630 LYS A O 1
ATOM 4424 N N . ARG A 1 631 ? -58.615 36.972 8.079 1.00 35.94 631 ARG A N 1
ATOM 4425 C CA . ARG A 1 631 ? -57.405 37.732 7.685 1.00 35.94 631 ARG A CA 1
ATOM 4426 C C . ARG A 1 631 ? -57.294 39.066 8.432 1.00 35.94 631 ARG A C 1
ATOM 4428 O O . ARG A 1 631 ? -58.311 39.719 8.641 1.00 35.94 631 ARG A O 1
ATOM 4435 N N . GLY A 1 632 ? -56.062 39.555 8.605 1.00 30.48 632 GLY A N 1
ATOM 4436 C CA . GLY A 1 632 ? -55.752 40.991 8.705 1.00 30.48 632 GLY A CA 1
ATOM 4437 C C . GLY A 1 632 ? -54.712 41.351 9.777 1.00 30.48 632 GLY A C 1
ATOM 4438 O O . GLY A 1 632 ? -54.667 40.706 10.812 1.00 30.48 632 GLY A O 1
ATOM 4439 N N . ARG A 1 633 ? -53.872 42.381 9.597 1.00 32.28 633 ARG A N 1
ATOM 4440 C CA . ARG A 1 633 ? -53.539 43.149 8.374 1.00 32.28 633 ARG A CA 1
ATOM 4441 C C . ARG A 1 633 ? -52.186 43.854 8.592 1.00 32.28 633 ARG A C 1
ATOM 4443 O O . ARG A 1 633 ? -51.888 44.259 9.708 1.00 32.28 633 ARG A O 1
ATOM 4450 N N . SER A 1 634 ? -51.372 44.004 7.548 1.00 34.16 634 SER A N 1
ATOM 4451 C CA . SER A 1 634 ? -50.022 44.585 7.632 1.00 34.16 634 SER A CA 1
ATOM 4452 C C . SER A 1 634 ? -49.993 46.117 7.528 1.00 34.16 634 SER A C 1
ATOM 4454 O O . SER A 1 634 ? -50.887 46.722 6.929 1.00 34.16 634 SER A O 1
ATOM 4456 N N . ARG A 1 635 ? -48.910 46.737 8.025 1.00 32.03 635 ARG A N 1
ATOM 4457 C CA . ARG A 1 635 ? -48.382 48.014 7.507 1.00 32.03 635 ARG A CA 1
ATOM 4458 C C . ARG A 1 635 ? -46.917 48.238 7.899 1.00 32.03 635 ARG A C 1
ATOM 4460 O O . ARG A 1 635 ? -46.562 48.135 9.065 1.00 32.03 635 ARG A O 1
ATOM 4467 N N . THR A 1 636 ? -46.098 48.591 6.915 1.00 38.91 636 THR A N 1
ATOM 4468 C CA . THR A 1 636 ? -44.717 49.078 7.057 1.00 38.91 636 THR A CA 1
ATOM 4469 C C . THR A 1 636 ? -44.655 50.568 6.709 1.00 38.91 636 THR A C 1
ATOM 4471 O O . THR A 1 636 ? -45.511 51.071 5.975 1.00 38.91 636 THR A O 1
ATOM 4474 N N . ARG A 1 637 ? -43.626 51.283 7.183 1.00 36.41 637 ARG A N 1
ATOM 4475 C CA . ARG A 1 637 ? -43.176 52.544 6.570 1.00 36.41 637 ARG A CA 1
ATOM 4476 C C . ARG A 1 637 ? -41.691 52.777 6.857 1.00 36.41 637 ARG A C 1
ATOM 4478 O O . ARG A 1 637 ? -41.270 52.657 8.001 1.00 36.41 637 ARG A O 1
ATOM 4485 N N . ALA A 1 638 ? -40.924 53.100 5.820 1.00 40.72 638 ALA A N 1
ATOM 4486 C CA . ALA A 1 638 ? -39.509 53.459 5.922 1.00 40.72 638 ALA A CA 1
ATOM 4487 C C . ALA A 1 638 ? -39.317 54.957 6.231 1.00 40.72 638 ALA A C 1
ATOM 4489 O O . ALA A 1 638 ? -40.267 55.744 6.147 1.00 40.72 638 ALA A O 1
ATOM 4490 N N . LYS A 1 639 ? -38.077 55.353 6.536 1.00 41.97 639 LYS A N 1
ATOM 4491 C CA . LYS A 1 639 ? -37.647 56.751 6.672 1.00 41.97 639 LYS A CA 1
ATOM 4492 C C . LYS A 1 639 ? -36.232 56.905 6.096 1.00 41.97 639 LYS A C 1
ATOM 4494 O O . LYS A 1 639 ? -35.387 56.059 6.366 1.00 41.97 639 LYS A O 1
ATOM 4499 N N . ALA A 1 640 ? -36.001 57.959 5.316 1.00 47.94 640 ALA A N 1
ATOM 4500 C CA . ALA A 1 640 ? -34.665 58.421 4.922 1.00 47.94 640 ALA A CA 1
ATOM 4501 C C . ALA A 1 640 ? -34.042 59.275 6.056 1.00 47.94 640 ALA A C 1
ATOM 4503 O O . ALA A 1 640 ? -34.773 59.705 6.953 1.00 47.94 640 ALA A O 1
ATOM 4504 N N . GLY A 1 641 ? -32.739 59.560 6.083 1.00 42.69 641 GLY A N 1
ATOM 4505 C CA . GLY A 1 641 ? -31.661 59.138 5.176 1.00 42.69 641 GLY A CA 1
ATOM 4506 C C . GLY A 1 641 ? -30.754 60.315 4.797 1.00 42.69 641 GLY A C 1
ATOM 4507 O O . GLY A 1 641 ? -31.263 61.414 4.596 1.00 42.69 641 GLY A O 1
ATOM 4508 N N . GLU A 1 642 ? -29.452 60.049 4.708 1.00 43.75 642 GLU A N 1
ATOM 4509 C CA . GLU A 1 642 ? -28.378 60.869 4.123 1.00 43.75 642 GLU A CA 1
ATOM 4510 C C . GLU A 1 642 ? -27.209 59.928 3.770 1.00 43.75 642 GLU A C 1
ATOM 4512 O O . GLU A 1 642 ? -27.105 58.882 4.461 1.00 43.75 642 GLU A O 1
#

Mean predicted aligned error: 18.25 Å

Nearest PDB structures (foldseek):
  2gk6-assembly2_B  TM=8.572E-01  e=7.277E-32  Homo sapiens
  2gk7-assembly1_A  TM=8.697E-01  e=1.149E-31  Homo sapiens
  2xzp-assembly1_A  TM=8.436E-01  e=7.704E-32  Homo sapiens
  8ftm-assembly1_A  TM=7.401E-01  e=4.353E-29  Thermochaetoides thermophila DSM 1495
  8ftm-assembly2_B  TM=6.962E-01  e=1.746E-29  Thermochaetoides thermophila DSM 1495

InterPro domains:
  IPR027417 P-loop containing nucleoside triphosphate hydrolase [G3DSA:3.40.50.300] (2-203)
  IPR027417 P-loop containing nucleoside triphosphate hydrolase [G3DSA:3.40.50.300] (207-459)
  IPR027417 P-loop containing nucleoside triphosphate hydrolase [SSF52540] (3-438)
  IPR041677 DNA2/NAM7 helicase, helicase domain [PF13086] (4-177)
  IPR041679 DNA2/NAM7 helicase-like, C-terminal [PF13087] (185-266)
  IPR041679 DNA2/NAM7 helicase-like, C-terminal [PF13087] (307-424)
  IPR047187 Upf1-like, C-terminal helicase domain [cd18808] (209-442)
  IPR050534 Coronaviruses polyprotein 1ab [PTHR43788] (5-457)

Solvent-accessible surface area (backbone atoms only — not comparable to full-atom values): 40316 Å² total; per-residue (Å²): 133,79,44,35,38,36,28,12,72,42,60,68,55,29,47,50,53,51,51,63,36,46,79,68,73,45,51,57,32,33,48,65,67,49,93,66,45,59,79,91,50,30,68,42,12,39,67,46,50,12,40,70,34,81,63,5,43,55,16,50,55,40,28,53,56,17,49,58,48,49,50,55,47,54,55,45,48,77,74,70,57,64,80,73,54,57,57,60,51,51,51,29,48,53,44,27,57,51,15,52,50,42,34,49,52,29,30,44,56,46,64,71,68,28,51,32,40,32,18,30,16,69,53,48,62,41,77,82,60,54,98,56,67,35,38,39,34,38,33,39,54,28,23,42,25,36,37,76,41,51,46,41,43,51,72,40,47,43,79,44,78,48,77,40,63,48,86,62,35,57,56,29,90,60,71,48,67,67,50,35,74,75,45,58,42,50,18,52,52,57,47,37,40,64,77,63,66,46,77,78,86,76,84,44,63,44,73,61,42,20,50,83,60,41,49,56,55,17,45,72,78,55,72,55,54,52,42,70,69,45,51,58,83,80,24,52,62,66,50,62,53,70,50,63,34,86,93,42,46,40,34,36,31,33,47,86,81,42,49,52,44,58,60,65,78,76,88,92,85,78,83,89,79,96,72,85,84,84,86,80,89,74,86,84,84,81,90,83,87,84,83,91,82,84,91,76,84,84,81,79,76,85,78,78,77,76,98,71,52,30,49,24,21,69,51,52,38,44,41,49,52,25,53,51,47,32,31,48,70,54,60,83,48,53,32,35,32,43,32,23,83,30,72,33,32,40,54,49,37,54,49,57,32,59,77,40,45,46,59,61,59,36,49,76,70,69,34,51,75,46,75,32,36,46,79,77,46,62,99,54,73,25,38,30,27,37,37,38,62,46,40,35,50,97,83,16,72,45,68,77,68,56,40,65,26,53,51,45,47,56,66,66,26,25,24,24,25,42,38,37,38,30,30,60,64,18,40,39,67,38,22,74,65,50,31,50,48,53,54,47,36,53,75,70,49,20,53,45,52,36,83,80,59,50,63,34,67,60,48,52,50,64,62,51,55,70,101,73,81,85,63,92,74,61,86,80,75,85,89,86,85,92,80,93,79,84,83,91,81,85,96,83,72,81,78,70,69,72,66,66,70,71,72,74,76,86,79,81,87,80,86,84,87,82,87,90,82,86,86,88,83,86,87,84,86,88,79,90,88,83,92,89,86,90,90,86,87,86,82,91,90,81,90,87,83,91,87,89,84,91,80,89,86,89,85,87,82,88,86,86,88,83,90,81,93,87,90,86,85,90,84,88,82,87,81,89,86,85,87,88,87,81,85,88,87,84,89,82,88,84,86,90,83,90,86,89,83,87,88,86,88,83,88,85,83,91,83,87,86,83,89,86,86,84,86,90,83,89,84,91,87,84,84,83,88,90,86,86,87,88,88,86,84,89,88,87,84,87,80,86,88,133

Sequence (642 aa):
MGPLLAVADTNAAVDNIVEGLAGRGVRVVRLGPAAKARDSLRHLSLEAQAEATPAGRKAAAARDAALQRQERWREGRALGGDPTATLAAAEARSQLEAAESALREAAVGVVARAEVVVCTCTAAGDSLLEGRPWRCVVVDEASQATEPSVLVALTRGSAFVVMAGDPRQLPPTVLSEEAAAQGLGVTLFERVAGEGGVLPLLLDTQYRMHPDISAFPSAFFYGGRLRDGVEAADKPVPRGFRWPQPGRPLALLSVTGGREETSGGAPEMAAAAAATAPAVLRPRGAGGATPEAAPGPASGFGSASGDRSSYRNQAEAALALAVTHQLLAAGDVSSAAILTPYRGQVRLIESLMRGRGLDAAWAARGAEVAVSTVDGYQGREADVVVFSAVRANDRGAVGFLSDPRRMNVAITRPRRGLVVLADTDTLTRGSRDWATYVKWARSQGVVAADRQLIDAQAVLSAAGGGPGAADAAALLSSEDDEAGGAASGNQAAAAAATAAVAAAAERSGDALAADGAATAATPTTVGAASVAKRSRGGSRIRRATVGSSDSDSGEHDSTMSAVSVTSSTASDSEAAATADAAASTGKGKGKGRDRSKAVEAAPPAAAESAVADDGGGTAAGDAAAGVAPKRGRSRTRAKAGE

Foldseek 3Di:
DFAAEEAEQAQVVLQVVQVVCVVVVFQEAEEDDLVSHDPVCSCRYLLNQLCPDPQNVVLVVQLVVLVVQLVVLVVVVVVPDDPVCVVSNVVSVVSNVVSVVSSLVSSLVSSRPGNYYGYYLQSLLDPSLPPDANQHYEYEQQQQDFAVSNVSNCVSNYNHYHYYHDVLAAFHDDQDPVVVVVPSRPTPVNCCCPVVVDPDDDPQEDAFAEPLLVQLLCCPRVVVRHHYPDYCVRQDAFPLFDFLDPRHQEAEAQEPPWAKDFQDDDDDDDDDDPDDDDDDDDDDDDDDDDDDDDDDDDPDADHDDDDGTWIATLSLLLLLLLNVCRRVVSPPFQEEEEEEQTPNHLVNNVVLCVVLCVVVVSVVSNHHYYYYYLVRQPPAAGQEYEYEQRHDDPVLASRPLQRSNSVSSRSSRHRRHYYYYDNLVSQLSHYVNSVVVSVVCVVVSRYDHSVVTDDSVVSSVVSSDDPDDDDPPPVPPDDDDDDDDDDDDDPDDDPPPPPPPVPPPPDDDDDDDDDDDDDDDDDDDDDDDDDDDDDDDDDDDDDDDDDDDDDDDDDDDDDDDDDDDDDDDDDDDDDDDDDDDDDDDDDDDDDDDDDDDDDDDDDDDDDDDDDDDDDDDDDDDDDDDDDDDDDDDDDDDDDDDD